Protein AF-A0A432FH82-F1 (afdb_monomer)

Sequence (484 aa):
MRPLKLVLKGFKPFKTRQEIDFSKLNFFVIRGPTGSGKSSILEAMVFALFGEPTEKLNHDELVNKNSGGFYIDFTFSVRGTIYRIERLRRLGKGGEARFYVNGVRRAIRSDAIKREIQNLLGVTATQFKKIFFLPQGRYAEFFNSEPRQRRELIVSLLELDIYKRLGERIKEEWEKVSKEIAKIEGELKALEEYTPDQRGKFEEEKQTLEVEKQNLEKLLEETRKKLNELRELEKLYRQKEELERQLQTLEGGEYSNLKEEVENLRPLRELLPLLERYLLRVNELKNLQREKQDLIETIDRLEKELKTAQGELEKLHRKREELKNRQGEVEELKKHLGVLNLLEPKFRELKKLKGELQTRKEKLKAKLEELKKVTSELKRVEENLLKTSRLEQLNYSPEREAQVRFLLQRAKEKGELLTKFQRLKDTLLRLERGITSLKGEVKKTEEKLKGVENLLKGKEREFSLYLLTKDLKEGDPCPICGKP

Foldseek 3Di:
DFWAKKWKDQFQPRPHIDIDGCNPPPDDDDDDDPPPCPVVSVQLQLCQQQVDGPDPDDPLNRGRPPDQWMWMWTWGDDPRKIKIKIWTDGHPDDIAMWIDINNHTDPDGPNCSNVVSCVRVVHHSQLCCLPVPDPPPVVCCCVVPDVVSVVVVVCVSVVVVVVVVVVVVLVVVLVVLVVVLVVLVVVLVVCVVVCPVVVVVLVVVLVVLVVVLVVLVVVLVVLVVVLVVLVVLVVLVVVLVVLVVVLVVDDDPVNVVSVVVNVVVVVSPVCPVVVVVSVVSVVVSVVSVVVSVVSVVVSVVSVVVVVVSVVVSVVSVVVSVVSVVVSVVSVVVVVLVVLVVVVVVLVVVLVVLVVVLVVLVVVLVVLVVVLVVLVVVLVVLVVVLVVLVVVVPDDDDDDPPVVVVVVVVSVVVNVVSVVVNVVSVVVNVVSVVVNVVSVVVSVVSVVVSVVSVVVVVVSVVVSVQCVQPVPDDPPQQRPVPRHD

Secondary structure (DSSP, 8-state):
-EEEEEEEESBTTB-S-EEEE-TT-SS------TTSSHHHHHHHHHHHHHS--SSS--GGGGB-TTSSEEEEEEEEEETTEEEEEEEEEETTS-EEEEEEETTEEE---TTTHHHHHHHHHTS-HHHHHHHH---TTHHHHHHHS-HHHHHHHHHHHTTTHHHHHHHHHHHHHHHHHHHHHHHHHHHHHHHHHHHHHHHHHHHHHHHHHHHHHHHHHHHHHHHHHHHHHHHHHHHHHHHHHHHHHHHTT--SHHHHHHHHHHHHTGGGGGGHHHHHHHHHHHHHHHHHHHHHHHHHHHHHHHHHHHHHHHHHHHHHHHHHHHHHHHHHHHHHHHHHHHHHHHHHHHHHHHHHHHHHHHHHHHHHHHHHHHHHHHHHHHHHHHHHHHHHHHTTSS---S-HHHHHHHHHHHHHHHHHHHHHHHHHHHHHHHHHHHHHHHHHHHHHHHHHHHHHHHHHHHHHHHHHHHHHHTTPPTTPPPTTT---

Structure (mmCIF, N/CA/C/O backbone):
data_AF-A0A432FH82-F1
#
_entry.id   AF-A0A432FH82-F1
#
loop_
_atom_site.group_PDB
_atom_site.id
_atom_site.type_symbol
_atom_site.label_atom_id
_atom_site.label_alt_id
_atom_site.label_comp_id
_atom_site.label_asym_id
_atom_site.label_entity_id
_atom_site.label_seq_id
_atom_site.pdbx_PDB_ins_code
_atom_site.Cartn_x
_atom_site.Cartn_y
_atom_site.Cartn_z
_atom_site.occupancy
_atom_site.B_iso_or_equiv
_atom_site.auth_seq_id
_atom_site.auth_comp_id
_atom_site.auth_asym_id
_atom_site.auth_atom_id
_atom_site.pdbx_PDB_model_num
ATOM 1 N N . MET A 1 1 ? 2.189 12.670 -32.385 1.00 87.06 1 MET A N 1
ATOM 2 C CA . MET A 1 1 ? 1.509 13.878 -32.898 1.00 87.06 1 MET A CA 1
ATOM 3 C C . MET A 1 1 ? 2.402 14.499 -33.961 1.00 87.06 1 MET A C 1
ATOM 5 O O . MET A 1 1 ? 3.610 14.498 -33.755 1.00 87.06 1 MET A O 1
ATOM 9 N N . ARG A 1 2 ? 1.847 14.958 -35.090 1.00 90.19 2 ARG A N 1
ATOM 10 C CA . ARG A 1 2 ? 2.591 15.633 -36.170 1.00 90.19 2 ARG A CA 1
ATOM 11 C C . ARG A 1 2 ? 2.001 17.032 -36.405 1.00 90.19 2 ARG A C 1
ATOM 13 O O . ARG A 1 2 ? 0.806 17.101 -36.702 1.00 90.19 2 ARG A O 1
ATOM 20 N N . PRO A 1 3 ? 2.783 18.124 -36.292 1.00 92.81 3 PRO A N 1
ATOM 21 C CA . PRO A 1 3 ? 2.307 19.459 -36.648 1.00 92.81 3 PRO A CA 1
ATOM 22 C C . PRO A 1 3 ? 2.029 19.527 -38.154 1.00 92.81 3 PRO A C 1
ATOM 24 O O . PRO A 1 3 ? 2.769 18.950 -38.948 1.00 92.81 3 PRO A O 1
ATOM 27 N N . LEU A 1 4 ? 0.956 20.213 -38.544 1.00 95.56 4 LEU A N 1
ATOM 28 C CA . LEU A 1 4 ? 0.574 20.398 -39.947 1.00 95.56 4 LEU A CA 1
ATOM 29 C C . LEU A 1 4 ? 0.636 21.869 -40.348 1.00 95.56 4 LEU A C 1
ATOM 31 O O . LEU A 1 4 ? 1.184 22.184 -41.395 1.00 95.56 4 LEU A O 1
ATOM 35 N N . LYS A 1 5 ? 0.122 22.776 -39.514 1.00 97.19 5 LYS A N 1
ATOM 36 C CA . LYS A 1 5 ? 0.096 24.211 -39.813 1.00 97.19 5 LYS A CA 1
ATOM 37 C C . LYS A 1 5 ? 0.065 25.038 -38.535 1.00 97.19 5 LYS A C 1
ATOM 39 O O . LYS A 1 5 ? -0.619 24.659 -37.588 1.00 97.19 5 LYS A O 1
ATOM 44 N N . LEU A 1 6 ? 0.767 26.166 -38.518 1.00 97.38 6 LEU A N 1
ATOM 45 C CA . LEU A 1 6 ? 0.730 27.142 -37.430 1.00 97.38 6 LEU A CA 1
ATOM 46 C C . LEU A 1 6 ? 0.564 28.552 -37.996 1.00 97.38 6 LEU A C 1
ATOM 48 O O . LEU A 1 6 ? 1.345 28.975 -38.844 1.00 97.38 6 LEU A O 1
ATOM 52 N N . VAL A 1 7 ? -0.422 29.290 -37.496 1.00 97.94 7 VAL A N 1
ATOM 53 C CA . VAL A 1 7 ? -0.633 30.707 -37.803 1.00 97.94 7 VAL A CA 1
ATOM 54 C C . VAL A 1 7 ? -0.533 31.508 -36.512 1.00 97.94 7 VAL A C 1
ATOM 56 O O . VAL A 1 7 ? -1.185 31.177 -35.524 1.00 97.94 7 VAL A O 1
ATOM 59 N N . LEU A 1 8 ? 0.283 32.559 -36.525 1.00 96.12 8 LEU A N 1
ATOM 60 C CA . LEU A 1 8 ? 0.602 33.399 -35.369 1.00 96.12 8 LEU A CA 1
ATOM 61 C C . LEU A 1 8 ? 0.349 34.863 -35.718 1.00 96.12 8 LEU A C 1
ATOM 63 O O . LEU A 1 8 ? 0.758 35.307 -36.786 1.00 96.12 8 LEU A O 1
ATOM 67 N N . LYS A 1 9 ? -0.256 35.645 -34.826 1.00 96.50 9 LYS A N 1
ATOM 68 C CA . LYS A 1 9 ? -0.307 37.113 -34.935 1.00 96.50 9 LYS A CA 1
ATOM 69 C C . LYS A 1 9 ? -0.356 37.726 -33.544 1.00 96.50 9 LYS A C 1
ATOM 71 O O . LYS A 1 9 ? -1.110 37.252 -32.705 1.00 96.50 9 LYS A O 1
ATOM 76 N N . GLY A 1 10 ? 0.416 38.779 -33.303 1.00 94.50 10 GLY A N 1
ATOM 77 C CA . GLY A 1 10 ? 0.474 39.483 -32.021 1.00 94.50 10 GLY A CA 1
ATOM 78 C C . GLY A 1 10 ? 1.066 38.675 -30.858 1.00 94.50 10 GLY A C 1
ATOM 79 O O . GLY A 1 10 ? 0.960 39.121 -29.722 1.00 94.50 10 GLY A O 1
ATOM 80 N N . PHE A 1 11 ? 1.677 37.509 -31.104 1.00 93.94 11 PHE A N 1
ATOM 81 C CA . PHE A 1 11 ? 2.230 36.629 -30.063 1.00 93.94 11 PHE A CA 1
ATOM 82 C C . PHE A 1 11 ? 3.748 36.808 -29.923 1.00 93.94 11 PHE A C 1
ATOM 84 O O . PHE A 1 11 ? 4.497 36.576 -30.877 1.00 93.94 11 PHE A O 1
ATOM 91 N N . LYS A 1 12 ? 4.219 37.196 -28.733 1.00 91.06 12 LYS A N 1
ATOM 92 C CA . LYS A 1 12 ? 5.632 37.490 -28.432 1.00 91.06 12 LYS A CA 1
ATOM 93 C C . LYS A 1 12 ? 6.290 38.355 -29.543 1.00 91.06 12 LYS A C 1
ATOM 95 O O . LYS A 1 12 ? 5.763 39.443 -29.766 1.00 91.06 12 LYS A O 1
ATOM 100 N N . PRO A 1 13 ? 7.383 38.001 -30.269 1.00 91.81 13 PRO A N 1
ATOM 101 C CA . PRO A 1 13 ? 7.945 38.913 -31.274 1.00 91.81 13 PRO A CA 1
ATOM 102 C C . PRO A 1 13 ? 7.131 38.975 -32.582 1.00 91.81 13 PRO A C 1
ATOM 104 O O . PRO A 1 13 ? 7.385 39.842 -33.415 1.00 91.81 13 PRO A O 1
ATOM 107 N N . PHE A 1 14 ? 6.140 38.100 -32.784 1.00 93.06 14 PHE A N 1
ATOM 108 C CA . PHE A 1 14 ? 5.370 38.013 -34.027 1.00 93.06 14 PHE A CA 1
ATOM 109 C C . PHE A 1 14 ? 4.236 39.043 -34.071 1.00 93.06 14 PHE A C 1
ATOM 111 O O . PHE A 1 14 ? 3.072 38.699 -33.892 1.00 93.06 14 PHE A O 1
ATOM 118 N N . LYS A 1 15 ? 4.565 40.321 -34.308 1.00 92.38 15 LYS A N 1
ATOM 119 C CA . LYS A 1 15 ? 3.577 41.416 -34.423 1.00 92.38 15 LYS A CA 1
ATOM 120 C C . LYS A 1 15 ? 2.583 41.187 -35.573 1.00 92.38 15 LYS A C 1
ATOM 122 O O . LYS A 1 15 ? 1.374 41.324 -35.397 1.00 92.38 15 LYS A O 1
ATOM 127 N N . THR A 1 16 ? 3.085 40.848 -36.758 1.00 93.25 16 THR A N 1
ATOM 128 C CA . THR A 1 16 ? 2.274 40.608 -37.962 1.00 93.25 16 THR A CA 1
ATOM 129 C C . THR A 1 16 ? 1.862 39.144 -38.083 1.00 93.25 16 THR A C 1
ATOM 131 O O . THR A 1 16 ? 2.399 38.280 -37.391 1.00 93.25 16 THR A O 1
ATOM 134 N N . ARG A 1 17 ? 0.878 38.863 -38.951 1.00 95.81 17 ARG A N 1
ATOM 135 C CA . ARG A 1 17 ? 0.448 37.488 -39.220 1.00 95.81 17 ARG A CA 1
ATOM 136 C C . ARG A 1 17 ? 1.586 36.722 -39.894 1.00 95.81 17 ARG A C 1
ATOM 138 O O . ARG A 1 17 ? 2.052 37.138 -40.946 1.00 95.81 17 ARG A O 1
ATOM 145 N N . GLN A 1 18 ? 1.973 35.604 -39.298 1.00 95.62 18 GLN A N 1
ATOM 146 C CA . GLN A 1 18 ? 2.931 34.644 -39.832 1.00 95.62 18 GLN A CA 1
ATOM 147 C C . GLN A 1 18 ? 2.247 33.293 -39.986 1.00 95.62 18 GLN A C 1
ATOM 149 O O . GLN A 1 18 ? 1.422 32.915 -39.153 1.00 95.62 18 GLN A O 1
ATOM 154 N N . GLU A 1 19 ? 2.582 32.575 -41.048 1.00 96.56 19 GLU A N 1
ATOM 155 C CA . GLU A 1 19 ? 2.004 31.276 -41.370 1.00 96.56 19 GLU A CA 1
ATOM 156 C C . GLU A 1 19 ? 3.125 30.298 -41.706 1.00 96.56 19 GLU A C 1
ATOM 158 O O . GLU A 1 19 ? 3.986 30.588 -42.533 1.00 96.56 19 GLU A O 1
ATOM 163 N N . ILE A 1 20 ? 3.124 29.153 -41.028 1.00 95.00 20 ILE A N 1
ATOM 164 C CA . ILE A 1 20 ? 4.122 28.102 -41.187 1.00 95.00 20 ILE A CA 1
ATOM 165 C C . ILE A 1 20 ? 3.388 26.812 -41.539 1.00 95.00 20 ILE A C 1
ATOM 167 O O . ILE A 1 20 ? 2.590 26.304 -40.745 1.00 95.00 20 ILE A O 1
ATOM 171 N N . ASP A 1 21 ? 3.657 26.292 -42.732 1.00 95.12 21 ASP A N 1
ATOM 172 C CA . ASP A 1 21 ? 3.143 25.010 -43.206 1.00 95.12 21 ASP A CA 1
ATOM 173 C C . ASP A 1 21 ? 4.176 23.903 -42.945 1.00 95.12 21 ASP A C 1
ATOM 175 O O . ASP A 1 21 ? 5.277 23.907 -43.497 1.00 95.12 21 ASP A O 1
ATOM 179 N N . PHE A 1 22 ? 3.818 22.955 -42.079 1.00 93.81 22 PHE A N 1
ATOM 180 C CA . PHE A 1 22 ? 4.636 21.793 -41.724 1.00 93.81 22 PHE A CA 1
ATOM 181 C C . PHE A 1 22 ? 4.231 20.535 -42.495 1.00 93.81 22 PHE A C 1
ATOM 183 O O . PHE A 1 22 ? 4.923 19.521 -42.403 1.00 93.81 22 PHE A O 1
ATOM 190 N N . SER A 1 23 ? 3.124 20.558 -43.244 1.00 90.00 23 SER A N 1
ATOM 191 C CA . SER A 1 23 ? 2.544 19.360 -43.864 1.00 90.00 23 SER A CA 1
ATOM 192 C C . SER A 1 23 ? 3.552 18.617 -44.748 1.00 90.00 23 SER A C 1
ATOM 194 O O . SER A 1 23 ? 3.664 17.391 -44.662 1.00 90.00 23 SER A O 1
ATOM 196 N N . LYS A 1 24 ? 4.361 19.369 -45.504 1.00 86.88 24 LYS A N 1
ATOM 197 C CA . LYS A 1 24 ? 5.380 18.862 -46.436 1.00 86.88 24 LYS A CA 1
ATOM 198 C C . LYS A 1 24 ? 6.757 18.626 -45.803 1.00 86.88 24 LYS A C 1
ATOM 200 O O . LYS A 1 24 ? 7.654 18.130 -46.477 1.00 86.88 24 LYS A O 1
ATOM 205 N N . LEU A 1 25 ? 6.948 18.971 -44.529 1.00 87.62 25 LEU A N 1
ATOM 206 C CA . LEU A 1 25 ? 8.248 18.910 -43.860 1.00 87.62 25 LEU A CA 1
ATOM 207 C C . LEU A 1 25 ? 8.340 17.663 -42.972 1.00 87.62 25 LEU A C 1
ATOM 209 O O . LEU A 1 25 ? 7.541 17.476 -42.058 1.00 87.62 25 LEU A O 1
ATOM 213 N N . ASN A 1 26 ? 9.338 16.813 -43.222 1.00 78.62 26 ASN A N 1
ATOM 214 C CA . ASN A 1 26 ? 9.657 15.669 -42.353 1.00 78.62 26 ASN A CA 1
ATOM 215 C C . ASN A 1 26 ? 10.822 15.979 -41.399 1.00 78.62 26 ASN A C 1
ATOM 217 O O . ASN A 1 26 ? 10.843 15.498 -40.270 1.00 78.62 26 ASN A O 1
ATOM 221 N N . PHE A 1 27 ? 11.765 16.813 -41.841 1.00 83.31 27 PHE A N 1
ATOM 222 C CA . PHE A 1 27 ? 12.872 17.342 -41.052 1.00 83.31 27 PHE A CA 1
ATOM 223 C C . PHE A 1 27 ? 13.124 18.784 -41.492 1.00 83.31 27 PHE A C 1
ATOM 225 O O . PHE A 1 27 ? 13.121 19.069 -42.689 1.00 83.31 27 PHE A O 1
ATOM 232 N N . PHE A 1 28 ? 13.296 19.703 -40.546 1.00 86.69 28 PHE A N 1
ATOM 233 C CA . PHE A 1 28 ? 13.490 21.120 -40.845 1.00 86.69 28 PHE A CA 1
ATOM 234 C C . PHE A 1 28 ? 14.344 21.796 -39.775 1.00 86.69 28 PHE A C 1
ATOM 236 O O . PHE A 1 28 ? 14.423 21.342 -38.634 1.00 86.69 28 PHE A O 1
ATOM 243 N N . VAL A 1 29 ? 14.965 22.911 -40.153 1.00 85.94 29 VAL A N 1
ATOM 244 C CA . VAL A 1 29 ? 15.786 23.736 -39.264 1.00 85.94 29 VAL A CA 1
ATOM 245 C C . VAL A 1 29 ? 15.209 25.144 -39.235 1.00 85.94 29 VAL A C 1
ATOM 247 O O . VAL A 1 29 ? 14.997 25.754 -40.279 1.00 85.94 29 VAL A O 1
ATOM 250 N N . ILE A 1 30 ? 14.985 25.680 -38.035 1.00 85.69 30 ILE A N 1
ATOM 251 C CA . ILE A 1 30 ? 14.613 27.085 -37.841 1.00 85.69 30 ILE A CA 1
ATOM 252 C C . ILE A 1 30 ? 15.892 27.866 -37.531 1.00 85.69 30 ILE A C 1
ATOM 254 O O . ILE A 1 30 ? 16.443 27.758 -36.434 1.00 85.69 30 ILE A O 1
ATOM 258 N N . ARG A 1 31 ? 16.379 28.655 -38.494 1.00 87.38 31 ARG A N 1
ATOM 259 C CA . ARG A 1 31 ? 17.589 29.481 -38.348 1.00 87.38 31 ARG A CA 1
ATOM 260 C C . ARG A 1 31 ? 17.229 30.960 -38.204 1.00 87.38 31 ARG A C 1
ATOM 262 O O . ARG A 1 31 ? 16.276 31.439 -38.799 1.00 87.38 31 ARG A O 1
ATOM 269 N N . GLY A 1 32 ? 18.015 31.681 -37.409 1.00 85.62 32 GLY A N 1
ATOM 270 C CA . GLY A 1 32 ? 17.897 33.127 -37.203 1.00 85.62 32 GLY A CA 1
ATOM 271 C C . GLY A 1 32 ? 18.857 33.603 -36.109 1.00 85.62 32 GLY A C 1
ATOM 272 O O . GLY A 1 32 ? 19.429 32.754 -35.418 1.00 85.62 32 GLY A O 1
ATOM 273 N N . PRO A 1 33 ? 19.031 34.914 -35.892 1.00 85.81 33 PRO A N 1
ATOM 274 C CA . PRO A 1 33 ? 19.830 35.441 -34.782 1.00 85.81 33 PRO A CA 1
ATOM 275 C C . PRO A 1 33 ? 19.187 35.131 -33.419 1.00 85.81 33 PRO A C 1
ATOM 277 O O . PRO A 1 33 ? 18.009 34.759 -33.338 1.00 85.81 33 PRO A O 1
ATOM 280 N N . THR A 1 34 ? 19.941 35.228 -32.325 1.00 81.88 34 THR A N 1
ATOM 281 C CA . THR A 1 34 ? 19.376 35.146 -30.964 1.00 81.88 34 THR A CA 1
ATOM 282 C C . THR A 1 34 ? 18.299 36.223 -30.789 1.00 81.88 34 THR A C 1
ATOM 284 O O . THR A 1 34 ? 18.430 37.318 -31.322 1.00 81.88 34 THR A O 1
ATOM 287 N N . GLY A 1 35 ? 17.182 35.893 -30.134 1.00 78.19 35 GLY A N 1
ATOM 288 C CA . GLY A 1 35 ? 16.059 36.829 -29.957 1.00 78.19 35 GLY A CA 1
ATOM 289 C C . GLY A 1 35 ? 15.084 36.951 -31.140 1.00 78.19 35 GLY A C 1
ATOM 290 O O . GLY A 1 35 ? 14.032 37.558 -30.986 1.00 78.19 35 GLY A O 1
ATOM 291 N N . SER A 1 36 ? 15.336 36.301 -32.283 1.00 82.31 36 SER A N 1
ATOM 292 C CA . SER A 1 36 ? 14.426 36.321 -33.456 1.00 82.31 36 SER A CA 1
ATOM 293 C C . SER A 1 36 ? 13.080 35.598 -33.271 1.00 82.31 36 SER A C 1
ATOM 295 O O . SER A 1 36 ? 12.280 35.547 -34.199 1.00 82.31 36 SER A O 1
ATOM 297 N N . GLY A 1 37 ? 12.809 35.017 -32.098 1.00 84.06 37 GLY A N 1
ATOM 298 C CA . GLY A 1 37 ? 11.537 34.338 -31.824 1.00 84.06 37 GLY A CA 1
ATOM 299 C C . GLY A 1 37 ? 11.479 32.857 -32.188 1.00 84.06 37 GLY A C 1
ATOM 300 O O . GLY A 1 37 ? 10.393 32.288 -32.202 1.00 84.06 37 GLY A O 1
ATOM 301 N N . LYS A 1 38 ? 12.622 32.203 -32.436 1.00 87.00 38 LYS A N 1
ATOM 302 C CA . LYS A 1 38 ? 12.681 30.754 -32.724 1.00 87.00 38 LYS A CA 1
ATOM 303 C C . LYS A 1 38 ? 12.010 29.915 -31.629 1.00 87.00 38 LYS A C 1
ATOM 305 O O . LYS A 1 38 ? 11.145 29.097 -31.925 1.00 87.00 38 LYS A O 1
ATOM 310 N N . SER A 1 39 ? 12.356 30.174 -30.367 1.00 84.94 39 SER A N 1
ATOM 311 C CA . SER A 1 39 ? 11.700 29.548 -29.213 1.00 84.94 39 SER A CA 1
ATOM 312 C C . SER A 1 39 ? 10.227 29.949 -29.118 1.00 84.94 39 SER A C 1
ATOM 314 O O . SER A 1 39 ? 9.391 29.118 -28.802 1.00 84.94 39 SER A O 1
ATOM 316 N N . SER A 1 40 ? 9.867 31.174 -29.505 1.00 89.69 40 SER A N 1
ATOM 317 C CA . SER A 1 40 ? 8.480 31.645 -29.473 1.00 89.69 40 SER A CA 1
ATOM 318 C C . SER A 1 40 ? 7.542 30.882 -30.423 1.00 89.69 40 SER A C 1
ATOM 320 O O . SER A 1 40 ? 6.366 30.746 -30.106 1.00 89.69 40 SER A O 1
ATOM 322 N N . ILE A 1 41 ? 8.029 30.349 -31.554 1.00 90.62 41 ILE A N 1
ATOM 323 C CA . ILE A 1 41 ? 7.240 29.467 -32.450 1.00 90.62 41 ILE A CA 1
ATOM 324 C C . ILE A 1 41 ? 6.847 28.187 -31.712 1.00 90.62 41 ILE A C 1
ATOM 326 O O . ILE A 1 41 ? 5.696 27.754 -31.728 1.00 90.62 41 ILE A O 1
ATOM 330 N N . LEU A 1 42 ? 7.838 27.604 -31.051 1.00 86.44 42 LEU A N 1
ATOM 331 C CA . LEU A 1 42 ? 7.726 26.395 -30.257 1.00 86.44 42 LEU A CA 1
ATOM 332 C C . LEU A 1 42 ? 6.768 26.602 -29.073 1.00 86.44 42 LEU A C 1
ATOM 334 O O . LEU A 1 42 ? 5.832 25.828 -28.878 1.00 86.44 42 LEU A O 1
ATOM 338 N N . GLU A 1 43 ? 6.927 27.705 -28.350 1.00 88.00 43 GLU A N 1
ATOM 339 C CA . GLU A 1 43 ? 6.035 28.094 -27.260 1.00 88.00 43 GLU A CA 1
ATOM 340 C C . GLU A 1 43 ? 4.594 28.345 -27.724 1.00 88.00 43 GLU A C 1
ATOM 342 O O . GLU A 1 43 ? 3.656 27.967 -27.023 1.00 88.00 43 GLU A O 1
ATOM 347 N N . ALA A 1 44 ? 4.394 28.914 -28.918 1.00 92.19 44 ALA A N 1
ATOM 348 C CA . ALA A 1 44 ? 3.060 29.120 -29.476 1.00 92.19 44 ALA A CA 1
ATOM 349 C C . ALA A 1 44 ? 2.320 27.796 -29.719 1.00 92.19 44 ALA A C 1
ATOM 351 O O . ALA A 1 44 ? 1.119 27.719 -29.467 1.00 92.19 44 ALA A O 1
ATOM 352 N N . MET A 1 45 ? 3.020 26.737 -30.145 1.00 91.88 45 MET A N 1
ATOM 353 C CA . MET A 1 45 ? 2.420 25.403 -30.285 1.00 91.88 45 MET A CA 1
ATOM 354 C C . MET A 1 45 ? 1.984 24.833 -28.928 1.00 91.88 45 MET A C 1
ATOM 356 O O . MET A 1 45 ? 0.880 24.302 -28.814 1.00 91.88 45 MET A O 1
ATOM 360 N N . VAL A 1 46 ? 2.811 24.975 -27.882 1.00 90.06 46 VAL A N 1
ATOM 361 C CA . VAL A 1 46 ? 2.447 24.544 -26.514 1.00 90.06 46 VAL A CA 1
ATOM 362 C C . VAL A 1 46 ? 1.235 25.309 -26.015 1.00 90.06 46 VAL A C 1
ATOM 364 O O . VAL A 1 46 ? 0.292 24.707 -25.503 1.00 90.06 46 VAL A O 1
ATOM 367 N N . PHE A 1 47 ? 1.251 26.629 -26.186 1.00 91.62 47 PHE A N 1
ATOM 368 C CA . PHE A 1 47 ? 0.156 27.482 -25.761 1.00 91.62 47 PHE A CA 1
ATOM 369 C C . PHE A 1 47 ? -1.130 27.147 -26.522 1.00 91.62 47 PHE A C 1
ATOM 371 O O . PHE A 1 47 ? -2.196 27.074 -25.916 1.00 91.62 47 PHE A O 1
ATOM 378 N N . ALA A 1 48 ? -1.053 26.868 -27.826 1.00 94.06 48 ALA A N 1
ATOM 379 C CA . ALA A 1 48 ? -2.203 26.419 -28.605 1.00 94.06 48 ALA A CA 1
ATOM 380 C C . ALA A 1 48 ? -2.817 25.141 -28.017 1.00 94.06 48 ALA A C 1
ATOM 382 O O . ALA A 1 48 ? -4.024 25.089 -27.793 1.00 94.06 48 ALA A O 1
ATOM 383 N N . LEU A 1 49 ? -1.991 24.145 -27.691 1.00 92.56 49 LEU A N 1
ATOM 384 C CA . LEU A 1 49 ? -2.441 22.868 -27.136 1.00 92.56 49 LEU A CA 1
ATOM 385 C C . LEU A 1 49 ? -3.033 23.018 -25.729 1.00 92.56 49 LEU A C 1
ATOM 387 O O . LEU A 1 49 ? -4.181 22.648 -25.493 1.00 92.56 49 LEU A O 1
ATOM 391 N N . PHE A 1 50 ? -2.281 23.603 -24.797 1.00 90.81 50 PHE A N 1
ATOM 392 C CA . PHE A 1 50 ? -2.611 23.538 -23.369 1.00 90.81 50 PHE A CA 1
ATOM 393 C C . PHE A 1 50 ? -3.201 24.827 -22.797 1.00 90.81 50 PHE A C 1
ATOM 395 O O . PHE A 1 50 ? -3.789 24.791 -21.721 1.00 90.81 50 PHE A O 1
ATOM 402 N N . GLY A 1 51 ? -3.086 25.951 -23.508 1.00 89.25 51 GLY A N 1
ATOM 403 C CA . GLY A 1 51 ? -3.567 27.257 -23.047 1.00 89.25 51 GLY A CA 1
ATOM 404 C C . GLY A 1 51 ? -2.745 27.861 -21.916 1.00 89.25 51 GLY A C 1
ATOM 405 O O . GLY A 1 51 ? -3.207 28.808 -21.289 1.00 89.25 51 GLY A O 1
ATOM 406 N N . GLU A 1 52 ? -1.561 27.309 -21.652 1.00 84.31 52 GLU A N 1
ATOM 407 C CA . GLU A 1 52 ? -0.691 27.710 -20.552 1.00 84.31 52 GLU A CA 1
ATOM 408 C C . GLU A 1 52 ? 0.651 28.206 -21.088 1.00 84.31 52 GLU A C 1
ATOM 410 O O . GLU A 1 52 ? 1.230 27.566 -21.978 1.00 84.31 52 GLU A O 1
ATOM 415 N N . PRO A 1 53 ? 1.179 29.313 -20.544 1.00 80.00 53 PRO A N 1
ATOM 416 C CA . PRO A 1 53 ? 2.509 29.777 -20.874 1.00 80.00 53 PRO A CA 1
ATOM 417 C C . PRO A 1 53 ? 3.572 28.751 -20.477 1.00 80.00 53 PRO A C 1
ATOM 419 O O . PRO A 1 53 ? 3.408 27.875 -19.620 1.00 80.00 53 PRO A O 1
ATOM 422 N N . THR A 1 54 ? 4.692 28.834 -21.174 1.00 68.12 54 THR A N 1
ATOM 423 C CA . THR A 1 54 ? 5.875 27.990 -20.987 1.00 68.12 54 THR A CA 1
ATOM 424 C C . THR A 1 54 ? 6.653 28.363 -19.730 1.00 68.12 54 THR A C 1
ATOM 426 O O . THR A 1 54 ? 7.178 27.469 -19.071 1.00 68.12 54 THR A O 1
ATOM 429 N N . GLU A 1 55 ? 6.613 29.640 -19.355 1.00 69.44 55 GLU A N 1
ATOM 430 C CA . GLU A 1 55 ? 7.209 30.240 -18.157 1.00 69.44 55 GLU A CA 1
ATOM 431 C C . GLU A 1 55 ? 6.114 30.711 -17.179 1.00 69.44 55 GLU A C 1
ATOM 433 O O . GLU A 1 55 ? 4.931 30.699 -17.523 1.00 69.44 55 GLU A O 1
ATOM 438 N N . LYS A 1 56 ? 6.491 31.146 -15.966 1.00 68.44 56 LYS A N 1
ATOM 439 C CA . LYS A 1 56 ? 5.573 31.776 -14.991 1.00 68.44 56 LYS A CA 1
ATOM 440 C C . LYS A 1 56 ? 5.209 33.210 -15.412 1.00 68.44 56 LYS A C 1
ATOM 442 O O . LYS A 1 56 ? 5.415 34.151 -14.657 1.00 68.44 56 LYS A O 1
ATOM 447 N N . LEU A 1 57 ? 4.728 33.361 -16.638 1.00 72.88 57 LEU A N 1
ATOM 448 C CA . LEU A 1 57 ? 4.260 34.624 -17.189 1.00 72.88 57 LEU A CA 1
ATOM 449 C C . LEU A 1 57 ? 2.741 34.687 -17.102 1.00 72.88 57 LEU A C 1
ATOM 451 O O . LEU A 1 57 ? 2.052 33.671 -17.226 1.00 72.88 57 LEU A O 1
ATOM 455 N N . ASN A 1 58 ? 2.211 35.891 -16.955 1.00 79.31 58 ASN A N 1
ATOM 456 C CA . ASN A 1 58 ? 0.793 36.132 -17.152 1.00 79.31 58 ASN A CA 1
ATOM 457 C C . ASN A 1 58 ? 0.451 36.038 -18.643 1.00 79.31 58 ASN A C 1
ATOM 459 O O . ASN A 1 58 ? 1.264 36.311 -19.525 1.00 79.31 58 ASN A O 1
ATOM 463 N N . HIS A 1 59 ? -0.791 35.676 -18.960 1.00 81.56 59 HIS A N 1
ATOM 464 C CA . HIS A 1 59 ? -1.205 35.494 -20.355 1.00 81.56 59 HIS A CA 1
ATOM 465 C C . HIS A 1 59 ? -1.127 36.790 -21.189 1.00 81.56 59 HIS A C 1
ATOM 467 O O . HIS A 1 59 ? -0.957 36.714 -22.405 1.00 81.56 59 HIS A O 1
ATOM 473 N N . ASP A 1 60 ? -1.238 37.963 -20.559 1.00 83.44 60 ASP A N 1
ATOM 474 C CA . ASP A 1 60 ? -1.117 39.264 -21.233 1.00 83.44 60 ASP A CA 1
ATOM 475 C C . ASP A 1 60 ? 0.339 39.602 -21.585 1.00 83.44 60 ASP A C 1
ATOM 477 O O . ASP A 1 60 ? 0.586 40.280 -22.576 1.00 83.44 60 ASP A O 1
ATOM 481 N N . GLU A 1 61 ? 1.316 39.037 -20.871 1.00 85.12 61 GLU A N 1
ATOM 482 C CA . GLU A 1 61 ? 2.748 39.201 -21.168 1.00 85.12 61 GLU A CA 1
ATOM 483 C C . GLU A 1 61 ? 3.175 38.430 -22.428 1.00 85.12 61 GLU A C 1
ATOM 485 O O . GLU A 1 61 ? 4.249 38.661 -22.986 1.00 85.12 61 GLU A O 1
ATOM 490 N N . LEU A 1 62 ? 2.319 37.527 -22.919 1.00 88.25 62 LEU A N 1
ATOM 491 C CA . LEU A 1 62 ? 2.497 36.856 -24.207 1.00 88.25 62 LEU A CA 1
ATOM 492 C C . LEU A 1 62 ? 2.075 37.739 -25.389 1.00 88.25 62 LEU A C 1
ATOM 494 O O . LEU A 1 62 ? 2.428 37.435 -26.534 1.00 88.25 62 LEU A O 1
ATOM 498 N N . VAL A 1 63 ? 1.309 38.807 -25.141 1.00 90.44 63 VAL A N 1
ATOM 499 C CA . VAL A 1 63 ? 0.880 39.755 -26.172 1.00 90.44 63 VAL A CA 1
ATOM 500 C C . VAL A 1 63 ? 2.072 40.627 -26.564 1.00 90.44 63 VAL A C 1
ATOM 502 O O . VAL A 1 63 ? 2.774 41.191 -25.727 1.00 90.44 63 VAL A O 1
ATOM 505 N N . ASN A 1 64 ? 2.319 40.756 -27.865 1.00 91.50 64 ASN A N 1
ATOM 506 C CA . ASN A 1 64 ? 3.308 41.692 -28.379 1.00 91.50 64 ASN A CA 1
ATOM 507 C C . ASN A 1 64 ? 2.951 43.124 -27.940 1.00 91.50 64 ASN A C 1
ATOM 509 O O . ASN A 1 64 ? 1.829 43.565 -28.171 1.00 91.50 64 ASN A O 1
ATOM 513 N N . LYS A 1 65 ? 3.920 43.876 -27.401 1.00 87.50 65 LYS A N 1
ATOM 514 C CA . LYS A 1 65 ? 3.711 45.239 -26.863 1.00 87.50 65 LYS A CA 1
ATOM 515 C C . LYS A 1 65 ? 3.030 46.215 -27.835 1.00 87.50 65 LYS A C 1
ATOM 517 O O . LYS A 1 65 ? 2.365 47.141 -27.399 1.00 87.50 65 LYS A O 1
ATOM 522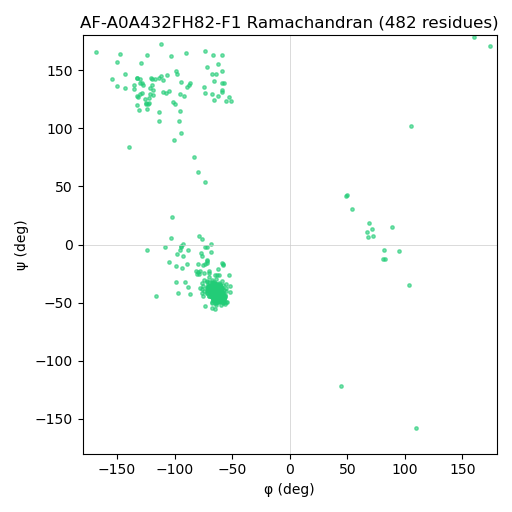 N N . ASN A 1 66 ? 3.173 45.993 -29.143 1.00 87.25 66 ASN A N 1
ATOM 523 C CA . ASN A 1 66 ? 2.600 46.832 -30.197 1.00 87.25 66 ASN A CA 1
ATOM 524 C C . ASN A 1 66 ? 1.342 46.211 -30.834 1.00 87.25 66 ASN A C 1
ATOM 526 O O . ASN A 1 66 ? 1.054 46.468 -32.005 1.00 87.25 66 ASN A O 1
ATOM 530 N N . SER A 1 67 ? 0.644 45.325 -30.118 1.00 89.38 67 SER A N 1
ATOM 531 C CA . SER A 1 67 ? -0.566 44.626 -30.568 1.00 89.38 67 SER A CA 1
ATOM 532 C C . SER A 1 67 ? -1.655 44.685 -29.493 1.00 89.38 67 SER A C 1
ATOM 534 O O . SER A 1 67 ? -1.372 44.560 -28.310 1.00 89.38 67 SER A O 1
ATOM 536 N N . GLY A 1 68 ? -2.925 44.808 -29.893 1.00 90.12 68 GLY A N 1
ATOM 537 C CA . GLY A 1 68 ? -4.071 44.795 -28.963 1.00 90.12 68 GLY A CA 1
ATOM 538 C C . GLY A 1 68 ? -4.490 43.398 -28.471 1.00 90.12 68 GLY A C 1
ATOM 539 O O . GLY A 1 68 ? -5.550 43.245 -27.866 1.00 90.12 68 GLY A O 1
ATOM 540 N N . GLY A 1 69 ? -3.714 42.359 -28.783 1.00 93.31 69 GLY A N 1
ATOM 541 C CA . GLY A 1 69 ? -4.038 40.957 -28.528 1.00 93.31 69 GLY A CA 1
ATOM 542 C C . GLY A 1 69 ? -3.219 40.005 -29.400 1.00 93.31 69 GLY A C 1
ATOM 543 O O . GLY A 1 69 ? -2.450 40.454 -30.252 1.00 93.31 69 GLY A O 1
ATOM 544 N N . PHE A 1 70 ? -3.416 38.697 -29.220 1.00 95.81 70 PHE A N 1
ATOM 545 C CA . PHE A 1 70 ? -2.808 37.670 -30.062 1.00 95.81 70 PHE A CA 1
ATOM 546 C C . PHE A 1 70 ? -3.823 36.662 -30.601 1.00 95.81 70 PHE A C 1
ATOM 548 O O . PHE A 1 70 ? -4.883 36.422 -30.020 1.00 95.81 70 PHE A O 1
ATOM 555 N N . TYR A 1 71 ? -3.449 36.044 -31.713 1.00 96.50 71 TYR A N 1
ATOM 556 C CA . TYR A 1 71 ? -4.146 34.945 -32.358 1.00 96.50 71 TYR A CA 1
ATOM 557 C C . TYR A 1 71 ? -3.152 33.822 -32.640 1.00 96.50 71 TYR A C 1
ATOM 559 O O . TYR A 1 71 ? -2.089 34.064 -33.221 1.00 96.50 71 TYR A O 1
ATOM 567 N N . ILE A 1 72 ? -3.510 32.608 -32.232 1.00 97.69 72 ILE A N 1
ATOM 568 C CA . ILE A 1 72 ? -2.784 31.386 -32.567 1.00 97.69 72 ILE A CA 1
ATOM 569 C C . ILE A 1 72 ? -3.775 30.383 -33.138 1.00 97.69 72 ILE A C 1
ATOM 571 O O . ILE A 1 72 ? -4.803 30.105 -32.526 1.00 97.69 72 ILE A O 1
ATOM 575 N N . ASP A 1 73 ? -3.440 29.808 -34.282 1.00 97.75 73 ASP A N 1
ATOM 576 C CA . ASP A 1 73 ? -4.201 28.736 -34.910 1.00 97.75 73 ASP A CA 1
ATOM 577 C C . ASP A 1 73 ? -3.254 27.613 -35.290 1.00 97.75 73 ASP A C 1
ATOM 579 O O . ASP A 1 73 ? -2.319 27.796 -36.072 1.00 97.75 73 ASP A O 1
ATOM 583 N N . PHE A 1 74 ? -3.460 26.466 -34.656 1.00 97.81 74 PHE A N 1
ATOM 584 C CA . PHE A 1 74 ? -2.568 25.332 -34.752 1.00 97.81 74 PHE A CA 1
ATOM 585 C C . PHE A 1 74 ? -3.327 24.094 -35.199 1.00 97.81 74 PHE A C 1
ATOM 587 O O . PHE A 1 74 ? -4.251 23.633 -34.530 1.00 97.81 74 PHE A O 1
ATOM 594 N N . THR A 1 75 ? -2.895 23.540 -36.328 1.00 97.88 75 THR A N 1
ATOM 595 C CA . THR A 1 75 ? -3.417 22.305 -36.907 1.00 97.88 75 THR A CA 1
ATOM 596 C C . THR A 1 75 ? -2.367 21.207 -36.794 1.00 97.88 75 THR A C 1
ATOM 598 O O . THR A 1 75 ? -1.207 21.403 -37.167 1.00 97.88 75 THR A O 1
ATOM 601 N N . PHE A 1 76 ? -2.762 20.037 -36.300 1.00 95.81 76 PHE A N 1
ATOM 602 C CA . PHE A 1 76 ? -1.888 18.884 -36.086 1.00 95.81 76 PHE A CA 1
ATOM 603 C C . PHE A 1 76 ? -2.649 17.570 -36.292 1.00 95.81 76 PHE A C 1
ATOM 605 O O . PHE A 1 76 ? -3.876 17.544 -36.290 1.00 95.81 76 PHE A O 1
ATOM 612 N N . SER A 1 77 ? -1.926 16.463 -36.462 1.00 94.62 77 SER A N 1
ATOM 613 C CA . SER A 1 77 ? -2.515 15.124 -36.560 1.00 94.62 77 SER A CA 1
ATOM 614 C C . SER A 1 77 ? -2.080 14.203 -35.424 1.00 94.62 77 SER A C 1
ATOM 616 O O . SER A 1 77 ? -0.927 14.212 -34.969 1.00 94.62 77 SER A O 1
ATOM 618 N N . VAL A 1 78 ? -3.017 13.373 -34.970 1.00 92.38 78 VAL A N 1
ATOM 619 C CA . VAL A 1 78 ? -2.791 12.305 -33.991 1.00 92.38 78 VAL A CA 1
ATOM 620 C C . VAL A 1 78 ? -3.461 11.048 -34.524 1.00 92.38 78 VAL A C 1
ATOM 622 O O . VAL A 1 78 ? -4.664 11.054 -34.765 1.00 92.38 78 VAL A O 1
ATOM 625 N N . ARG A 1 79 ? -2.676 9.982 -34.740 1.00 88.69 79 ARG A N 1
ATOM 626 C CA . ARG A 1 79 ? -3.165 8.680 -35.238 1.00 88.69 79 ARG A CA 1
ATOM 627 C C . ARG A 1 79 ? -4.058 8.812 -36.489 1.00 88.69 79 ARG A C 1
ATOM 629 O O . ARG A 1 79 ? -5.115 8.204 -36.571 1.00 88.69 79 ARG A O 1
ATOM 636 N N . GLY A 1 80 ? -3.657 9.666 -37.433 1.00 87.38 80 GLY A N 1
ATOM 637 C CA . GLY A 1 80 ? -4.387 9.904 -38.687 1.00 87.38 80 GLY A CA 1
ATOM 638 C C . GLY A 1 80 ? -5.573 10.875 -38.598 1.00 87.38 80 GLY A C 1
ATOM 639 O O . GLY A 1 80 ? -6.027 11.346 -39.631 1.00 87.38 80 GLY A O 1
ATOM 640 N N . THR A 1 81 ? -6.036 11.248 -37.401 1.00 93.94 81 THR A N 1
ATOM 641 C CA . THR A 1 81 ? -7.107 12.248 -37.229 1.00 93.94 81 THR A CA 1
ATOM 642 C C . THR A 1 81 ? -6.526 13.660 -37.181 1.00 93.94 81 THR A C 1
ATOM 644 O O . THR A 1 81 ? -5.499 13.877 -36.528 1.00 93.94 81 THR A O 1
ATOM 647 N N . ILE A 1 82 ? -7.170 14.619 -37.859 1.00 96.69 82 ILE A N 1
ATOM 648 C CA . ILE A 1 82 ? -6.733 16.020 -37.920 1.00 96.69 82 ILE A CA 1
ATOM 649 C C . ILE A 1 82 ? -7.463 16.838 -36.857 1.00 96.69 82 ILE A C 1
ATOM 651 O O . ILE A 1 82 ? -8.691 16.847 -36.784 1.00 96.69 82 ILE A O 1
ATOM 655 N N . TYR A 1 83 ? -6.692 17.581 -36.075 1.00 97.56 83 TYR A N 1
ATOM 656 C CA . TYR A 1 83 ? -7.168 18.462 -35.021 1.00 97.56 83 TYR A CA 1
ATOM 657 C C . TYR A 1 83 ? -6.721 19.887 -35.304 1.00 97.56 83 TYR A C 1
ATOM 659 O O . TYR A 1 83 ? -5.607 20.113 -35.782 1.00 97.56 83 TYR A O 1
ATOM 667 N N . ARG A 1 84 ? -7.575 20.855 -34.976 1.00 97.50 84 ARG A N 1
ATOM 668 C CA . ARG A 1 84 ? -7.249 22.279 -35.062 1.00 97.50 84 ARG A CA 1
ATOM 669 C C . ARG A 1 84 ? -7.714 22.997 -33.806 1.00 97.50 84 ARG A C 1
ATOM 671 O O . ARG A 1 84 ? -8.836 22.785 -33.348 1.00 97.50 84 ARG A O 1
ATOM 678 N N . ILE A 1 85 ? -6.842 23.831 -33.251 1.00 97.12 85 ILE A N 1
ATOM 679 C CA . ILE A 1 85 ? -7.140 24.680 -32.099 1.00 97.12 85 ILE A CA 1
ATOM 680 C C . ILE A 1 85 ? -6.894 26.127 -32.494 1.00 97.12 8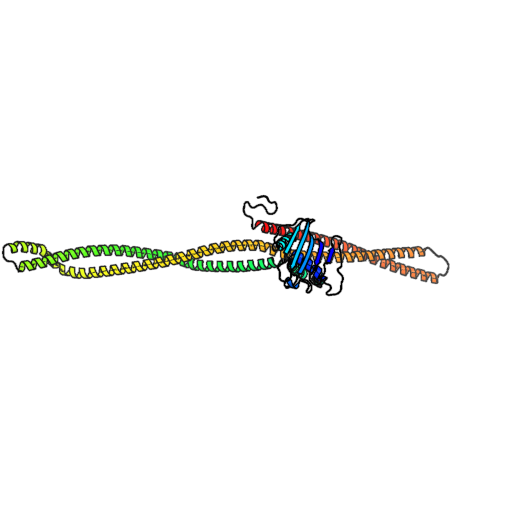5 ILE A C 1
ATOM 682 O O . ILE A 1 85 ? -5.791 26.479 -32.909 1.00 97.12 85 ILE A O 1
ATOM 686 N N . GLU A 1 86 ? -7.905 26.962 -32.300 1.00 96.44 86 GLU A N 1
ATOM 687 C CA . GLU A 1 86 ? -7.800 28.412 -32.428 1.00 96.44 86 GLU A CA 1
ATOM 688 C C . GLU A 1 86 ? -7.843 29.026 -31.031 1.00 96.44 86 GLU A C 1
ATOM 690 O O . GLU A 1 86 ? -8.734 28.705 -30.244 1.00 96.44 86 GLU A O 1
ATOM 695 N N . ARG A 1 87 ? -6.905 29.920 -30.717 1.00 95.19 87 ARG A N 1
ATOM 696 C CA . ARG A 1 87 ? -6.895 30.722 -29.490 1.00 95.19 87 ARG A CA 1
ATOM 697 C C . ARG A 1 87 ? -6.794 32.195 -29.840 1.00 95.19 87 ARG A C 1
ATOM 699 O O . ARG A 1 87 ? -5.861 32.615 -30.523 1.00 95.19 87 ARG A O 1
ATOM 706 N N . LEU A 1 88 ? -7.738 32.974 -29.329 1.00 94.25 88 LEU A N 1
ATOM 707 C CA . LEU A 1 88 ? -7.776 34.423 -29.459 1.00 94.25 88 LEU A CA 1
ATOM 708 C C . LEU A 1 88 ? -7.707 35.041 -28.068 1.00 94.25 88 LEU A C 1
ATOM 710 O O . LEU A 1 88 ? -8.450 34.650 -27.172 1.00 94.25 88 LEU A O 1
ATOM 714 N N . ARG A 1 89 ? -6.852 36.043 -27.894 1.00 92.56 89 ARG A N 1
ATOM 715 C CA . ARG A 1 89 ? -6.812 36.848 -26.674 1.00 92.56 89 ARG A CA 1
ATOM 716 C C . ARG A 1 89 ? -6.712 38.320 -27.033 1.00 92.56 89 ARG A C 1
ATOM 718 O O . ARG A 1 89 ? -5.954 38.679 -27.929 1.00 92.56 89 ARG A O 1
ATOM 725 N N . ARG A 1 90 ? -7.464 39.168 -26.335 1.00 91.12 90 ARG A N 1
ATOM 726 C CA . ARG A 1 90 ? -7.370 40.633 -26.422 1.00 91.12 90 ARG A CA 1
ATOM 727 C C . ARG A 1 90 ? -6.782 41.159 -25.113 1.00 91.12 90 ARG A C 1
ATOM 729 O O . ARG A 1 90 ? -7.098 40.615 -24.061 1.00 91.12 90 ARG A O 1
ATOM 736 N N . LEU A 1 91 ? -5.926 42.173 -25.183 1.00 87.88 91 LEU A N 1
ATOM 737 C CA . LEU A 1 91 ? -5.261 42.738 -24.005 1.00 87.88 91 LEU A CA 1
ATOM 738 C C . LEU A 1 91 ? -6.305 43.257 -23.000 1.00 87.88 91 LEU A C 1
ATOM 740 O O . LEU A 1 91 ? -7.270 43.906 -23.410 1.00 87.88 91 LEU A O 1
ATOM 744 N N . GLY A 1 92 ? -6.152 42.930 -21.711 1.00 81.31 92 GLY A N 1
ATOM 745 C CA . GLY A 1 92 ? -7.112 43.315 -20.668 1.00 81.31 92 GLY A CA 1
ATOM 746 C C . GLY A 1 92 ? -8.489 42.639 -20.765 1.00 81.31 92 GLY A C 1
ATOM 747 O O . GLY A 1 92 ? -9.396 42.989 -20.014 1.00 81.31 92 GLY A O 1
ATOM 748 N N . LYS A 1 93 ? -8.678 41.675 -21.679 1.00 81.31 93 LYS A N 1
ATOM 749 C CA . LYS A 1 93 ? -9.905 40.874 -21.817 1.00 81.31 93 LYS A CA 1
ATOM 750 C C . LYS A 1 93 ? -9.587 39.378 -21.727 1.00 81.31 93 LYS A C 1
ATOM 752 O O . LYS A 1 93 ? -8.445 38.942 -21.875 1.00 81.31 93 LYS A O 1
ATOM 757 N N . GLY A 1 94 ? -10.621 38.572 -21.486 1.00 80.88 94 GLY A N 1
ATOM 758 C CA . GLY A 1 94 ? -10.517 37.112 -21.480 1.00 80.88 94 GLY A CA 1
ATOM 759 C C . GLY A 1 94 ? -10.025 36.533 -22.815 1.00 80.88 94 GLY A C 1
ATOM 760 O O . GLY A 1 94 ? -10.034 37.193 -23.856 1.00 80.88 94 GLY A O 1
ATOM 761 N N . GLY A 1 95 ? -9.578 35.277 -22.775 1.00 85.81 95 GLY A N 1
ATOM 762 C CA . GLY A 1 95 ? -9.235 34.512 -23.973 1.00 85.81 95 GLY A CA 1
ATOM 763 C C . GLY A 1 95 ? -10.379 33.597 -24.404 1.00 85.81 95 GLY A C 1
ATOM 764 O O . GLY A 1 95 ? -11.079 33.038 -23.564 1.00 85.81 95 GLY A O 1
ATOM 765 N N . GLU A 1 96 ? -10.522 33.396 -25.707 1.00 91.19 96 GLU A N 1
ATOM 766 C CA . GLU A 1 96 ? -11.430 32.419 -26.306 1.00 91.19 96 GLU A CA 1
ATOM 767 C C . GLU A 1 96 ? -10.628 31.301 -26.972 1.00 91.19 96 GLU A C 1
ATOM 769 O O . GLU A 1 96 ? -9.565 31.546 -27.552 1.00 91.19 96 GLU A O 1
ATOM 774 N N . ALA A 1 97 ? -11.148 30.073 -26.921 1.00 94.25 97 ALA A N 1
ATOM 775 C CA . ALA A 1 97 ? -10.574 28.940 -27.628 1.00 94.25 97 ALA A CA 1
ATOM 776 C C . ALA A 1 97 ? -11.651 28.158 -28.389 1.00 94.25 97 ALA A C 1
ATOM 778 O O . ALA A 1 97 ? -12.780 28.005 -27.923 1.00 94.25 97 ALA A O 1
ATOM 779 N N . ARG A 1 98 ? -11.303 27.660 -29.577 1.00 95.31 98 ARG A N 1
ATOM 780 C CA . ARG A 1 98 ? -12.173 26.822 -30.412 1.00 95.31 98 ARG A CA 1
ATOM 781 C C . ARG A 1 98 ? -11.422 25.566 -30.815 1.00 95.31 98 ARG A C 1
ATOM 783 O O . ARG A 1 98 ? -10.240 25.632 -31.143 1.00 95.31 98 ARG A O 1
ATOM 790 N N . PHE A 1 99 ? -12.121 24.437 -30.795 1.00 96.12 99 PHE A N 1
ATOM 791 C CA . PHE A 1 99 ? -11.562 23.128 -31.105 1.00 96.12 99 PHE A CA 1
ATOM 792 C C . PHE A 1 99 ? -12.311 22.485 -32.266 1.00 96.12 99 PHE A C 1
ATOM 794 O O . PHE A 1 99 ? -13.545 22.490 -32.296 1.00 96.12 99 PHE A O 1
ATOM 801 N N . TYR A 1 100 ? -11.564 21.923 -33.210 1.00 96.50 100 TYR A N 1
ATOM 802 C CA . TYR A 1 100 ? -12.099 21.277 -34.401 1.00 96.50 100 TYR A CA 1
ATOM 803 C C . TYR A 1 100 ? -11.476 19.894 -34.575 1.00 96.50 100 TYR A C 1
ATOM 805 O O . TYR A 1 100 ? -10.276 19.713 -34.354 1.00 96.50 100 TYR A O 1
ATOM 813 N N . VAL A 1 101 ? -12.289 18.941 -35.028 1.00 95.88 101 VAL A N 1
ATOM 814 C CA . VAL A 1 101 ? -11.879 17.571 -35.362 1.00 95.88 101 VAL A CA 1
ATOM 815 C C . VAL A 1 101 ? -12.315 17.294 -36.793 1.00 95.88 101 VAL A C 1
ATOM 817 O O . VAL A 1 101 ? -13.498 17.417 -37.103 1.00 95.88 101 VAL A O 1
ATOM 820 N N . ASN A 1 102 ? -11.367 16.961 -37.670 1.00 94.12 102 ASN A N 1
ATOM 821 C CA . ASN A 1 102 ? -11.589 16.755 -39.106 1.00 94.12 102 ASN A CA 1
ATOM 822 C C . ASN A 1 102 ? -12.395 17.898 -39.760 1.00 94.12 102 ASN A C 1
ATOM 824 O O . ASN A 1 102 ? -13.308 17.669 -40.544 1.00 94.12 102 ASN A O 1
ATOM 828 N N . GLY A 1 103 ? -12.080 19.143 -39.387 1.00 90.94 103 GLY A N 1
ATOM 829 C CA . GLY A 1 103 ? -12.741 20.348 -39.903 1.00 90.94 103 GLY A CA 1
ATOM 830 C C . GLY A 1 103 ? -14.063 20.716 -39.218 1.00 90.94 103 GLY A C 1
ATOM 831 O O . GLY A 1 103 ? -14.515 21.847 -39.364 1.00 90.94 103 GLY A O 1
ATOM 832 N N . VAL A 1 104 ? -14.648 19.829 -38.408 1.00 93.44 104 VAL A N 1
ATOM 833 C CA . VAL A 1 104 ? -15.914 20.085 -37.705 1.00 93.44 104 VAL A CA 1
ATOM 834 C C . VAL A 1 104 ? -15.649 20.681 -36.325 1.00 93.44 104 VAL A C 1
ATOM 836 O O . VAL A 1 104 ? -14.896 20.116 -35.528 1.00 93.44 104 VAL A O 1
ATOM 839 N N . ARG A 1 105 ? -16.286 21.819 -36.018 1.00 93.44 105 ARG A N 1
ATOM 840 C CA . ARG A 1 105 ? -16.185 22.467 -34.702 1.00 93.44 105 ARG A CA 1
ATOM 841 C C . ARG A 1 105 ? -16.864 21.609 -33.636 1.00 93.44 105 ARG A C 1
ATOM 843 O O . ARG A 1 105 ? -18.025 21.237 -33.780 1.00 93.44 105 ARG A O 1
ATOM 850 N N . ARG A 1 106 ? -16.161 21.342 -32.537 1.00 93.12 106 ARG A N 1
ATOM 851 C CA . ARG A 1 106 ? -16.724 20.673 -31.359 1.00 93.12 106 ARG A CA 1
ATOM 852 C C . ARG A 1 106 ? -17.197 21.707 -30.341 1.00 93.12 106 ARG A C 1
ATOM 854 O O . ARG A 1 106 ? -16.527 22.714 -30.107 1.00 93.12 106 ARG A O 1
ATOM 861 N N . ALA A 1 107 ? -18.342 21.442 -29.717 1.00 88.06 107 ALA A N 1
ATOM 862 C CA . ALA A 1 107 ? -18.908 22.264 -28.650 1.00 88.06 107 ALA A CA 1
ATOM 863 C C . ALA A 1 107 ? -18.219 21.970 -27.303 1.00 88.06 107 ALA A C 1
ATOM 865 O O . ALA A 1 107 ? -18.835 21.471 -26.368 1.00 88.06 107 ALA A O 1
ATOM 866 N N . ILE A 1 108 ? -16.915 22.241 -27.218 1.00 87.75 108 ILE A N 1
ATOM 867 C CA . ILE A 1 108 ? -16.121 22.086 -25.990 1.00 87.75 108 ILE A CA 1
ATOM 868 C C . ILE A 1 108 ? -15.859 23.474 -25.411 1.00 87.75 108 ILE A C 1
ATOM 870 O O . ILE A 1 108 ? -15.446 24.382 -26.136 1.00 87.75 108 ILE A O 1
ATOM 874 N N . ARG A 1 109 ? -16.085 23.649 -24.103 1.00 86.25 109 ARG A N 1
ATOM 875 C CA . ARG A 1 109 ? -15.753 24.905 -23.417 1.00 86.25 109 ARG A CA 1
ATOM 876 C C . ARG A 1 109 ? -14.245 25.154 -23.434 1.00 86.25 109 ARG A C 1
ATOM 878 O O . ARG A 1 109 ? -13.461 24.215 -23.308 1.00 86.25 109 ARG A O 1
ATOM 885 N N . SER A 1 110 ? -13.836 26.420 -23.507 1.00 82.06 110 SER A N 1
ATOM 886 C CA . SER A 1 110 ? -12.422 26.824 -23.583 1.00 82.06 110 SER A CA 1
ATOM 887 C C . SER A 1 110 ? -11.528 26.216 -22.490 1.00 82.06 110 SER A C 1
ATOM 889 O O . SER A 1 110 ? -10.368 25.900 -22.751 1.00 82.06 110 SER A O 1
ATOM 891 N N . ASP A 1 111 ? -12.058 26.040 -21.279 1.00 80.88 111 ASP A N 1
ATOM 892 C CA . ASP A 1 111 ? -11.361 25.484 -20.115 1.00 80.88 111 ASP A CA 1
ATOM 893 C C . ASP A 1 111 ? -11.281 23.945 -20.127 1.00 80.88 111 ASP A C 1
ATOM 895 O O . ASP A 1 111 ? -10.338 23.364 -19.589 1.00 80.88 111 ASP A O 1
ATOM 899 N N . ALA A 1 112 ? -12.215 23.278 -20.811 1.00 87.19 112 ALA A N 1
ATOM 900 C CA . ALA A 1 112 ? -12.227 21.827 -20.981 1.00 87.19 112 ALA A CA 1
ATOM 901 C C . ALA A 1 112 ? -11.288 21.342 -22.103 1.00 87.19 112 ALA A C 1
ATOM 903 O O . ALA A 1 112 ? -10.809 20.209 -22.047 1.00 87.19 112 ALA A O 1
ATOM 904 N N . ILE A 1 113 ? -10.948 22.202 -23.077 1.00 90.94 113 ILE A N 1
ATOM 905 C CA . ILE A 1 113 ? -10.051 21.856 -24.201 1.00 90.94 113 ILE A CA 1
ATOM 906 C C . ILE A 1 113 ? -8.699 21.328 -23.702 1.00 90.94 113 ILE A C 1
ATOM 908 O O . ILE A 1 113 ? -8.160 20.389 -24.278 1.00 90.94 113 ILE A O 1
ATOM 912 N N . LYS A 1 114 ? -8.152 21.875 -22.608 1.00 89.25 114 LYS A N 1
ATOM 913 C CA . LYS A 1 114 ? -6.879 21.393 -22.045 1.00 89.25 114 LYS A CA 1
ATOM 914 C C . LYS A 1 114 ? -6.954 19.910 -21.662 1.00 89.25 114 LYS A C 1
ATOM 916 O O . LYS A 1 114 ? -6.041 19.162 -22.000 1.00 89.25 114 LYS A O 1
ATOM 921 N N . ARG A 1 115 ? -8.024 19.493 -20.974 1.00 86.50 115 ARG A N 1
ATOM 922 C CA . ARG A 1 115 ? -8.216 18.093 -20.556 1.00 86.50 115 ARG A CA 1
ATOM 923 C C . ARG A 1 115 ? -8.394 17.180 -21.763 1.00 86.50 115 ARG A C 1
ATOM 925 O O . ARG A 1 115 ? -7.772 16.128 -21.815 1.00 86.50 115 ARG A O 1
ATOM 932 N N . GLU A 1 116 ? -9.158 17.625 -22.757 1.00 88.94 116 GLU A N 1
ATOM 933 C CA . GLU A 1 116 ? -9.339 16.885 -24.010 1.00 88.94 116 GLU A CA 1
ATOM 934 C C . GLU A 1 116 ? -7.996 16.624 -24.708 1.00 88.94 116 GLU A C 1
ATOM 936 O O . GLU A 1 116 ? -7.692 15.504 -25.109 1.00 88.94 116 GLU A O 1
ATOM 941 N N . ILE A 1 117 ? -7.136 17.644 -24.777 1.00 89.56 117 ILE A N 1
ATOM 942 C CA . ILE A 1 117 ? -5.795 17.518 -25.354 1.00 89.56 117 ILE A CA 1
ATOM 943 C C . ILE A 1 117 ? -4.887 16.609 -24.519 1.00 89.56 117 ILE A C 1
ATOM 945 O O . ILE A 1 117 ? -4.118 15.836 -25.092 1.00 89.56 117 ILE A O 1
ATOM 949 N N . GLN A 1 118 ? -4.975 16.663 -23.189 1.00 85.69 118 GLN A N 1
ATOM 950 C CA . GLN A 1 118 ? -4.227 15.757 -22.312 1.00 85.69 118 GLN A CA 1
ATOM 951 C C . GLN A 1 118 ? -4.637 14.298 -22.527 1.00 85.69 118 GLN A C 1
ATOM 953 O O . GLN A 1 118 ? -3.763 13.446 -22.671 1.00 85.69 118 GLN A O 1
ATOM 958 N N . ASN A 1 119 ? -5.937 14.024 -22.633 1.00 82.56 119 ASN A N 1
ATOM 959 C CA . ASN A 1 119 ? -6.459 12.688 -22.918 1.00 82.56 119 ASN A CA 1
ATOM 960 C C . ASN A 1 119 ? -6.035 12.207 -24.313 1.00 82.56 119 ASN A C 1
ATOM 962 O O . ASN A 1 119 ? -5.593 11.072 -24.476 1.00 82.56 119 ASN A O 1
ATOM 966 N N . LEU A 1 120 ? -6.103 13.091 -25.312 1.00 87.19 120 LEU A N 1
ATOM 967 C CA . LEU A 1 120 ? -5.723 12.787 -26.691 1.00 87.19 120 LEU A CA 1
ATOM 968 C C . LEU A 1 120 ? -4.230 12.455 -26.833 1.00 87.19 120 LEU A C 1
ATOM 970 O O . LEU A 1 120 ? -3.859 11.536 -27.567 1.00 87.19 120 LEU A O 1
ATOM 974 N N . LEU A 1 121 ? -3.363 13.242 -26.194 1.00 83.94 121 LEU A N 1
ATOM 975 C CA . LEU A 1 121 ? -1.910 13.098 -26.312 1.00 83.94 121 LEU A CA 1
ATOM 976 C C . LEU A 1 121 ? -1.320 12.129 -25.280 1.00 83.94 121 LEU A C 1
ATOM 978 O O . LEU A 1 121 ? -0.189 11.683 -25.467 1.00 83.94 121 LEU A O 1
ATOM 982 N N . GLY A 1 122 ? -2.066 11.804 -24.221 1.00 75.69 122 GLY A N 1
ATOM 983 C CA . GLY A 1 122 ? -1.622 10.955 -23.116 1.00 75.69 122 GLY A CA 1
ATOM 984 C C . GLY A 1 122 ? -0.540 11.594 -22.242 1.00 75.69 122 GLY A C 1
ATOM 985 O O . GLY A 1 122 ? 0.183 10.878 -21.558 1.00 75.69 122 GLY A O 1
ATOM 986 N N . VAL A 1 123 ? -0.380 12.920 -22.303 1.00 77.44 123 VAL A N 1
ATOM 987 C CA . VAL A 1 123 ? 0.668 13.655 -21.579 1.00 77.44 123 VAL A CA 1
ATOM 988 C C . VAL A 1 123 ? 0.164 15.003 -21.068 1.00 77.44 123 VAL A C 1
ATOM 990 O O . VAL A 1 123 ? -0.651 15.673 -21.708 1.00 77.44 123 VAL A O 1
ATOM 993 N N . THR A 1 124 ? 0.681 15.436 -19.918 1.00 77.44 124 THR A N 1
ATOM 994 C CA . THR A 1 124 ? 0.409 16.771 -19.365 1.00 77.44 124 THR A CA 1
ATOM 995 C C . THR A 1 124 ? 1.150 17.868 -20.137 1.00 77.44 124 THR A C 1
ATOM 997 O O . THR A 1 124 ? 2.080 17.589 -20.890 1.00 77.44 124 THR A O 1
ATOM 1000 N N . ALA A 1 125 ? 0.794 19.142 -19.928 1.00 76.06 125 ALA A N 1
ATOM 1001 C CA . ALA A 1 125 ? 1.517 20.268 -20.530 1.00 76.06 125 ALA A CA 1
ATOM 1002 C C . ALA A 1 125 ? 3.008 20.258 -20.149 1.00 76.06 125 ALA A C 1
ATOM 1004 O O . ALA A 1 125 ? 3.874 20.517 -20.982 1.00 76.06 125 ALA A O 1
ATOM 1005 N N . THR A 1 126 ? 3.314 19.917 -18.896 1.00 72.75 126 THR A N 1
ATOM 1006 C CA . THR A 1 126 ? 4.681 19.811 -18.373 1.00 72.75 126 THR A CA 1
ATOM 1007 C C . THR A 1 126 ? 5.442 18.652 -19.013 1.00 72.75 126 THR A C 1
ATOM 1009 O O . THR A 1 126 ? 6.577 18.832 -19.452 1.00 72.75 126 THR A O 1
ATOM 1012 N N . GLN A 1 127 ? 4.813 17.481 -19.124 1.00 70.44 127 GLN A N 1
ATOM 1013 C CA . GLN A 1 127 ? 5.397 16.309 -19.783 1.00 70.44 127 GLN A CA 1
ATOM 1014 C C . GLN A 1 127 ? 5.595 16.555 -21.282 1.00 70.44 127 GLN A C 1
ATOM 1016 O O . GLN A 1 127 ? 6.671 16.298 -21.812 1.00 70.44 127 GLN A O 1
ATOM 1021 N N . PHE A 1 128 ? 4.605 17.140 -21.962 1.00 77.56 128 PHE A N 1
ATOM 1022 C CA . PHE A 1 128 ? 4.706 17.514 -23.370 1.00 77.56 128 PHE A CA 1
ATOM 1023 C C . PHE A 1 128 ? 5.857 18.497 -23.593 1.00 77.56 128 PHE A C 1
ATOM 1025 O O . PHE A 1 128 ? 6.651 18.293 -24.505 1.00 77.56 128 PHE A O 1
ATOM 1032 N N . LYS A 1 129 ? 6.016 19.506 -22.720 1.00 73.31 129 LYS A N 1
ATOM 1033 C CA . LYS A 1 129 ? 7.172 20.415 -22.741 1.00 73.31 129 LYS A CA 1
ATOM 1034 C C . LYS A 1 129 ? 8.489 19.636 -22.658 1.00 73.31 129 LYS A C 1
ATOM 1036 O O . LYS A 1 129 ? 9.363 19.830 -23.485 1.00 73.31 129 LYS A O 1
ATOM 1041 N N . LYS A 1 130 ? 8.618 18.716 -21.705 1.00 67.31 130 LYS A N 1
ATOM 1042 C CA . LYS A 1 130 ? 9.841 17.924 -21.500 1.00 67.31 130 LYS A CA 1
ATOM 1043 C C . LYS A 1 130 ? 10.151 16.935 -22.638 1.00 67.31 130 LYS A C 1
ATOM 1045 O O . LYS A 1 130 ? 11.320 16.688 -22.914 1.00 67.31 130 LYS A O 1
ATOM 1050 N N . ILE A 1 131 ? 9.123 16.348 -23.257 1.00 67.25 131 ILE A N 1
ATOM 1051 C CA . ILE A 1 131 ? 9.254 15.299 -24.283 1.00 67.25 131 ILE A CA 1
ATOM 1052 C C . ILE A 1 131 ? 9.425 15.904 -25.682 1.00 67.25 131 ILE A C 1
ATOM 1054 O O . ILE A 1 131 ? 10.244 15.425 -26.462 1.00 67.25 131 ILE A O 1
ATOM 1058 N N . PHE A 1 132 ? 8.656 16.946 -26.009 1.00 66.50 132 PHE A N 1
ATOM 1059 C CA . PHE A 1 132 ? 8.661 17.575 -27.334 1.00 66.50 132 PHE A CA 1
ATOM 1060 C C . PHE A 1 132 ? 9.613 18.772 -27.435 1.00 66.50 132 PHE A C 1
ATOM 1062 O O . PHE A 1 132 ? 10.012 19.123 -28.545 1.00 66.50 132 PHE A O 1
ATOM 1069 N N . PHE A 1 133 ? 10.007 19.385 -26.313 1.00 68.38 133 PHE A N 1
ATOM 1070 C CA . PHE A 1 133 ? 10.983 20.473 -26.285 1.00 68.38 133 PHE A CA 1
ATOM 1071 C C . PHE A 1 133 ? 12.224 19.975 -25.574 1.00 68.38 133 PHE A C 1
ATOM 1073 O O . PHE A 1 133 ? 12.226 19.687 -24.381 1.00 68.38 133 PHE A O 1
ATOM 1080 N N . LEU A 1 134 ? 13.299 19.879 -26.341 1.00 62.12 134 LEU A N 1
ATOM 1081 C CA . LEU A 1 134 ? 14.608 19.524 -25.832 1.00 62.12 134 LEU A CA 1
ATOM 1082 C C . LEU A 1 134 ? 15.348 20.836 -25.549 1.00 62.12 134 LEU A C 1
ATOM 1084 O O . LEU A 1 134 ? 15.875 21.435 -26.489 1.00 62.12 134 LEU A O 1
ATOM 1088 N N . PRO A 1 135 ? 15.351 21.349 -24.301 1.00 56.06 135 PRO A N 1
ATOM 1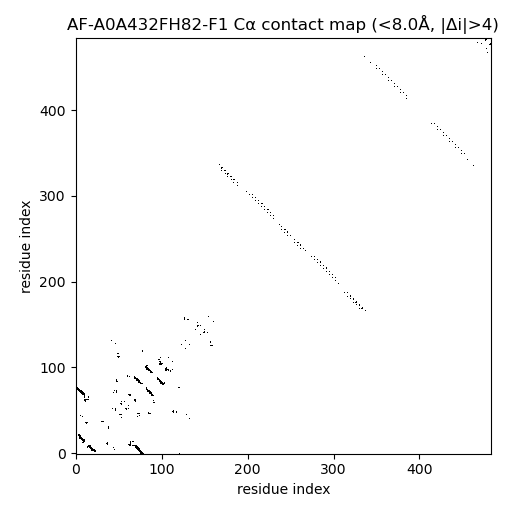089 C CA . PRO A 1 135 ? 16.128 22.536 -23.978 1.00 56.06 135 PRO A CA 1
ATOM 1090 C C . PRO A 1 135 ? 17.609 22.282 -24.278 1.00 56.06 135 PRO A C 1
ATOM 1092 O O . PRO A 1 135 ? 18.145 21.198 -24.022 1.00 56.06 135 PRO A O 1
ATOM 1095 N N . GLN A 1 136 ? 18.260 23.299 -24.842 1.00 51.66 136 GLN A N 1
ATOM 1096 C CA . GLN A 1 136 ? 19.677 23.275 -25.194 1.00 51.66 136 GLN A CA 1
ATOM 1097 C C . GLN A 1 136 ? 20.511 22.847 -23.966 1.00 51.66 136 GLN A C 1
ATOM 1099 O O . GLN A 1 136 ? 20.343 23.406 -22.887 1.00 51.66 136 GLN A O 1
ATOM 1104 N N . GLY A 1 137 ? 21.362 21.823 -24.113 1.00 55.25 137 GLY A N 1
ATOM 1105 C CA . GLY A 1 137 ? 22.246 21.311 -23.049 1.00 55.25 137 GLY A CA 1
ATOM 1106 C C . GLY A 1 137 ? 21.803 20.004 -22.370 1.00 55.25 137 GLY A C 1
ATOM 1107 O O . GLY A 1 137 ? 22.649 19.151 -22.112 1.00 55.25 137 GLY A O 1
ATOM 1108 N N . ARG A 1 138 ? 20.497 19.750 -22.184 1.00 55.75 138 ARG A N 1
ATOM 1109 C CA . ARG A 1 138 ? 20.021 18.529 -21.481 1.00 55.75 138 ARG A CA 1
ATOM 1110 C C . ARG A 1 138 ? 20.178 17.224 -22.275 1.00 55.75 138 ARG A C 1
ATOM 1112 O O . ARG A 1 138 ? 20.118 16.138 -21.705 1.00 55.75 138 ARG A O 1
ATOM 1119 N N . TYR A 1 139 ? 20.394 17.311 -23.590 1.00 56.06 139 TYR A N 1
ATOM 1120 C CA . TYR A 1 139 ? 20.641 16.142 -24.445 1.00 56.06 139 TYR A CA 1
ATOM 1121 C C . TYR A 1 139 ? 22.026 15.535 -24.200 1.00 56.06 139 TYR A C 1
ATOM 1123 O O . TYR A 1 139 ? 22.166 14.316 -24.149 1.00 56.06 139 TYR A O 1
ATOM 1131 N N . ALA A 1 140 ? 23.041 16.382 -23.999 1.00 56.47 140 ALA A N 1
ATOM 1132 C CA . ALA A 1 140 ? 24.386 15.921 -23.682 1.00 56.47 140 ALA A CA 1
ATOM 1133 C C . ALA A 1 140 ? 24.388 15.182 -22.340 1.00 56.47 140 ALA A C 1
ATOM 1135 O O . ALA A 1 140 ? 24.939 14.092 -22.257 1.00 56.47 140 ALA A O 1
ATOM 1136 N N . GLU A 1 141 ? 23.679 15.697 -21.331 1.00 54.34 141 GLU A N 1
ATOM 1137 C CA . GLU A 1 141 ? 23.480 14.980 -20.070 1.00 54.34 141 GLU A CA 1
ATOM 1138 C C . GLU A 1 141 ? 22.728 13.663 -20.270 1.00 54.34 141 GLU A C 1
ATOM 1140 O O . GLU A 1 141 ? 23.186 12.644 -19.784 1.00 54.34 141 GLU A O 1
ATOM 1145 N N . PHE A 1 142 ? 21.627 13.599 -21.023 1.00 56.22 142 PHE A N 1
ATOM 1146 C CA . PHE A 1 142 ? 20.906 12.331 -21.217 1.00 56.22 142 PHE A CA 1
ATOM 1147 C C . PHE A 1 142 ? 21.737 11.246 -21.935 1.00 56.22 142 PHE A C 1
ATOM 1149 O O . PHE A 1 142 ? 21.731 10.082 -21.522 1.00 56.22 142 PHE A O 1
ATOM 1156 N N . PHE A 1 143 ? 22.466 11.598 -23.000 1.00 59.97 143 PHE A N 1
ATOM 1157 C CA . PHE A 1 143 ? 23.277 10.634 -23.756 1.00 59.97 143 PHE A CA 1
ATOM 1158 C C . PHE A 1 143 ? 24.589 10.286 -23.047 1.00 59.97 143 PHE A C 1
ATOM 1160 O O . PHE A 1 143 ? 24.962 9.113 -23.037 1.00 59.97 143 PHE A O 1
ATOM 1167 N N . ASN A 1 144 ? 25.232 11.252 -22.387 1.00 58.06 144 ASN A N 1
ATOM 1168 C CA . ASN A 1 144 ? 26.520 11.052 -21.716 1.00 58.06 144 ASN A CA 1
ATOM 1169 C C . ASN A 1 144 ? 26.389 10.662 -20.236 1.00 58.06 144 ASN A C 1
ATOM 1171 O O . ASN A 1 144 ? 27.382 10.279 -19.626 1.00 58.06 144 ASN A O 1
ATOM 1175 N N . SER A 1 145 ? 25.189 10.731 -19.650 1.00 56.97 145 SER A N 1
ATOM 1176 C CA . SER A 1 145 ? 24.959 10.311 -18.265 1.00 56.97 145 SER A CA 1
ATOM 1177 C C . SER A 1 145 ? 25.129 8.813 -18.095 1.00 56.97 145 SER A C 1
ATOM 1179 O O . SER A 1 145 ? 24.772 7.997 -18.957 1.00 56.97 145 SER A O 1
ATOM 1181 N N . GLU A 1 146 ? 25.618 8.435 -16.918 1.00 56.31 146 GLU A N 1
ATOM 1182 C CA . GLU A 1 146 ? 25.628 7.041 -16.530 1.00 56.31 146 GLU A CA 1
ATOM 1183 C C . GLU A 1 146 ? 24.198 6.479 -16.522 1.00 56.31 146 GLU A C 1
ATOM 1185 O O . GLU A 1 146 ? 23.240 7.182 -16.185 1.00 56.31 146 GLU A O 1
ATOM 1190 N N . PRO A 1 147 ? 23.998 5.182 -16.807 1.00 52.78 147 PRO A N 1
ATOM 1191 C CA . PRO A 1 147 ? 22.654 4.621 -16.933 1.00 52.78 147 PRO A CA 1
ATOM 1192 C C . PRO A 1 147 ? 21.761 4.760 -15.683 1.00 52.78 147 PRO A C 1
ATOM 1194 O O . PRO A 1 147 ? 20.556 4.543 -15.780 1.00 52.78 147 PRO A O 1
ATOM 1197 N N . ARG A 1 148 ? 22.330 5.056 -14.502 1.00 51.06 148 ARG A N 1
ATOM 1198 C CA . ARG A 1 148 ? 21.575 5.376 -13.276 1.00 51.06 148 ARG A CA 1
ATOM 1199 C C . ARG A 1 148 ? 20.963 6.778 -13.354 1.00 51.06 148 ARG A C 1
ATOM 1201 O O . ARG A 1 148 ? 19.751 6.901 -13.240 1.00 51.06 148 ARG A O 1
ATOM 1208 N N . GLN A 1 149 ? 21.778 7.784 -13.655 1.00 50.59 149 GLN A N 1
ATOM 1209 C CA . GLN A 1 149 ? 21.336 9.161 -13.888 1.00 50.59 149 GLN A CA 1
ATOM 1210 C C . GLN A 1 149 ? 20.368 9.241 -15.075 1.00 50.59 149 GLN A C 1
ATOM 1212 O O . GLN A 1 149 ? 19.327 9.880 -14.986 1.00 50.59 149 GLN A O 1
ATOM 1217 N N . ARG A 1 150 ? 20.627 8.491 -16.156 1.00 58.00 150 ARG A N 1
ATOM 1218 C CA . ARG A 1 150 ? 19.696 8.390 -17.291 1.00 58.00 150 ARG A CA 1
ATOM 1219 C C . ARG A 1 150 ? 18.334 7.830 -16.879 1.00 58.00 150 ARG A C 1
ATOM 1221 O O . ARG A 1 150 ? 17.307 8.277 -17.378 1.00 58.00 150 ARG A O 1
ATOM 1228 N N . ARG A 1 151 ? 18.306 6.853 -15.967 1.00 53.06 151 ARG A N 1
ATOM 1229 C CA . ARG A 1 151 ? 17.058 6.298 -15.428 1.00 53.06 151 ARG A CA 1
ATOM 1230 C C . ARG A 1 151 ? 16.331 7.316 -14.556 1.00 53.06 151 ARG A C 1
ATOM 1232 O O . ARG A 1 151 ? 15.129 7.455 -14.717 1.00 53.06 151 ARG A O 1
ATOM 1239 N N . GLU A 1 152 ? 17.037 8.031 -13.687 1.00 55.56 152 GLU A N 1
ATOM 1240 C CA . GLU A 1 152 ? 16.459 9.111 -12.872 1.00 55.56 152 GLU A CA 1
ATOM 1241 C C . GLU A 1 152 ? 15.874 10.224 -13.757 1.00 55.56 152 GLU A C 1
ATOM 1243 O O . GLU A 1 152 ? 14.758 10.680 -13.518 1.00 55.56 152 GLU A O 1
ATOM 1248 N N . LEU A 1 153 ? 16.548 10.563 -14.862 1.00 57.38 153 LEU A N 1
ATOM 1249 C CA . LEU A 1 153 ? 16.015 11.463 -15.884 1.00 57.38 153 LEU A CA 1
ATOM 1250 C C . LEU A 1 153 ? 14.745 10.898 -16.539 1.00 57.38 153 LEU A C 1
ATOM 1252 O O . LEU A 1 153 ? 13.770 11.626 -16.651 1.00 57.38 153 LEU A O 1
ATOM 1256 N N . ILE A 1 154 ? 14.699 9.617 -16.930 1.00 60.69 154 ILE A N 1
ATOM 1257 C CA . ILE A 1 154 ? 13.491 8.987 -17.512 1.00 60.69 154 ILE A CA 1
ATOM 1258 C C . ILE A 1 154 ? 12.333 8.954 -16.508 1.00 60.69 154 ILE A C 1
ATOM 1260 O O . ILE A 1 154 ? 11.208 9.289 -16.865 1.00 60.69 154 ILE A O 1
ATOM 1264 N N . VAL A 1 155 ? 12.603 8.584 -15.257 1.00 56.12 155 VAL A N 1
ATOM 1265 C CA . VAL A 1 155 ? 11.620 8.567 -14.164 1.00 56.12 155 VAL A CA 1
ATOM 1266 C C . VAL A 1 155 ? 11.054 9.972 -13.934 1.00 56.12 155 VAL A C 1
ATOM 1268 O O . VAL A 1 155 ? 9.839 10.117 -13.849 1.00 56.12 155 VAL A O 1
ATOM 1271 N N . SER A 1 156 ? 11.902 11.007 -13.964 1.00 55.28 156 SER A N 1
ATOM 1272 C CA . SER A 1 156 ? 11.508 12.422 -13.850 1.00 55.28 156 SER A CA 1
ATOM 1273 C C . SER A 1 156 ? 10.793 12.979 -15.096 1.00 55.28 156 SER A C 1
ATOM 1275 O O . SER A 1 156 ? 9.939 13.872 -15.006 1.00 55.28 156 SER A O 1
ATOM 1277 N N . LEU A 1 157 ? 11.139 12.475 -16.284 1.00 57.34 157 LEU A N 1
ATOM 1278 C CA . LEU A 1 157 ? 10.492 12.817 -17.555 1.00 57.34 157 LEU A CA 1
ATOM 1279 C C . LEU A 1 157 ? 9.085 12.211 -17.647 1.00 57.34 157 LEU A C 1
ATOM 1281 O O . LEU A 1 157 ? 8.182 12.869 -18.158 1.00 57.34 157 LEU A O 1
ATOM 1285 N N . LEU A 1 158 ? 8.909 10.991 -17.132 1.00 54.31 158 LEU A N 1
ATOM 1286 C CA . LEU A 1 158 ? 7.644 10.251 -17.094 1.00 54.31 158 LEU A CA 1
ATOM 1287 C C . LEU A 1 158 ? 6.850 10.465 -15.791 1.00 54.31 158 LEU A C 1
ATOM 1289 O O . LEU A 1 158 ? 5.783 9.882 -15.633 1.00 54.31 158 LEU A O 1
ATOM 1293 N N . GLU A 1 159 ? 7.366 11.279 -14.863 1.00 52.62 159 GLU A N 1
ATOM 1294 C CA . GLU A 1 159 ? 6.756 11.596 -13.559 1.00 52.62 159 GLU A CA 1
ATOM 1295 C C . GLU A 1 159 ? 6.409 10.353 -12.709 1.00 52.62 159 GLU A C 1
ATOM 1297 O O . GLU A 1 159 ? 5.494 10.364 -11.883 1.00 52.62 159 GLU A O 1
ATOM 1302 N N . LEU A 1 160 ? 7.189 9.276 -12.856 1.00 53.16 160 LEU A N 1
ATOM 1303 C CA . LEU A 1 160 ? 7.007 8.015 -12.124 1.00 53.16 160 LEU A CA 1
ATOM 1304 C C . LEU A 1 160 ? 7.397 8.120 -10.634 1.00 53.16 160 LEU A C 1
ATOM 1306 O O . LEU A 1 160 ? 7.191 7.179 -9.868 1.00 53.16 160 LEU A O 1
ATOM 1310 N N . ASP A 1 161 ? 7.882 9.283 -10.189 1.00 53.88 161 ASP A N 1
ATOM 1311 C CA . ASP A 1 161 ? 8.128 9.625 -8.780 1.00 53.88 161 ASP A CA 1
ATOM 1312 C C . ASP A 1 161 ? 6.866 9.518 -7.903 1.00 53.88 161 ASP A C 1
ATOM 1314 O O . ASP A 1 161 ? 6.946 9.475 -6.673 1.00 53.88 161 ASP A O 1
ATOM 1318 N N . ILE A 1 162 ? 5.675 9.491 -8.513 1.00 48.44 162 ILE A N 1
ATOM 1319 C CA . ILE A 1 162 ? 4.413 9.241 -7.808 1.00 48.44 162 ILE A CA 1
ATOM 1320 C C . ILE A 1 162 ? 4.375 7.850 -7.157 1.00 48.44 162 ILE A C 1
ATOM 1322 O O . ILE A 1 162 ? 3.887 7.723 -6.038 1.00 48.44 162 ILE A O 1
ATOM 1326 N N . TYR A 1 163 ? 4.963 6.831 -7.791 1.00 50.97 163 TYR A N 1
ATOM 1327 C CA . TYR A 1 163 ? 4.957 5.457 -7.280 1.00 50.97 163 TYR A CA 1
ATOM 1328 C C . TYR A 1 163 ? 5.923 5.268 -6.113 1.00 50.97 163 TYR A C 1
ATOM 1330 O O . TYR A 1 163 ? 5.613 4.555 -5.161 1.00 50.97 163 TYR A O 1
ATOM 1338 N N . LYS A 1 164 ? 7.068 5.959 -6.148 1.00 52.50 164 LYS A N 1
ATOM 1339 C CA . LYS A 1 164 ? 8.014 5.973 -5.029 1.00 52.50 164 LYS A CA 1
ATOM 1340 C C . LYS A 1 164 ? 7.383 6.606 -3.784 1.00 52.50 164 LYS A C 1
ATOM 1342 O O . LYS A 1 164 ? 7.392 5.997 -2.720 1.00 52.50 164 LYS A O 1
ATOM 1347 N N . ARG A 1 165 ? 6.745 7.771 -3.950 1.00 54.38 165 ARG A N 1
ATOM 1348 C CA . ARG A 1 165 ? 6.017 8.465 -2.873 1.00 54.38 165 ARG A CA 1
ATOM 1349 C C . ARG A 1 165 ? 4.836 7.653 -2.343 1.00 54.38 165 ARG A C 1
ATOM 1351 O O . ARG A 1 165 ? 4.576 7.661 -1.146 1.00 54.38 165 ARG A O 1
ATOM 1358 N N . LEU A 1 166 ? 4.132 6.935 -3.219 1.00 50.41 166 LEU A N 1
ATOM 1359 C CA . LEU A 1 166 ? 3.060 6.024 -2.818 1.00 50.41 166 LEU A CA 1
ATOM 1360 C C . LEU A 1 166 ? 3.594 4.878 -1.943 1.00 50.41 166 LEU A C 1
ATOM 1362 O O . LEU A 1 166 ? 2.996 4.571 -0.916 1.00 50.41 166 LEU A O 1
ATOM 1366 N N . GLY A 1 167 ? 4.733 4.286 -2.318 1.00 50.19 167 GLY A N 1
ATOM 1367 C CA . GLY A 1 167 ? 5.396 3.238 -1.537 1.00 50.19 167 GLY A CA 1
ATOM 1368 C C . GLY A 1 167 ? 5.851 3.707 -0.155 1.00 50.19 167 GLY A C 1
ATOM 1369 O O . GLY A 1 167 ? 5.618 3.012 0.833 1.00 50.19 167 GLY A O 1
ATOM 1370 N N . GLU A 1 168 ? 6.442 4.900 -0.075 1.00 66.19 168 GLU A N 1
ATOM 1371 C CA . GLU A 1 168 ? 6.831 5.534 1.193 1.00 66.19 168 GLU A CA 1
ATOM 1372 C C . GLU A 1 168 ? 5.604 5.773 2.088 1.00 66.19 168 GLU A C 1
ATOM 1374 O O . GLU A 1 168 ? 5.591 5.347 3.242 1.00 66.19 168 GLU A O 1
ATOM 1379 N N . ARG A 1 169 ? 4.520 6.323 1.530 1.00 56.25 169 ARG A N 1
ATOM 1380 C CA . ARG A 1 169 ? 3.285 6.607 2.275 1.00 56.25 169 ARG A CA 1
ATOM 1381 C C . ARG A 1 169 ? 2.577 5.348 2.784 1.00 56.25 169 ARG A C 1
ATOM 1383 O O . ARG A 1 169 ? 2.075 5.341 3.901 1.00 56.25 169 ARG A O 1
ATOM 1390 N N . ILE A 1 170 ? 2.552 4.272 1.993 1.00 54.12 170 ILE A N 1
ATOM 1391 C CA . ILE A 1 170 ? 1.982 2.981 2.421 1.00 54.12 170 ILE A CA 1
ATOM 1392 C C . ILE A 1 170 ? 2.821 2.361 3.544 1.00 54.12 170 ILE A C 1
ATOM 1394 O O . ILE A 1 170 ? 2.267 1.786 4.480 1.00 54.12 170 ILE A O 1
ATOM 1398 N N . LYS A 1 171 ? 4.152 2.495 3.485 1.00 63.41 171 LYS A N 1
ATOM 1399 C CA . LYS A 1 171 ? 5.035 2.031 4.559 1.00 63.41 171 LYS A CA 1
ATOM 1400 C C . LYS A 1 171 ? 4.785 2.801 5.859 1.00 63.41 171 LYS A C 1
ATOM 1402 O O . LYS A 1 171 ? 4.633 2.167 6.899 1.00 63.41 171 LYS A O 1
ATOM 1407 N N . GLU A 1 172 ? 4.703 4.127 5.789 1.00 70.44 172 GLU A N 1
ATOM 1408 C CA . GLU A 1 172 ? 4.405 4.983 6.945 1.00 70.44 172 GLU A CA 1
ATOM 1409 C C . GLU A 1 172 ? 3.048 4.652 7.577 1.00 70.44 172 GLU A C 1
ATOM 1411 O O . GLU A 1 172 ? 2.956 4.495 8.793 1.00 70.44 172 GLU A O 1
ATOM 1416 N N . GLU A 1 173 ? 1.993 4.506 6.770 1.00 60.94 173 GLU A N 1
ATOM 1417 C CA . GLU A 1 173 ? 0.663 4.153 7.281 1.00 60.94 173 GLU A CA 1
ATOM 1418 C C . GLU A 1 173 ? 0.638 2.751 7.905 1.00 60.94 173 GLU A C 1
ATOM 1420 O O . GLU A 1 173 ? 0.024 2.567 8.954 1.00 60.94 173 GLU A O 1
ATOM 1425 N N . TRP A 1 174 ? 1.366 1.779 7.344 1.00 63.00 174 TRP A N 1
ATOM 1426 C CA . TRP A 1 174 ? 1.498 0.458 7.966 1.00 63.00 174 TRP A CA 1
ATOM 1427 C C . TRP A 1 174 ? 2.175 0.523 9.335 1.00 63.00 174 TRP A C 1
ATOM 1429 O O . TRP A 1 174 ? 1.711 -0.115 10.279 1.00 63.00 174 TRP A O 1
ATOM 1439 N N . GLU A 1 175 ? 3.270 1.279 9.458 1.00 71.25 175 GLU A N 1
ATOM 1440 C CA . GLU A 1 175 ? 3.984 1.426 10.731 1.00 71.25 175 GLU A CA 1
ATOM 1441 C C . GLU A 1 175 ? 3.105 2.092 11.797 1.00 71.25 175 GLU A C 1
ATOM 1443 O O . GLU A 1 175 ? 3.151 1.688 12.959 1.00 71.25 175 GLU A O 1
ATOM 1448 N N . LYS A 1 176 ? 2.274 3.070 11.413 1.00 70.75 176 LYS A N 1
ATOM 1449 C CA . LYS A 1 176 ? 1.299 3.695 12.320 1.00 70.75 176 LYS A CA 1
ATOM 1450 C C . LYS A 1 176 ? 0.225 2.710 12.774 1.00 70.75 176 LYS A C 1
ATOM 1452 O O . LYS A 1 176 ? 0.078 2.510 13.975 1.00 70.75 176 LYS A O 1
ATOM 1457 N N . VAL A 1 177 ? -0.477 2.069 11.836 1.00 62.91 177 VAL A N 1
ATOM 1458 C CA . VAL A 1 177 ? -1.571 1.130 12.149 1.00 62.91 177 VAL A CA 1
ATOM 1459 C C . VAL A 1 177 ? -1.058 -0.036 12.997 1.00 62.91 177 VAL A C 1
ATOM 1461 O O . VAL A 1 177 ? -1.678 -0.387 13.996 1.00 62.91 177 VAL A O 1
ATOM 1464 N N . SER A 1 178 ? 0.120 -0.579 12.676 1.00 65.44 178 SER A N 1
ATOM 1465 C CA . SER A 1 178 ? 0.718 -1.677 13.449 1.00 65.44 178 SER A CA 1
ATOM 1466 C C . SER A 1 178 ? 1.049 -1.263 14.888 1.00 65.44 178 SER A C 1
ATOM 1468 O O . SER A 1 178 ? 0.835 -2.039 15.817 1.00 65.44 178 SER A O 1
ATOM 1470 N N . LYS A 1 179 ? 1.545 -0.034 15.096 1.00 73.75 179 LYS A N 1
ATOM 1471 C CA . LYS A 1 179 ? 1.799 0.507 16.443 1.00 73.75 179 LYS A CA 1
ATOM 1472 C C . LYS A 1 179 ? 0.509 0.733 17.228 1.00 73.75 179 LYS A C 1
ATOM 1474 O O . LYS A 1 179 ? 0.477 0.439 18.419 1.00 73.75 179 LYS A O 1
ATOM 1479 N N . GLU A 1 180 ? -0.536 1.250 16.586 1.00 66.88 180 GLU A N 1
ATOM 1480 C CA . GLU A 1 180 ? -1.838 1.466 17.230 1.00 66.88 180 GLU A CA 1
ATOM 1481 C C . GLU A 1 180 ? -2.491 0.147 17.654 1.00 66.88 180 GLU A C 1
ATOM 1483 O O . GLU A 1 180 ? -2.988 0.052 18.775 1.00 66.88 180 GLU A O 1
ATOM 1488 N N . ILE A 1 181 ? -2.416 -0.889 16.812 1.00 67.44 181 ILE A N 1
ATOM 1489 C CA . ILE A 1 181 ? -2.894 -2.235 17.154 1.00 67.44 181 ILE A CA 1
ATOM 1490 C C . ILE A 1 181 ? -2.112 -2.798 18.334 1.00 67.44 181 ILE A C 1
ATOM 1492 O O . ILE A 1 181 ? -2.727 -3.221 19.305 1.00 67.44 181 ILE A O 1
ATOM 1496 N N . ALA A 1 182 ? -0.777 -2.736 18.306 1.00 69.31 182 ALA A N 1
ATOM 1497 C CA . ALA A 1 182 ? 0.044 -3.223 19.414 1.00 69.31 182 ALA A CA 1
ATOM 1498 C C . ALA A 1 182 ? -0.275 -2.507 20.738 1.00 69.31 182 ALA A C 1
ATOM 1500 O O . ALA A 1 182 ? -0.292 -3.136 21.794 1.00 69.31 182 ALA A O 1
ATOM 1501 N N . LYS A 1 183 ? -0.565 -1.199 20.686 1.00 74.38 183 LYS A N 1
ATOM 1502 C CA . LYS A 1 183 ? -0.981 -0.427 21.861 1.00 74.38 183 LYS A CA 1
ATOM 1503 C C . LYS A 1 183 ? -2.329 -0.909 22.402 1.00 74.38 183 LYS A C 1
ATOM 1505 O O . LYS A 1 183 ? -2.426 -1.182 23.592 1.00 74.38 183 LYS A O 1
ATOM 1510 N N . ILE A 1 184 ? -3.338 -1.043 21.541 1.00 64.88 184 ILE A N 1
ATOM 1511 C CA . ILE A 1 184 ? -4.684 -1.480 21.944 1.00 64.88 184 ILE A CA 1
ATOM 1512 C C . ILE A 1 184 ? -4.678 -2.936 22.407 1.00 64.88 184 ILE A C 1
ATOM 1514 O O . ILE A 1 184 ? -5.377 -3.266 23.351 1.00 64.88 184 ILE A O 1
ATOM 1518 N N . GLU A 1 185 ? -3.881 -3.812 21.797 1.00 68.50 185 GLU A N 1
ATOM 1519 C CA . GLU A 1 185 ? -3.711 -5.187 22.276 1.00 68.50 185 GLU A CA 1
ATOM 1520 C C . GLU A 1 185 ? -3.002 -5.238 23.633 1.00 68.50 185 GLU A C 1
ATOM 1522 O O . GLU A 1 185 ? -3.325 -6.096 24.448 1.00 68.50 185 GLU A O 1
ATOM 1527 N N . GLY A 1 186 ? -2.083 -4.306 23.904 1.00 68.50 186 GLY A N 1
ATOM 1528 C CA . GLY A 1 186 ? -1.498 -4.119 25.231 1.00 68.50 186 GLY A CA 1
ATOM 1529 C C . GLY A 1 186 ? -2.514 -3.626 26.265 1.00 68.50 186 GLY A C 1
ATOM 1530 O O . GLY A 1 186 ? -2.593 -4.193 27.349 1.00 68.50 186 GLY A O 1
ATOM 1531 N N . GLU A 1 187 ? -3.319 -2.616 25.921 1.00 67.81 187 GLU A N 1
ATOM 1532 C CA . GLU A 1 187 ? -4.405 -2.099 26.770 1.00 67.81 187 GLU A CA 1
ATOM 1533 C C . GLU A 1 187 ? -5.463 -3.183 27.035 1.0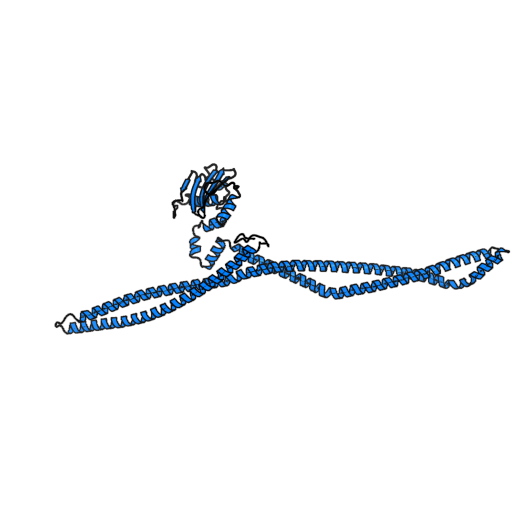0 67.81 187 GLU A C 1
ATOM 1535 O O . GLU A 1 187 ? -5.864 -3.383 28.179 1.00 67.81 187 GLU A O 1
ATOM 1540 N N . LEU A 1 188 ? -5.856 -3.943 26.006 1.00 63.69 188 LEU A N 1
ATOM 1541 C CA . LEU A 1 188 ? -6.786 -5.064 26.126 1.00 63.69 188 LEU A CA 1
ATOM 1542 C C . LEU A 1 188 ? -6.213 -6.197 26.961 1.00 63.69 188 LEU A C 1
ATOM 1544 O O . LEU A 1 188 ? -6.940 -6.706 27.791 1.00 63.69 188 LEU A O 1
ATOM 1548 N N . LYS A 1 189 ? -4.938 -6.573 26.809 1.00 64.25 189 LYS A N 1
ATOM 1549 C CA . LYS A 1 189 ? -4.320 -7.585 27.681 1.00 64.25 189 LYS A CA 1
ATOM 1550 C C . LYS A 1 189 ? -4.257 -7.132 29.131 1.00 64.25 189 LYS A C 1
ATOM 1552 O O . LYS A 1 189 ? -4.602 -7.905 30.013 1.00 64.25 189 LYS A O 1
ATOM 1557 N N . ALA A 1 190 ? -3.854 -5.885 29.374 1.00 62.91 190 ALA A N 1
ATOM 1558 C CA . ALA A 1 190 ? -3.824 -5.328 30.721 1.00 62.91 190 ALA A CA 1
ATOM 1559 C C . ALA A 1 190 ? -5.221 -5.328 31.357 1.00 62.91 190 ALA A C 1
ATOM 1561 O O . ALA A 1 190 ? -5.342 -5.605 32.543 1.00 62.91 190 ALA A O 1
ATOM 1562 N N . LEU A 1 191 ? -6.269 -5.071 30.567 1.00 58.59 191 LEU A N 1
ATOM 1563 C CA . LEU A 1 191 ? -7.660 -5.143 31.008 1.00 58.59 191 LEU A CA 1
ATOM 1564 C C . LEU A 1 191 ? -8.167 -6.588 31.125 1.00 58.59 191 LEU A C 1
ATOM 1566 O O . LEU A 1 191 ? -8.831 -6.889 32.103 1.00 58.59 191 LEU A O 1
ATOM 1570 N N . GLU A 1 192 ? -7.862 -7.495 30.198 1.00 52.59 192 GLU A N 1
ATOM 1571 C CA . GLU A 1 192 ? -8.282 -8.910 30.186 1.00 52.59 192 GLU A CA 1
ATOM 1572 C C . GLU A 1 192 ? -7.587 -9.740 31.275 1.00 52.59 192 GLU A C 1
ATOM 1574 O O . GLU A 1 192 ? -8.166 -10.704 31.756 1.00 52.59 192 GLU A O 1
ATOM 1579 N N . GLU A 1 193 ? -6.380 -9.375 31.712 1.00 52.75 193 GLU A N 1
ATOM 1580 C CA . GLU A 1 193 ? -5.743 -9.981 32.891 1.00 52.75 193 GLU A CA 1
ATOM 1581 C C . GLU A 1 193 ? -6.323 -9.430 34.207 1.00 52.75 193 GLU A C 1
ATOM 1583 O O . GLU A 1 193 ? -6.280 -10.109 35.229 1.00 52.75 193 GLU A O 1
ATOM 1588 N N . TYR A 1 194 ? -6.917 -8.230 34.186 1.00 49.19 194 TYR A N 1
ATOM 1589 C CA . TYR A 1 194 ? -7.563 -7.604 35.349 1.00 49.19 194 TYR A CA 1
ATOM 1590 C C . TYR A 1 194 ? -9.061 -7.942 35.475 1.00 49.19 194 TYR A C 1
ATOM 1592 O O . TYR A 1 194 ? -9.585 -8.012 36.582 1.00 49.19 194 TYR A O 1
ATOM 1600 N N . THR A 1 195 ? -9.780 -8.138 34.365 1.00 49.53 195 THR A N 1
ATOM 1601 C CA . THR A 1 195 ? -11.256 -8.093 34.336 1.00 49.53 195 THR A CA 1
ATOM 1602 C C . THR A 1 195 ? -11.991 -9.399 34.634 1.00 49.53 195 THR A C 1
ATOM 1604 O O . THR A 1 195 ? -13.017 -9.286 35.284 1.00 49.53 195 THR A O 1
ATOM 1607 N N . PRO A 1 196 ? -11.574 -10.622 34.256 1.00 49.19 196 PRO A N 1
ATOM 1608 C CA . PRO A 1 196 ? -12.342 -11.829 34.579 1.00 49.19 196 PRO A CA 1
ATOM 1609 C C . PRO A 1 196 ? -12.371 -12.096 36.086 1.00 49.19 196 PRO A C 1
ATOM 1611 O O . PRO A 1 196 ? -13.426 -12.384 36.642 1.00 49.19 196 PRO A O 1
ATOM 1614 N N . ASP A 1 197 ? -11.223 -11.931 36.748 1.00 52.56 197 ASP A N 1
ATOM 1615 C CA . ASP A 1 197 ? -11.059 -12.183 38.181 1.00 52.56 197 ASP A CA 1
ATOM 1616 C C . ASP A 1 197 ? -11.700 -11.069 39.025 1.00 52.56 197 ASP A C 1
ATOM 1618 O O . ASP A 1 197 ? -12.379 -11.351 40.007 1.00 52.56 197 ASP A O 1
ATOM 1622 N N . GLN A 1 198 ? -11.580 -9.797 38.620 1.00 50.84 198 GLN A N 1
ATOM 1623 C CA . GLN A 1 198 ? -12.253 -8.698 39.323 1.00 50.84 198 GLN A CA 1
ATOM 1624 C C . GLN A 1 198 ? -13.746 -8.623 39.028 1.00 50.84 198 GLN A C 1
ATOM 1626 O O . GLN A 1 198 ? -14.512 -8.346 39.937 1.00 50.84 198 GLN A O 1
ATOM 1631 N N . ARG A 1 199 ? -14.189 -8.876 37.794 1.00 53.75 199 ARG A N 1
ATOM 1632 C CA . ARG A 1 199 ? -15.619 -8.885 37.458 1.00 53.75 199 ARG A CA 1
ATOM 1633 C C . ARG A 1 199 ? -16.331 -10.040 38.145 1.00 53.75 199 ARG A C 1
ATOM 1635 O O . ARG A 1 199 ? -17.396 -9.805 38.695 1.00 53.75 199 ARG A O 1
ATOM 1642 N N . GLY A 1 200 ? -15.707 -11.222 38.191 1.00 57.72 200 GLY A N 1
ATOM 1643 C CA . GLY A 1 200 ? -16.178 -12.339 39.008 1.00 57.72 200 GLY A CA 1
ATOM 1644 C C . GLY A 1 200 ? -16.277 -11.954 40.483 1.00 57.72 200 GLY A C 1
ATOM 1645 O O . GLY A 1 200 ? -17.340 -12.102 41.067 1.00 57.72 200 GLY A O 1
ATOM 1646 N N . LYS A 1 201 ? -15.229 -11.345 41.053 1.00 61.78 201 LYS A N 1
ATOM 1647 C CA . LYS A 1 201 ? -15.238 -10.866 42.447 1.00 61.78 201 LYS A CA 1
ATOM 1648 C C . LYS A 1 201 ? -16.287 -9.788 42.719 1.00 61.78 201 LYS A C 1
ATOM 1650 O O . LYS A 1 201 ? -16.957 -9.870 43.733 1.00 61.78 201 LYS A O 1
ATOM 1655 N N . PHE A 1 202 ? -16.470 -8.813 41.829 1.00 53.97 202 PHE A N 1
ATOM 1656 C CA . PHE A 1 202 ? -17.479 -7.758 41.979 1.00 53.97 202 PHE A CA 1
ATOM 1657 C C . PHE A 1 202 ? -18.907 -8.285 41.790 1.00 53.97 202 PHE A C 1
ATOM 1659 O O . PHE A 1 202 ? -19.819 -7.824 42.471 1.00 53.97 202 PHE A O 1
ATOM 1666 N N . GLU A 1 203 ? -19.127 -9.241 40.881 1.00 59.94 203 GLU A N 1
ATOM 1667 C CA . GLU A 1 203 ? -20.427 -9.903 40.704 1.00 59.94 203 GLU A CA 1
ATOM 1668 C C . GLU A 1 203 ? -20.742 -10.832 41.889 1.00 59.94 203 GLU A C 1
ATOM 1670 O O . GLU A 1 203 ? -21.878 -10.828 42.362 1.00 59.94 203 GLU A O 1
ATOM 1675 N N . GLU A 1 204 ? -19.752 -11.550 42.428 1.00 70.19 204 GLU A N 1
ATOM 1676 C CA . GLU A 1 204 ? -19.873 -12.327 43.670 1.00 70.19 204 GLU A CA 1
ATOM 1677 C C . GLU A 1 204 ? -20.137 -11.423 44.880 1.00 70.19 204 GLU A C 1
ATOM 1679 O O . GLU A 1 204 ? -21.084 -11.665 45.623 1.00 70.19 204 GLU A O 1
ATOM 1684 N N . GLU A 1 205 ? -19.364 -10.347 45.049 1.00 69.31 205 GLU A N 1
ATOM 1685 C CA . GLU A 1 205 ? -19.507 -9.386 46.148 1.00 69.31 205 GLU A CA 1
ATOM 1686 C C . GLU A 1 205 ? -20.876 -8.691 46.093 1.00 69.31 205 GLU A C 1
ATOM 1688 O O . GLU A 1 205 ? -21.580 -8.594 47.102 1.00 69.31 205 GLU A O 1
ATOM 1693 N N . LYS A 1 206 ? -21.339 -8.310 44.897 1.00 67.06 206 LYS A N 1
ATOM 1694 C CA . LYS A 1 206 ? -22.700 -7.800 44.696 1.00 67.06 206 LYS A CA 1
ATOM 1695 C C . LYS A 1 206 ? -23.756 -8.832 45.095 1.00 67.06 206 LYS A C 1
ATOM 1697 O O . LYS A 1 206 ? -24.682 -8.483 45.824 1.00 67.06 206 LYS A O 1
ATOM 1702 N N . GLN A 1 207 ? -23.625 -10.084 44.649 1.00 70.50 207 GLN A N 1
ATOM 1703 C CA . GLN A 1 207 ? -24.568 -11.146 45.011 1.00 70.50 207 GLN A CA 1
ATOM 1704 C C . GLN A 1 207 ? -24.594 -11.382 46.522 1.00 70.50 207 GLN A C 1
ATOM 1706 O O . GLN A 1 207 ? -25.674 -11.532 47.095 1.00 70.50 207 GLN A O 1
ATOM 1711 N N . THR A 1 208 ? -23.437 -11.364 47.190 1.00 74.81 208 THR A N 1
ATOM 1712 C CA . THR A 1 208 ? -23.377 -11.483 48.651 1.00 74.81 208 THR A CA 1
ATOM 1713 C C . THR A 1 208 ? -24.084 -10.320 49.343 1.00 74.81 208 THR A C 1
ATOM 1715 O O . THR A 1 208 ? -24.910 -10.561 50.222 1.00 74.81 208 THR A O 1
ATOM 1718 N N . LEU A 1 209 ? -23.866 -9.081 48.889 1.00 69.88 209 LEU A N 1
ATOM 1719 C CA . LEU A 1 209 ? -24.516 -7.891 49.449 1.00 69.88 209 LEU A CA 1
ATOM 1720 C C . LEU A 1 209 ? -26.030 -7.871 49.166 1.00 69.88 209 LEU A C 1
ATOM 1722 O O . LEU A 1 209 ? -26.816 -7.413 49.994 1.00 69.88 209 LEU A O 1
ATOM 1726 N N . GLU A 1 210 ? -26.481 -8.405 48.027 1.00 70.88 210 GLU A N 1
ATOM 1727 C CA . GLU A 1 210 ? -27.907 -8.564 47.713 1.00 70.88 210 GLU A CA 1
ATOM 1728 C C . GLU A 1 210 ? -28.584 -9.608 48.605 1.00 70.88 210 GLU A C 1
ATOM 1730 O O . GLU A 1 210 ? -29.707 -9.384 49.069 1.00 70.88 210 GLU A O 1
ATOM 1735 N N . VAL A 1 211 ? -27.901 -10.716 48.901 1.00 78.12 211 VAL A N 1
ATOM 1736 C CA . VAL A 1 211 ? -28.374 -11.714 49.869 1.00 78.12 211 VAL A CA 1
ATOM 1737 C C . VAL A 1 211 ? -28.425 -11.118 51.280 1.00 78.12 211 VAL A C 1
ATOM 1739 O O . VAL A 1 211 ? -29.425 -11.292 51.980 1.00 78.12 211 VAL A O 1
ATOM 1742 N N . GLU A 1 212 ? -27.405 -10.362 51.695 1.00 71.75 212 GLU A N 1
ATOM 1743 C CA . GLU A 1 212 ? -27.400 -9.650 52.980 1.00 71.75 212 GLU A CA 1
ATOM 1744 C C . GLU A 1 212 ? -28.539 -8.635 53.079 1.00 71.75 212 GLU A C 1
ATOM 1746 O O . GLU A 1 212 ? -29.275 -8.633 54.069 1.00 71.75 212 GLU A O 1
ATOM 1751 N N . LYS A 1 213 ? -28.770 -7.840 52.028 1.00 74.56 213 LYS A N 1
ATOM 1752 C CA . LYS A 1 213 ? -29.908 -6.918 51.936 1.00 74.56 213 LYS A CA 1
ATOM 1753 C C . LYS A 1 213 ? -31.242 -7.650 52.097 1.00 74.56 213 LYS A C 1
ATOM 1755 O O . LYS A 1 213 ? -32.097 -7.180 52.846 1.00 74.56 213 LYS A O 1
ATOM 1760 N N . GLN A 1 214 ? -31.438 -8.790 51.430 1.00 74.38 214 GLN A N 1
ATOM 1761 C CA . GLN A 1 214 ? -32.668 -9.584 51.560 1.00 74.38 214 GLN A CA 1
ATOM 1762 C C . GLN A 1 214 ? -32.859 -10.130 52.982 1.00 74.38 214 GLN A C 1
ATOM 1764 O O . GLN A 1 214 ? -33.976 -10.138 53.506 1.00 74.38 214 GLN A O 1
ATOM 1769 N N . ASN A 1 215 ? -31.780 -10.569 53.630 1.00 77.00 215 ASN A N 1
ATOM 1770 C CA . ASN A 1 215 ? -31.822 -11.037 55.015 1.00 77.00 215 ASN A CA 1
ATOM 1771 C C . ASN A 1 215 ? -32.151 -9.891 55.987 1.00 77.00 215 ASN A C 1
ATOM 1773 O O . ASN A 1 215 ? -33.007 -10.051 56.860 1.00 77.00 215 ASN A O 1
ATOM 1777 N N . LEU A 1 216 ? -31.549 -8.716 55.786 1.00 69.88 216 LEU A N 1
ATOM 1778 C CA . LEU A 1 216 ? -31.855 -7.484 56.520 1.00 69.88 216 LEU A CA 1
ATOM 1779 C C . LEU A 1 216 ? -33.312 -7.045 56.339 1.00 69.88 216 LEU A C 1
ATOM 1781 O O . LEU A 1 216 ? -33.952 -6.623 57.300 1.00 69.88 216 LEU A O 1
ATOM 1785 N N . GLU A 1 217 ? -33.867 -7.169 55.132 1.00 72.69 217 GLU A N 1
ATOM 1786 C CA . GLU A 1 217 ? -35.276 -6.869 54.853 1.00 72.69 217 GLU A CA 1
ATOM 1787 C C . GLU A 1 217 ? -36.229 -7.780 55.628 1.00 72.69 217 GLU A C 1
ATOM 1789 O O . GLU A 1 217 ? -37.168 -7.280 56.255 1.00 72.69 217 GLU A O 1
ATOM 1794 N N . LYS A 1 218 ? -35.953 -9.090 55.658 1.00 78.69 218 LYS A N 1
ATOM 1795 C CA . LYS A 1 218 ? -36.722 -10.046 56.469 1.00 78.69 218 LYS A CA 1
ATOM 1796 C C . LYS A 1 218 ? -36.644 -9.702 57.955 1.00 78.69 218 LYS A C 1
ATOM 1798 O O . LYS A 1 218 ? -37.675 -9.617 58.622 1.00 78.69 218 LYS A O 1
ATOM 1803 N N . LEU A 1 219 ? -35.441 -9.425 58.461 1.00 74.50 219 LEU A N 1
ATOM 1804 C CA . LEU A 1 219 ? -35.228 -9.068 59.864 1.00 74.50 219 LEU A CA 1
ATOM 1805 C C . LEU A 1 219 ? -35.932 -7.754 60.239 1.00 74.50 219 LEU A C 1
ATOM 1807 O O . LEU A 1 219 ? -36.522 -7.648 61.318 1.00 74.50 219 LEU A O 1
ATOM 1811 N N . LEU A 1 220 ? -35.917 -6.757 59.351 1.00 72.00 220 LEU A N 1
ATOM 1812 C CA . LEU A 1 220 ? -36.664 -5.509 59.511 1.00 72.00 220 LEU A CA 1
ATOM 1813 C C . LEU A 1 220 ? -38.169 -5.764 59.589 1.00 72.00 220 LEU A C 1
ATOM 1815 O O . LEU A 1 220 ? -38.844 -5.169 60.430 1.00 72.00 220 LEU A O 1
ATOM 1819 N N . GLU A 1 221 ? -38.703 -6.640 58.740 1.00 77.44 221 GLU A N 1
ATOM 1820 C CA . GLU A 1 221 ? -40.127 -6.963 58.734 1.00 77.44 221 GLU A CA 1
ATOM 1821 C C . GLU A 1 221 ? -40.558 -7.685 60.018 1.00 77.44 221 GLU A C 1
ATOM 1823 O O . GLU A 1 221 ? -41.537 -7.288 60.652 1.00 77.44 221 GLU A O 1
ATOM 1828 N N . GLU A 1 222 ? -39.792 -8.680 60.467 1.00 78.50 222 GLU A N 1
ATOM 1829 C CA . GLU A 1 222 ? -40.021 -9.362 61.746 1.00 78.50 222 GLU A CA 1
ATOM 1830 C C . GLU A 1 222 ? -39.939 -8.399 62.934 1.00 78.50 222 GLU A C 1
ATOM 1832 O O . GLU A 1 222 ? -40.757 -8.440 63.855 1.00 78.50 222 GLU A O 1
ATOM 1837 N N . THR A 1 223 ? -38.964 -7.491 62.906 1.00 70.56 223 THR A N 1
ATOM 1838 C CA . THR A 1 223 ? -38.773 -6.482 63.950 1.00 70.56 223 THR A CA 1
ATOM 1839 C C . THR A 1 223 ? -39.930 -5.488 63.985 1.00 70.56 223 THR A C 1
ATOM 1841 O O . THR A 1 223 ? -40.394 -5.149 65.071 1.00 70.56 223 THR A O 1
ATOM 1844 N N . ARG A 1 224 ? -40.455 -5.079 62.822 1.00 74.56 224 ARG A N 1
ATOM 1845 C CA . ARG A 1 224 ? -41.665 -4.248 62.717 1.00 74.56 224 ARG A CA 1
ATOM 1846 C C . ARG A 1 224 ? -42.903 -4.959 63.260 1.00 74.56 224 ARG A C 1
ATOM 1848 O O . ARG A 1 224 ? -43.677 -4.321 63.967 1.00 74.56 224 ARG A O 1
ATOM 1855 N N . LYS A 1 225 ? -43.080 -6.254 62.967 1.00 79.56 225 LYS A N 1
ATOM 1856 C CA . LYS A 1 225 ? -44.199 -7.060 63.496 1.00 79.56 225 LYS A CA 1
ATOM 1857 C C . LYS A 1 225 ? -44.175 -7.089 65.026 1.00 79.56 225 LYS A C 1
ATOM 1859 O O . LYS A 1 225 ? -45.138 -6.654 65.649 1.00 79.56 225 LYS A O 1
ATOM 1864 N N . LYS A 1 226 ? -43.027 -7.439 65.616 1.00 73.25 226 LYS A N 1
ATOM 1865 C CA . LYS A 1 226 ? -42.818 -7.421 67.077 1.00 73.25 226 LYS A CA 1
ATOM 1866 C C . LYS A 1 226 ? -43.033 -6.031 67.686 1.00 73.25 226 LYS A C 1
ATOM 1868 O O . LYS A 1 226 ? -43.590 -5.903 68.770 1.00 73.25 226 LYS A O 1
ATOM 1873 N N . LEU A 1 227 ? -42.612 -4.970 66.991 1.00 74.25 227 LEU A N 1
ATOM 1874 C CA . LEU A 1 227 ? -42.828 -3.594 67.443 1.00 74.25 227 LEU A CA 1
ATOM 1875 C C . LEU A 1 227 ? -44.320 -3.226 67.483 1.00 74.25 227 LEU A C 1
ATOM 1877 O O . LEU A 1 227 ? -44.757 -2.535 68.399 1.00 74.25 227 LEU A O 1
ATOM 1881 N N . ASN A 1 228 ? -45.097 -3.676 66.496 1.00 75.38 228 ASN A N 1
ATOM 1882 C CA . ASN A 1 228 ? -46.540 -3.446 66.455 1.00 75.38 228 ASN A CA 1
ATOM 1883 C C . ASN A 1 228 ? -47.266 -4.212 67.567 1.00 75.38 228 ASN A C 1
ATOM 1885 O O . ASN A 1 228 ? -48.124 -3.629 68.221 1.00 75.38 228 ASN A O 1
ATOM 1889 N N . GLU A 1 229 ? -46.882 -5.462 67.834 1.00 75.81 229 GLU A N 1
ATOM 1890 C CA . GLU A 1 229 ? -47.403 -6.236 68.972 1.00 75.81 229 GLU A CA 1
ATOM 1891 C C . GLU A 1 229 ? -47.155 -5.504 70.300 1.00 75.81 229 GLU A C 1
ATOM 1893 O O . GLU A 1 229 ? -48.077 -5.318 71.093 1.00 75.81 229 GLU A O 1
ATOM 1898 N N . LEU A 1 230 ? -45.933 -4.997 70.506 1.00 71.00 230 LEU A N 1
ATOM 1899 C CA . LEU A 1 230 ? -45.582 -4.210 71.692 1.00 71.00 230 LEU A CA 1
ATOM 1900 C C . LEU A 1 230 ? -46.364 -2.890 71.789 1.00 71.00 230 LEU A C 1
ATOM 1902 O O . LEU A 1 230 ? -46.716 -2.479 72.892 1.00 71.00 230 LEU A O 1
ATOM 1906 N N . ARG A 1 231 ? -46.671 -2.232 70.663 1.00 71.19 231 ARG A N 1
ATOM 1907 C CA . ARG A 1 231 ? -47.507 -1.015 70.640 1.00 71.19 231 ARG A CA 1
ATOM 1908 C C . ARG A 1 231 ? -48.955 -1.286 71.023 1.00 71.19 231 ARG A C 1
ATOM 1910 O O . ARG A 1 231 ? -49.549 -0.474 71.726 1.00 71.19 231 ARG A O 1
ATOM 1917 N N . GLU A 1 232 ? -49.538 -2.382 70.545 1.00 75.31 232 GLU A N 1
ATOM 1918 C CA . GLU A 1 232 ? -50.898 -2.769 70.937 1.00 75.31 232 GLU A CA 1
ATOM 1919 C C . GLU A 1 232 ? -50.957 -3.104 72.435 1.00 75.31 232 GLU A C 1
ATOM 1921 O O . GLU A 1 232 ? -51.861 -2.653 73.137 1.00 75.31 232 GLU A O 1
ATOM 1926 N N . LEU A 1 233 ? -49.927 -3.777 72.959 1.00 70.88 233 LEU A N 1
ATOM 1927 C CA . LEU A 1 233 ? -49.747 -3.988 74.399 1.00 70.88 233 LEU A CA 1
ATOM 1928 C C . LEU A 1 233 ? -49.619 -2.669 75.184 1.00 70.88 233 LEU A C 1
ATOM 1930 O O . LEU A 1 233 ? -50.255 -2.520 76.226 1.00 70.88 233 LEU A O 1
ATOM 1934 N N . GLU A 1 234 ? -48.856 -1.690 74.683 1.00 70.38 234 GLU A N 1
ATOM 1935 C CA . GLU A 1 234 ? -48.739 -0.361 75.306 1.00 70.38 234 GLU A CA 1
ATOM 1936 C C . GLU A 1 234 ? -50.098 0.359 75.377 1.00 70.38 234 GLU A C 1
ATOM 1938 O O . GLU A 1 234 ? -50.429 0.962 76.400 1.00 70.38 234 GLU A O 1
ATOM 1943 N N . LYS A 1 235 ? -50.918 0.279 74.319 1.00 74.81 235 LYS A N 1
ATOM 1944 C CA . LYS A 1 235 ? -52.269 0.869 74.309 1.00 74.81 235 LYS A CA 1
ATOM 1945 C C . LYS A 1 235 ? -53.171 0.250 75.373 1.00 74.81 235 LYS A C 1
ATOM 1947 O O . LYS A 1 235 ? -53.815 0.992 76.111 1.00 74.81 235 LYS A O 1
ATOM 1952 N N . LEU A 1 236 ? -53.194 -1.082 75.461 1.00 72.94 236 LEU A N 1
ATOM 1953 C CA . LEU A 1 236 ? -53.969 -1.812 76.470 1.00 72.94 236 LEU A CA 1
ATOM 1954 C C . LEU A 1 236 ? -53.532 -1.430 77.891 1.00 72.94 236 LEU A C 1
ATOM 1956 O O . LEU A 1 236 ? -54.366 -1.265 78.778 1.00 72.94 236 LEU A O 1
ATOM 1960 N N . TYR A 1 237 ? -52.230 -1.220 78.101 1.00 68.19 237 TYR A N 1
ATOM 1961 C CA . TYR A 1 237 ? -51.707 -0.770 79.388 1.00 68.19 237 TYR A CA 1
ATOM 1962 C C . TYR A 1 237 ? -52.165 0.651 79.746 1.00 68.19 237 TYR A C 1
ATOM 1964 O O . TYR A 1 237 ? -52.620 0.884 80.862 1.00 68.19 237 TYR A O 1
ATOM 1972 N N . ARG A 1 238 ? -52.119 1.599 78.801 1.00 71.00 238 ARG A N 1
ATOM 1973 C CA . ARG A 1 238 ? -52.640 2.959 79.037 1.00 71.00 238 ARG A CA 1
ATOM 1974 C C . ARG A 1 238 ? -54.140 2.963 79.329 1.00 71.00 238 ARG A C 1
ATOM 1976 O O . ARG A 1 238 ? -54.587 3.722 80.180 1.00 71.00 238 ARG A O 1
ATOM 1983 N N . GLN A 1 239 ? -54.909 2.113 78.645 1.00 74.25 239 GLN A N 1
ATOM 1984 C CA . GLN A 1 239 ? -56.336 1.933 78.930 1.00 74.25 239 GLN A CA 1
ATOM 1985 C C . GLN A 1 239 ? -56.558 1.414 80.353 1.00 74.25 239 GLN A C 1
ATOM 1987 O O . GLN A 1 239 ? -57.420 1.926 81.060 1.00 74.25 239 GLN A O 1
ATOM 1992 N N . LYS A 1 240 ? -55.744 0.452 80.797 1.00 71.69 240 LYS A N 1
ATOM 1993 C CA . LYS A 1 240 ? -55.773 -0.042 82.174 1.00 71.69 240 LYS A CA 1
ATOM 1994 C C . LYS A 1 240 ? -55.459 1.058 83.194 1.00 71.69 240 LYS A C 1
ATOM 1996 O O . LYS A 1 240 ? -56.202 1.186 84.159 1.00 71.69 240 LYS A O 1
ATOM 2001 N N . GLU A 1 241 ? -54.398 1.846 82.998 1.00 69.50 241 GLU A N 1
ATOM 2002 C CA . GLU A 1 241 ? -54.054 2.950 83.915 1.00 69.50 241 GLU A CA 1
ATOM 2003 C C . GLU A 1 241 ? -55.182 3.986 84.023 1.00 69.50 241 GLU A C 1
ATOM 2005 O O . GLU A 1 241 ? -55.452 4.503 85.107 1.00 69.50 241 GLU A O 1
ATOM 2010 N N . GLU A 1 242 ? -55.858 4.277 82.912 1.00 75.75 242 GLU A N 1
ATOM 2011 C CA . GLU A 1 242 ? -57.004 5.186 82.887 1.00 75.75 242 GLU A CA 1
ATOM 2012 C C . GLU A 1 242 ? -58.206 4.608 83.654 1.00 75.75 242 GLU A C 1
ATOM 2014 O O . GLU A 1 242 ? -58.790 5.299 84.489 1.00 75.75 242 GLU A O 1
ATOM 2019 N N . LEU A 1 243 ? -58.529 3.324 83.456 1.00 73.88 243 LEU A N 1
ATOM 2020 C CA . LEU A 1 243 ? -59.587 2.627 84.202 1.00 73.88 243 LEU A CA 1
ATOM 2021 C C . LEU A 1 243 ? -59.276 2.536 85.707 1.00 73.88 243 LEU A C 1
ATOM 2023 O O . LEU A 1 243 ? -60.159 2.753 86.536 1.00 73.88 243 LEU A O 1
ATOM 2027 N N . GLU A 1 244 ? -58.019 2.272 86.080 1.00 68.75 244 GLU A N 1
ATOM 2028 C CA . GLU A 1 244 ? -57.563 2.269 87.477 1.00 68.75 244 GLU A CA 1
ATOM 2029 C C . GLU A 1 244 ? -57.721 3.649 88.136 1.00 68.75 244 GLU A C 1
ATOM 2031 O O . GLU A 1 244 ? -58.119 3.730 89.301 1.00 68.75 244 GLU A O 1
ATOM 2036 N N . ARG A 1 245 ? -57.459 4.740 87.402 1.00 74.25 245 ARG A N 1
ATOM 2037 C CA . ARG A 1 245 ? -57.714 6.110 87.879 1.00 74.25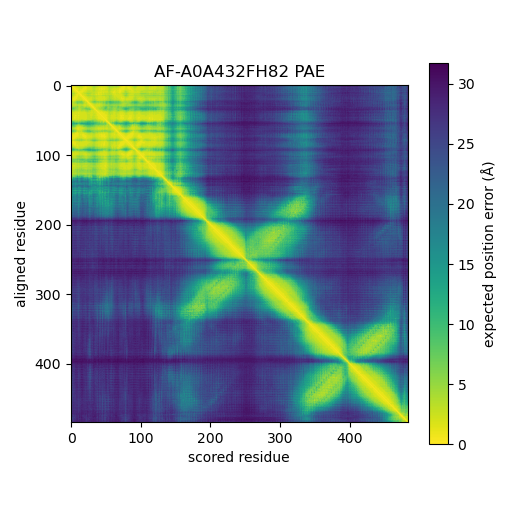 245 ARG A CA 1
ATOM 2038 C C . ARG A 1 245 ? -59.203 6.388 88.059 1.00 74.25 245 ARG A C 1
ATOM 2040 O O . ARG A 1 245 ? -59.584 6.954 89.079 1.00 74.25 245 ARG A O 1
ATOM 2047 N N . GLN A 1 246 ? -60.041 5.971 87.111 1.00 73.44 246 GLN A N 1
ATOM 2048 C CA . GLN A 1 246 ? -61.497 6.146 87.189 1.00 73.44 246 GLN A CA 1
ATOM 2049 C C . GLN A 1 246 ? -62.095 5.401 88.396 1.00 73.44 246 GLN A C 1
ATOM 2051 O O . GLN A 1 246 ? -62.924 5.953 89.122 1.00 73.44 246 GLN A O 1
ATOM 2056 N N . LEU A 1 247 ? -61.593 4.198 88.693 1.00 71.38 247 LEU A N 1
ATOM 2057 C CA . LEU A 1 247 ? -61.948 3.410 89.881 1.00 71.38 247 LEU A CA 1
ATOM 2058 C C . LEU A 1 247 ? -61.662 4.112 91.213 1.00 71.38 247 LEU A C 1
ATOM 2060 O O . LEU A 1 247 ? -62.385 3.883 92.179 1.00 71.38 247 LEU A O 1
ATOM 2064 N N . GLN A 1 248 ? -60.628 4.955 91.291 1.00 69.44 248 GLN A N 1
ATOM 2065 C CA . GLN A 1 248 ? -60.313 5.707 92.514 1.00 69.44 248 GLN A CA 1
ATOM 2066 C C . GLN A 1 248 ? -61.320 6.829 92.806 1.00 69.44 248 GLN A C 1
ATOM 2068 O O . GLN A 1 248 ? -61.328 7.358 93.915 1.00 69.44 248 GLN A O 1
ATOM 2073 N N . THR A 1 249 ? -62.160 7.194 91.833 1.00 71.56 249 THR A N 1
ATOM 2074 C CA . THR A 1 249 ? -63.094 8.329 91.924 1.00 71.56 249 THR A CA 1
ATOM 2075 C C . THR A 1 249 ? -64.572 7.938 92.054 1.00 71.56 249 THR A C 1
ATOM 2077 O O . THR A 1 249 ? -65.411 8.825 92.187 1.00 71.56 249 THR A O 1
ATOM 2080 N N . LEU A 1 250 ? -64.907 6.642 92.032 1.00 67.19 250 LEU A N 1
ATOM 2081 C CA . LEU A 1 250 ? -66.288 6.130 91.992 1.00 67.19 250 LEU A CA 1
ATOM 2082 C C . LEU A 1 250 ? -66.679 5.379 93.282 1.00 67.19 250 LEU A C 1
ATOM 2084 O O . LEU A 1 250 ? -65.881 4.615 93.821 1.00 67.19 250 LEU A O 1
ATOM 2088 N N . GLU A 1 251 ? -67.937 5.517 93.726 1.00 56.25 251 GLU A N 1
ATOM 2089 C CA . GLU A 1 251 ? -68.553 4.737 94.819 1.00 56.25 251 GLU A CA 1
ATOM 2090 C C . GLU A 1 251 ? -69.920 4.156 94.381 1.00 56.25 251 GLU A C 1
ATOM 2092 O O . GLU A 1 251 ? -70.711 4.844 93.740 1.00 56.25 251 GLU A O 1
ATOM 2097 N N . GLY A 1 252 ? -70.228 2.897 94.738 1.00 59.41 252 GLY A N 1
ATOM 2098 C CA . GLY A 1 252 ? -71.530 2.247 94.474 1.00 59.41 252 GLY A CA 1
ATOM 2099 C C . GLY A 1 252 ? -71.512 1.129 93.413 1.00 59.41 252 GLY A C 1
ATOM 2100 O O . GLY A 1 252 ? -70.480 0.521 93.164 1.00 59.41 252 GLY A O 1
ATOM 2101 N N . GLY A 1 253 ? -72.660 0.804 92.799 1.00 56.41 253 GLY A N 1
ATOM 2102 C CA . GLY A 1 253 ? -72.820 -0.354 91.891 1.00 56.41 253 GLY A CA 1
ATOM 2103 C C . GLY A 1 253 ? -71.943 -0.340 90.625 1.00 56.41 253 GLY A C 1
ATOM 2104 O O . GLY A 1 253 ? -71.573 -1.401 90.128 1.00 56.41 253 GLY A O 1
ATOM 2105 N N . GLU A 1 254 ? -71.535 0.841 90.154 1.00 58.53 254 GLU A N 1
ATOM 2106 C CA . GLU A 1 254 ? -70.588 1.009 89.037 1.00 58.53 254 GLU A CA 1
ATOM 2107 C C . GLU A 1 254 ? -69.151 0.596 89.413 1.00 58.53 254 GLU A C 1
ATOM 2109 O O . GLU A 1 254 ? -68.386 0.152 88.558 1.00 58.53 254 GLU A O 1
ATOM 2114 N N . TYR A 1 255 ? -68.807 0.639 90.706 1.00 63.03 255 TYR A N 1
ATOM 2115 C CA . TYR A 1 255 ? -67.506 0.212 91.229 1.00 63.03 255 TYR A CA 1
ATOM 2116 C C . TYR A 1 255 ? -67.276 -1.295 91.045 1.00 63.03 255 TYR A C 1
ATOM 2118 O O . TYR A 1 255 ? -66.156 -1.721 90.784 1.00 63.03 255 TYR A O 1
ATOM 2126 N N . SER A 1 256 ? -68.330 -2.115 91.160 1.00 61.53 256 SER A N 1
ATOM 2127 C CA . SER A 1 256 ? -68.231 -3.578 91.042 1.00 61.53 256 SER A CA 1
ATOM 2128 C C . SER A 1 256 ? -67.813 -4.017 89.638 1.00 61.53 256 SER A C 1
ATOM 2130 O O . SER A 1 256 ? -66.904 -4.832 89.503 1.00 61.53 256 SER A O 1
ATOM 2132 N N . ASN A 1 257 ? -68.439 -3.448 88.604 1.00 66.56 257 ASN A N 1
ATOM 2133 C CA . ASN A 1 257 ? -68.182 -3.820 87.211 1.00 66.56 257 ASN A CA 1
ATOM 2134 C C . ASN A 1 257 ? -66.791 -3.353 86.753 1.00 66.56 257 ASN A C 1
ATOM 2136 O O . ASN A 1 257 ? -66.038 -4.126 86.167 1.00 66.56 257 ASN A O 1
ATOM 2140 N N . LEU A 1 258 ? -66.408 -2.115 87.091 1.00 65.81 258 LEU A N 1
ATOM 2141 C CA . LEU A 1 258 ? -65.098 -1.570 86.716 1.00 65.81 258 LEU A CA 1
ATOM 2142 C C . LEU A 1 258 ? -63.951 -2.288 87.451 1.00 65.81 258 LEU A C 1
ATOM 2144 O O . LEU A 1 258 ? -62.879 -2.510 86.888 1.00 65.81 258 LEU A O 1
ATOM 2148 N N . LYS A 1 259 ? -64.178 -2.706 88.706 1.00 67.00 259 LYS A N 1
ATOM 2149 C CA . LYS A 1 259 ? -63.211 -3.486 89.494 1.00 67.00 259 LYS A CA 1
ATOM 2150 C C . LYS A 1 259 ? -62.941 -4.861 88.886 1.00 67.00 259 LYS A C 1
ATOM 2152 O O . LYS A 1 259 ? -61.798 -5.312 88.917 1.00 67.00 259 LYS A O 1
ATOM 2157 N N . GLU A 1 260 ? -63.961 -5.509 88.331 1.00 69.25 260 GLU A N 1
ATOM 2158 C CA . GLU A 1 260 ? -63.829 -6.799 87.650 1.00 69.25 260 GLU A CA 1
ATOM 2159 C C . GLU A 1 260 ? -63.043 -6.660 86.332 1.00 69.25 260 GLU A C 1
ATOM 2161 O O . GLU A 1 260 ? -62.137 -7.450 86.061 1.00 69.25 260 GLU A O 1
ATOM 2166 N N . GLU A 1 261 ? -63.286 -5.594 85.561 1.00 67.56 261 GLU A N 1
ATOM 2167 C CA . GLU A 1 261 ? -62.495 -5.267 84.363 1.00 67.56 261 GLU A CA 1
ATOM 2168 C C . GLU A 1 261 ? -61.016 -4.985 84.683 1.00 67.56 261 GLU A C 1
ATOM 2170 O O . GLU A 1 261 ? -60.124 -5.468 83.981 1.00 67.56 261 GLU A O 1
ATOM 2175 N N . VAL A 1 262 ? -60.723 -4.273 85.775 1.00 66.56 262 VAL A N 1
ATOM 2176 C CA . VAL A 1 262 ? -59.338 -4.007 86.205 1.00 66.56 262 VAL A CA 1
ATOM 2177 C C . VAL A 1 262 ? -58.640 -5.250 86.772 1.00 66.56 262 VAL A C 1
ATOM 2179 O O . VAL A 1 262 ? -57.450 -5.448 86.507 1.00 66.56 262 VAL A O 1
ATOM 2182 N N . GLU A 1 263 ? -59.346 -6.121 87.500 1.00 67.50 263 GLU A N 1
ATOM 2183 C CA . GLU A 1 263 ? -58.824 -7.427 87.949 1.00 67.50 263 GLU A CA 1
ATOM 2184 C C . GLU A 1 263 ? -58.462 -8.330 86.755 1.00 67.50 263 GLU A C 1
ATOM 2186 O O . GLU A 1 263 ? -57.393 -8.943 86.748 1.00 67.50 263 GLU A O 1
ATOM 2191 N N . ASN A 1 264 ? -59.270 -8.332 85.691 1.00 67.75 264 ASN A N 1
ATOM 2192 C CA . ASN A 1 264 ? -58.968 -9.076 84.463 1.00 67.75 264 ASN A CA 1
ATOM 2193 C C . ASN A 1 264 ? -57.715 -8.553 83.731 1.00 67.75 264 ASN A C 1
ATOM 2195 O O . ASN A 1 264 ? -57.019 -9.311 83.055 1.00 67.75 264 ASN A O 1
ATOM 2199 N N . LEU A 1 265 ? -57.371 -7.273 83.909 1.00 64.12 265 LEU A N 1
ATOM 2200 C CA . LEU A 1 265 ? -56.172 -6.638 83.345 1.00 64.12 265 LEU A CA 1
ATOM 2201 C C . LEU A 1 265 ? -54.970 -6.643 84.312 1.00 64.12 265 LEU A C 1
ATOM 2203 O O . LEU A 1 265 ? -53.868 -6.194 83.972 1.00 64.12 265 LEU A O 1
ATOM 2207 N N . ARG A 1 266 ? -55.125 -7.163 85.533 1.00 57.66 266 ARG A N 1
ATOM 2208 C CA . ARG A 1 266 ? -54.084 -7.205 86.576 1.00 57.66 266 ARG A CA 1
ATOM 2209 C C . ARG A 1 266 ? -52.785 -7.935 86.181 1.00 57.66 266 ARG A C 1
ATOM 2211 O O . ARG A 1 266 ? -51.731 -7.407 86.552 1.00 57.66 266 ARG A O 1
ATOM 2218 N N . PRO A 1 267 ? -52.796 -9.016 85.366 1.00 61.03 267 PRO A N 1
ATOM 2219 C CA . PRO A 1 267 ? -51.579 -9.684 84.882 1.00 61.03 267 PRO A CA 1
ATOM 2220 C C . PRO A 1 267 ? -50.619 -8.778 84.091 1.00 61.03 267 PRO A C 1
ATOM 2222 O O . PRO A 1 267 ? -49.443 -9.096 83.957 1.00 61.03 267 PRO A O 1
ATOM 2225 N N . LEU A 1 268 ? -51.072 -7.612 83.606 1.00 58.34 268 LEU A N 1
ATOM 2226 C CA . LEU A 1 268 ? -50.242 -6.696 82.815 1.00 58.34 268 LEU A CA 1
ATOM 2227 C C . LEU A 1 268 ? -49.175 -5.904 83.608 1.00 58.34 268 LEU A C 1
ATOM 2229 O O . LEU A 1 268 ? -48.427 -5.128 83.019 1.00 58.34 268 LEU A O 1
ATO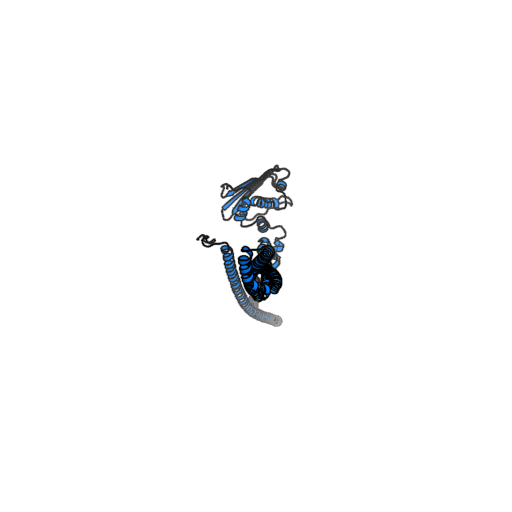M 2233 N N . ARG A 1 269 ? -49.077 -6.043 84.939 1.00 54.25 269 ARG A N 1
ATOM 2234 C CA . ARG A 1 269 ? -48.131 -5.247 85.756 1.00 54.25 269 ARG A CA 1
ATOM 2235 C C . ARG A 1 269 ? -46.666 -5.698 85.628 1.00 54.25 269 ARG A C 1
ATOM 2237 O O . ARG A 1 269 ? -45.764 -4.920 85.918 1.00 54.25 269 ARG A O 1
ATOM 2244 N N . GLU A 1 270 ? -46.420 -6.910 85.134 1.00 57.41 270 GLU A N 1
ATOM 2245 C CA . GLU A 1 270 ? -45.071 -7.454 84.896 1.00 57.41 270 GLU A CA 1
ATOM 2246 C C . GLU A 1 270 ? -44.382 -6.886 83.631 1.00 57.41 270 GLU A C 1
ATOM 2248 O O . GLU A 1 270 ? -43.284 -7.308 83.276 1.00 57.41 270 GLU A O 1
ATOM 2253 N N . LEU A 1 271 ? -44.993 -5.909 82.943 1.00 58.19 271 LEU A N 1
ATOM 2254 C CA . LEU A 1 271 ? -44.562 -5.418 81.626 1.00 58.19 271 LEU A CA 1
ATOM 2255 C C . LEU A 1 271 ? -43.631 -4.187 81.615 1.00 58.19 271 LEU A C 1
ATOM 2257 O O . LEU A 1 271 ? -43.180 -3.792 80.543 1.00 58.19 271 LEU A O 1
ATOM 2261 N N . LEU A 1 272 ? -43.264 -3.598 82.757 1.00 58.84 272 LEU A N 1
ATOM 2262 C CA . LEU A 1 272 ? -42.265 -2.507 82.815 1.00 58.84 272 LEU A CA 1
ATOM 2263 C C . LEU A 1 272 ? -40.926 -2.839 82.101 1.00 58.84 272 LEU A C 1
ATOM 2265 O O . LEU A 1 272 ? -40.440 -2.005 81.334 1.00 58.84 272 LEU A O 1
ATOM 2269 N N . PRO A 1 273 ? -40.371 -4.065 82.218 1.00 64.69 273 PRO A N 1
ATOM 2270 C CA . PRO A 1 273 ? -39.199 -4.497 81.447 1.00 64.69 273 PRO A CA 1
ATOM 2271 C C . PRO A 1 273 ? -39.418 -4.536 79.921 1.00 64.69 273 PRO A C 1
ATOM 2273 O O . PRO A 1 273 ? -38.459 -4.509 79.147 1.00 64.69 273 PRO A O 1
ATOM 2276 N N . LEU A 1 274 ? -40.669 -4.615 79.452 1.00 63.44 274 LEU A N 1
ATOM 2277 C CA . LEU A 1 274 ? -41.000 -4.640 78.023 1.00 63.44 274 LEU A CA 1
ATOM 2278 C C . LEU A 1 274 ? -40.965 -3.240 77.386 1.00 63.44 274 LEU A C 1
ATOM 2280 O O . LEU A 1 274 ? -40.689 -3.141 76.192 1.00 63.44 274 LEU A O 1
ATOM 2284 N N . LEU A 1 275 ? -41.132 -2.166 78.169 1.00 60.75 275 LEU A N 1
ATOM 2285 C CA . LEU A 1 275 ? -40.960 -0.774 77.719 1.00 60.75 275 LEU A CA 1
ATOM 2286 C C . LEU A 1 275 ? -39.484 -0.418 77.463 1.00 60.75 275 LEU A C 1
ATOM 2288 O O . LEU A 1 275 ? -39.166 0.223 76.460 1.00 60.75 275 LEU A O 1
ATOM 2292 N N . GLU A 1 276 ? -38.561 -0.897 78.301 1.00 66.00 276 GLU A N 1
ATOM 2293 C CA . GLU A 1 276 ? -37.117 -0.773 78.037 1.00 66.00 276 GLU A CA 1
ATOM 2294 C C . GLU A 1 276 ? -36.707 -1.571 76.790 1.00 66.00 276 GLU A C 1
ATOM 2296 O O . GLU A 1 276 ? -35.983 -1.064 75.927 1.00 66.00 276 GLU A O 1
ATOM 2301 N N . ARG A 1 277 ? -37.248 -2.790 76.626 1.00 67.38 277 ARG A N 1
ATOM 2302 C CA . ARG A 1 277 ? -37.071 -3.586 75.398 1.00 67.38 277 ARG A CA 1
ATOM 2303 C C . ARG A 1 277 ? -37.652 -2.898 74.163 1.00 67.38 277 ARG A C 1
ATOM 2305 O O . ARG A 1 277 ? -37.081 -3.029 73.083 1.00 67.38 277 ARG A O 1
ATOM 2312 N N . TYR A 1 278 ? -38.746 -2.152 74.302 1.00 67.50 278 TYR A N 1
ATOM 2313 C CA . TYR A 1 278 ? -39.348 -1.394 73.207 1.00 67.50 278 TYR A CA 1
ATOM 2314 C C . TYR A 1 278 ? -38.418 -0.283 72.701 1.00 67.50 278 TYR A C 1
ATOM 2316 O O . TYR A 1 278 ? -38.171 -0.201 71.498 1.00 67.50 278 TYR A O 1
ATOM 2324 N N . LEU A 1 279 ? -37.836 0.525 73.597 1.00 67.88 279 LEU A N 1
ATOM 2325 C CA . LEU A 1 279 ? -36.861 1.561 73.222 1.00 67.88 279 LEU A CA 1
ATOM 2326 C C . LEU A 1 279 ? -35.615 0.969 72.543 1.00 67.88 279 LEU A C 1
ATOM 2328 O O . LEU A 1 279 ? -35.162 1.498 71.524 1.00 67.88 279 LEU A O 1
ATOM 2332 N N . LEU A 1 280 ? -35.108 -0.157 73.054 1.00 73.69 280 LEU A N 1
ATOM 2333 C CA . LEU A 1 280 ? -34.028 -0.924 72.422 1.00 73.69 280 LEU A CA 1
ATOM 2334 C C . LEU A 1 280 ? -34.410 -1.376 71.005 1.00 73.69 280 LEU A C 1
ATOM 2336 O O . LEU A 1 280 ? -33.661 -1.128 70.062 1.00 73.69 280 LEU A O 1
ATOM 2340 N N . ARG A 1 281 ? -35.611 -1.939 70.824 1.00 73.81 281 ARG A N 1
ATOM 2341 C CA . ARG A 1 281 ? -36.091 -2.421 69.520 1.00 73.81 281 ARG A CA 1
ATOM 2342 C C . ARG A 1 281 ? -36.314 -1.289 68.513 1.00 73.81 281 ARG A C 1
ATOM 2344 O O . ARG A 1 281 ? -36.050 -1.473 67.329 1.00 73.81 281 ARG A O 1
ATOM 2351 N N . VAL A 1 282 ? -36.762 -0.111 68.957 1.00 71.25 282 VAL A N 1
ATOM 2352 C CA . VAL A 1 282 ? -36.873 1.087 68.101 1.00 71.25 282 VAL A CA 1
ATOM 2353 C C . VAL A 1 282 ? -35.496 1.529 67.598 1.00 71.25 282 VAL A C 1
ATOM 2355 O O . VAL A 1 282 ? -35.358 1.876 66.423 1.00 71.25 282 VAL A O 1
ATOM 2358 N N . ASN A 1 283 ? -34.478 1.512 68.463 1.00 74.06 283 ASN A N 1
ATOM 2359 C CA . ASN A 1 283 ? -33.110 1.86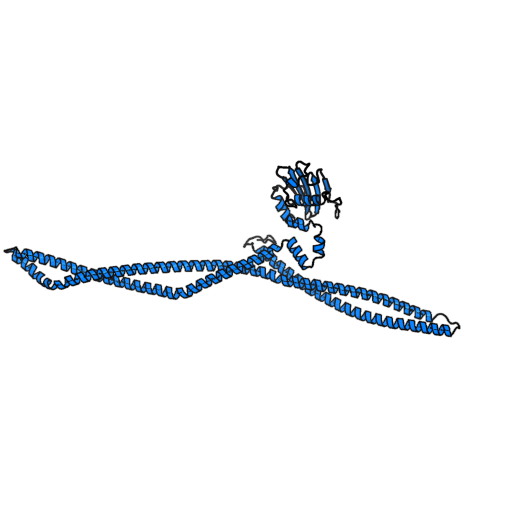0 68.079 1.00 74.06 283 ASN A CA 1
ATOM 2360 C C . ASN A 1 283 ? -32.493 0.814 67.140 1.00 74.06 283 ASN A C 1
ATOM 2362 O O . ASN A 1 283 ? -31.899 1.194 66.133 1.00 74.06 283 ASN A O 1
ATOM 2366 N N . GLU A 1 284 ? -32.708 -0.480 67.393 1.00 75.69 284 GLU A N 1
ATOM 2367 C CA . GLU A 1 284 ? -32.320 -1.555 66.468 1.00 75.69 284 GLU A CA 1
ATOM 2368 C C . GLU A 1 284 ? -32.959 -1.372 65.088 1.00 75.69 284 GLU A C 1
ATOM 2370 O O . GLU A 1 284 ? -32.276 -1.464 64.074 1.00 75.69 284 GLU A O 1
ATOM 2375 N N . LEU A 1 285 ? -34.251 -1.033 65.026 1.00 75.12 285 LEU A N 1
ATOM 2376 C CA . LEU A 1 285 ? -34.958 -0.817 63.761 1.00 75.12 285 LEU A CA 1
ATOM 2377 C C . LEU A 1 285 ? -34.371 0.367 62.978 1.00 75.12 285 LEU A C 1
ATOM 2379 O O . LEU A 1 285 ? -34.196 0.273 61.764 1.00 75.12 285 LEU A O 1
ATOM 2383 N N . LYS A 1 286 ? -34.012 1.459 63.666 1.00 74.44 286 LYS A N 1
ATOM 2384 C CA . LYS A 1 286 ? -33.322 2.604 63.050 1.00 74.44 286 LYS A CA 1
ATOM 2385 C C . LYS A 1 286 ? -31.929 2.238 62.536 1.00 74.44 286 LYS A C 1
ATOM 2387 O O . LYS A 1 286 ? -31.565 2.694 61.455 1.00 74.44 286 LYS A O 1
ATOM 2392 N N . ASN A 1 287 ? -31.168 1.436 63.279 1.00 78.31 287 ASN A N 1
ATOM 2393 C CA . ASN A 1 287 ? -29.832 1.000 62.864 1.00 78.31 287 ASN A CA 1
ATOM 2394 C C . ASN A 1 287 ? -29.906 0.080 61.639 1.00 78.31 287 ASN A C 1
ATOM 2396 O O . ASN A 1 287 ? -29.261 0.367 60.638 1.00 78.31 287 ASN A O 1
ATOM 2400 N N . LEU A 1 288 ? -30.791 -0.920 61.658 1.00 73.56 288 LEU A N 1
ATOM 2401 C CA . LEU A 1 288 ? -31.025 -1.819 60.520 1.00 73.56 288 LEU A CA 1
ATOM 2402 C C . LEU A 1 288 ? -31.504 -1.061 59.269 1.00 73.56 288 LEU A C 1
ATOM 2404 O O . LEU A 1 288 ? -31.165 -1.422 58.145 1.00 73.56 288 LEU A O 1
ATOM 2408 N N . GLN A 1 289 ? -32.295 0.008 59.438 1.00 73.38 289 GLN A N 1
ATOM 2409 C CA . GLN A 1 289 ? -32.686 0.874 58.320 1.00 73.38 289 GLN A CA 1
ATOM 2410 C C . GLN A 1 289 ? -31.508 1.656 57.731 1.00 73.38 289 GLN A C 1
ATOM 2412 O O . GLN A 1 289 ? -31.470 1.824 56.515 1.00 73.38 289 GLN A O 1
ATOM 2417 N N . ARG A 1 290 ? -30.571 2.123 58.565 1.00 79.62 290 ARG A N 1
ATOM 2418 C CA . ARG A 1 290 ? -29.348 2.797 58.102 1.00 79.62 290 ARG A CA 1
ATOM 2419 C C . ARG A 1 290 ? -28.430 1.827 57.368 1.00 79.62 290 ARG A C 1
ATOM 2421 O O . ARG A 1 290 ? -28.089 2.102 56.229 1.00 79.62 290 ARG A O 1
ATOM 2428 N N . GLU A 1 291 ? -28.158 0.661 57.954 1.00 76.06 291 GLU A N 1
ATOM 2429 C CA . GLU A 1 291 ? -27.343 -0.390 57.324 1.00 76.06 291 GLU A CA 1
ATOM 2430 C C . GLU A 1 291 ? -27.905 -0.801 55.958 1.00 76.06 291 GLU A C 1
ATOM 2432 O O . GLU A 1 291 ? -27.170 -0.890 54.977 1.00 76.06 291 GLU A O 1
ATOM 2437 N N . LYS A 1 292 ? -29.231 -0.968 55.851 1.00 75.81 292 LYS A N 1
ATOM 2438 C CA . LYS A 1 292 ? -29.891 -1.228 54.565 1.00 75.81 292 LYS A CA 1
ATOM 2439 C C . LYS A 1 292 ? -29.631 -0.115 53.544 1.00 75.81 292 LYS A C 1
ATOM 2441 O O . LYS A 1 292 ? -29.491 -0.403 52.356 1.00 75.81 292 LYS A O 1
ATOM 2446 N N . GLN A 1 293 ? -29.653 1.141 53.974 1.00 75.50 293 GLN A N 1
ATOM 2447 C CA . GLN A 1 293 ? -29.484 2.281 53.081 1.00 75.50 293 GLN A CA 1
ATOM 2448 C C . GLN A 1 293 ? -28.036 2.395 52.590 1.00 75.50 293 GLN A C 1
ATOM 2450 O O . GLN A 1 293 ? -27.830 2.552 51.389 1.00 75.50 293 GLN A O 1
ATOM 2455 N N . ASP A 1 294 ? -27.062 2.175 53.474 1.00 79.62 294 ASP A N 1
ATOM 2456 C CA . ASP A 1 294 ? -25.636 2.129 53.130 1.00 79.62 294 ASP A CA 1
ATOM 2457 C C . ASP A 1 294 ? -25.332 0.991 52.131 1.00 79.62 294 ASP A C 1
ATOM 2459 O O . ASP A 1 294 ? -24.601 1.175 51.152 1.00 79.62 294 ASP A O 1
ATOM 2463 N N . LEU A 1 295 ? -25.958 -0.178 52.317 1.00 73.19 295 LEU A N 1
ATOM 2464 C CA . LEU A 1 295 ? -25.884 -1.309 51.383 1.00 73.19 295 LEU A CA 1
ATOM 2465 C C . LEU A 1 295 ? -26.432 -0.960 49.993 1.00 73.19 295 LEU A C 1
ATOM 2467 O O . LEU A 1 295 ? -25.815 -1.302 48.986 1.00 73.19 295 LEU A O 1
ATOM 2471 N N . ILE A 1 296 ? -27.571 -0.262 49.919 1.00 72.44 296 ILE A N 1
ATOM 2472 C CA . ILE A 1 296 ? -28.158 0.175 48.641 1.00 72.44 296 ILE A CA 1
ATOM 2473 C C . ILE A 1 296 ? -27.216 1.142 47.918 1.00 72.44 296 ILE A C 1
ATOM 2475 O O . ILE A 1 296 ? -26.958 0.959 46.731 1.00 72.44 296 ILE A O 1
ATOM 2479 N N . GLU A 1 297 ? -26.665 2.130 48.625 1.00 79.06 297 GLU A N 1
ATOM 2480 C CA . GLU A 1 297 ? -25.725 3.090 48.034 1.00 79.06 297 GLU A CA 1
ATOM 2481 C C . GLU A 1 297 ? -24.446 2.409 47.525 1.00 79.06 297 GLU A C 1
ATOM 2483 O O . GLU A 1 297 ? -23.921 2.769 46.467 1.00 79.06 297 GLU A O 1
ATOM 2488 N N . THR A 1 298 ? -23.968 1.390 48.243 1.00 72.81 298 THR A N 1
ATOM 2489 C CA . THR A 1 298 ? -22.790 0.606 47.852 1.00 72.81 298 THR A CA 1
ATOM 2490 C C . THR A 1 298 ? -23.061 -0.223 46.594 1.00 72.81 298 THR A C 1
ATOM 2492 O O . THR A 1 298 ? -22.261 -0.188 45.657 1.00 72.81 298 THR A O 1
ATOM 2495 N N . ILE A 1 299 ? -24.211 -0.903 46.522 1.00 71.56 299 ILE A N 1
ATOM 2496 C CA . ILE A 1 299 ? -24.626 -1.670 45.336 1.00 71.56 299 ILE A CA 1
ATOM 2497 C C . ILE A 1 299 ? -24.765 -0.745 44.116 1.00 71.56 299 ILE A C 1
ATOM 2499 O O . ILE A 1 299 ? -24.206 -1.041 43.060 1.00 71.56 299 ILE A O 1
ATOM 2503 N N . ASP A 1 300 ? -25.425 0.407 44.265 1.00 74.25 300 ASP A N 1
ATOM 2504 C CA . ASP A 1 300 ? -25.598 1.385 43.181 1.00 74.25 300 ASP A CA 1
ATOM 2505 C C . ASP A 1 300 ? -24.254 1.925 42.662 1.00 74.25 300 ASP A C 1
ATOM 2507 O O . ASP A 1 300 ? -24.097 2.218 41.468 1.00 74.25 300 ASP A O 1
ATOM 2511 N N . ARG A 1 301 ? -23.266 2.088 43.552 1.00 77.62 301 ARG A N 1
ATOM 2512 C CA . ARG A 1 301 ? -21.912 2.514 43.181 1.00 77.62 301 ARG A CA 1
ATOM 2513 C C . ARG A 1 301 ? -21.206 1.446 42.351 1.00 77.62 301 ARG A C 1
ATOM 2515 O O . ARG A 1 301 ? -20.712 1.764 41.268 1.00 77.62 301 ARG A O 1
ATOM 2522 N N . LEU A 1 302 ? -21.218 0.202 42.825 1.00 69.25 302 LEU A N 1
ATOM 2523 C CA . LEU A 1 302 ? -20.620 -0.936 42.128 1.00 69.25 302 LEU A CA 1
ATOM 2524 C C . LEU A 1 302 ? -21.265 -1.149 40.751 1.00 69.25 302 LEU A C 1
ATOM 2526 O O . LEU A 1 302 ? -20.558 -1.346 39.765 1.00 69.25 302 LEU A O 1
ATOM 2530 N N . GLU A 1 303 ? -22.590 -1.016 40.634 1.00 71.94 303 GLU A N 1
ATOM 2531 C CA . GLU A 1 303 ? -23.285 -1.111 39.343 1.00 71.94 303 GLU A CA 1
ATOM 2532 C C . GLU A 1 303 ? -22.829 -0.047 38.337 1.00 71.94 303 GLU A C 1
ATOM 2534 O O . GLU A 1 303 ? -22.651 -0.344 37.149 1.00 71.94 303 GLU A O 1
ATOM 2539 N N . LYS A 1 304 ? -22.625 1.197 38.788 1.00 76.31 304 LYS A N 1
ATOM 2540 C CA . LYS A 1 304 ? -22.128 2.277 37.924 1.00 76.31 304 LYS A CA 1
ATOM 2541 C C . LYS A 1 304 ? -20.712 1.994 37.439 1.00 76.31 304 LYS A C 1
ATOM 2543 O O . LYS A 1 304 ? -20.462 2.137 36.242 1.00 76.31 304 LYS A O 1
ATOM 2548 N N . GLU A 1 305 ? -19.820 1.576 38.333 1.00 72.94 305 GLU A N 1
ATOM 2549 C CA . GLU A 1 305 ? -18.424 1.260 38.009 1.00 72.94 305 GLU A CA 1
ATOM 2550 C C . GLU A 1 305 ? -18.337 0.100 37.002 1.00 72.94 305 GLU A C 1
ATOM 2552 O O . GLU A 1 305 ? -17.669 0.209 35.966 1.00 72.94 305 GLU A O 1
ATOM 2557 N N . LEU A 1 306 ? -19.123 -0.957 37.221 1.00 72.75 306 LEU A N 1
ATOM 2558 C CA . LEU A 1 306 ? -19.183 -2.126 36.343 1.00 72.75 306 LEU A CA 1
ATOM 2559 C C . LEU A 1 306 ? -19.719 -1.757 34.949 1.00 72.75 306 LEU A C 1
ATOM 2561 O O . LEU A 1 306 ? -19.158 -2.165 33.929 1.00 72.75 306 LEU A O 1
ATOM 2565 N N . LYS A 1 307 ? -20.744 -0.898 34.881 1.00 73.44 307 LYS A N 1
ATOM 2566 C CA . LYS A 1 307 ? -21.295 -0.393 33.614 1.00 73.44 307 LYS A CA 1
ATOM 2567 C C . LYS A 1 307 ? -20.309 0.501 32.855 1.00 73.44 307 LYS A C 1
ATOM 2569 O O . LYS A 1 307 ? -20.238 0.423 31.627 1.00 73.44 307 LYS A O 1
ATOM 2574 N N . THR A 1 308 ? -19.542 1.344 33.551 1.00 73.00 308 THR A N 1
ATOM 2575 C CA . THR A 1 308 ? -18.506 2.171 32.909 1.00 73.00 308 THR A CA 1
ATOM 2576 C C . THR A 1 308 ? -17.385 1.322 32.321 1.00 73.00 308 THR A C 1
ATOM 2578 O O . THR A 1 308 ? -17.045 1.510 31.153 1.00 73.00 308 THR A O 1
ATOM 2581 N N . ALA A 1 309 ? -16.896 0.330 33.070 1.00 66.94 309 ALA A N 1
ATOM 2582 C CA . ALA A 1 309 ? -15.856 -0.581 32.605 1.00 66.94 309 ALA A CA 1
ATOM 2583 C C . ALA A 1 309 ? -16.315 -1.405 31.387 1.00 66.94 309 ALA A C 1
ATOM 2585 O O . ALA A 1 309 ? -15.582 -1.523 30.406 1.00 66.94 309 ALA A O 1
ATOM 2586 N N . GLN A 1 310 ? -17.560 -1.905 31.393 1.00 69.50 310 GLN A N 1
ATOM 2587 C CA . GLN A 1 310 ? -18.153 -2.591 30.234 1.00 69.50 310 GLN A CA 1
ATOM 2588 C C . GLN A 1 310 ? -18.197 -1.692 28.990 1.00 69.50 310 GLN A C 1
ATOM 2590 O O . GLN A 1 310 ? -17.804 -2.115 27.902 1.00 69.50 310 GLN A O 1
ATOM 2595 N N . GLY A 1 311 ? -18.627 -0.436 29.146 1.00 71.00 311 GLY A N 1
ATOM 2596 C CA . GLY A 1 311 ? -18.698 0.516 28.037 1.00 71.00 311 GLY A CA 1
ATOM 2597 C C . GLY A 1 311 ? -17.329 0.889 27.457 1.00 71.00 311 GLY A C 1
ATOM 2598 O O . GLY A 1 311 ? -17.216 1.145 26.256 1.00 71.00 311 GLY A O 1
ATOM 2599 N N . GLU A 1 312 ? -16.278 0.926 28.275 1.00 70.44 312 GLU A N 1
ATOM 2600 C CA . GLU A 1 312 ? -14.903 1.135 27.807 1.00 70.44 312 GLU A CA 1
ATOM 2601 C C . GLU A 1 312 ? -14.360 -0.085 27.057 1.00 70.44 312 GLU A C 1
ATOM 2603 O O . GLU A 1 312 ? -13.766 0.068 25.985 1.00 70.44 312 GLU A O 1
ATOM 2608 N N . LEU A 1 313 ? -14.647 -1.290 27.554 1.00 68.75 313 LEU A N 1
ATOM 2609 C CA . LEU A 1 313 ? -14.245 -2.546 26.925 1.00 68.75 313 LEU A CA 1
ATOM 2610 C C . LEU A 1 313 ? -14.869 -2.703 25.528 1.00 68.75 313 LEU A C 1
ATOM 2612 O O . LEU A 1 313 ? -14.168 -2.977 24.553 1.00 68.75 313 LEU A O 1
ATOM 2616 N N . GLU A 1 314 ? -16.172 -2.437 25.391 1.00 73.06 314 GLU A N 1
ATOM 2617 C CA . GLU A 1 314 ? -16.862 -2.467 24.095 1.00 73.06 314 GLU A CA 1
ATOM 2618 C C . GLU A 1 314 ? -16.268 -1.470 23.088 1.00 73.06 314 GLU A C 1
ATOM 2620 O O . GLU A 1 314 ? -16.104 -1.792 21.907 1.00 73.06 314 GLU A O 1
ATOM 2625 N N . LYS A 1 315 ? -15.907 -0.260 23.537 1.00 73.56 315 LYS A N 1
ATOM 2626 C CA . LYS A 1 315 ? -15.262 0.749 22.679 1.00 73.56 315 LYS A CA 1
ATOM 2627 C C . LYS A 1 315 ? -13.897 0.278 22.185 1.00 73.56 315 LYS A C 1
ATOM 2629 O O . LYS A 1 315 ? -13.589 0.458 21.005 1.00 73.56 315 LYS A O 1
ATOM 2634 N N . LEU A 1 316 ? -13.092 -0.323 23.060 1.00 66.88 316 LEU A N 1
ATOM 2635 C CA . LEU A 1 316 ? -11.780 -0.860 22.696 1.00 66.88 316 LEU A CA 1
ATOM 2636 C C . LEU A 1 316 ? -11.901 -2.038 21.721 1.00 66.88 316 LEU A C 1
ATOM 2638 O O . LEU A 1 316 ? -11.165 -2.076 20.732 1.00 66.88 316 LEU A O 1
ATOM 2642 N N . HIS A 1 317 ? -12.873 -2.936 21.915 1.00 71.19 317 HIS A N 1
ATOM 2643 C CA . HIS A 1 317 ? -13.149 -4.023 20.969 1.00 71.19 317 HIS A CA 1
ATOM 2644 C C . HIS A 1 317 ? -13.555 -3.508 19.583 1.00 71.19 317 HIS A C 1
ATOM 2646 O O . HIS A 1 317 ? -12.979 -3.947 18.587 1.00 71.19 317 HIS A O 1
ATOM 2652 N N . ARG A 1 318 ? -14.471 -2.533 19.500 1.00 74.12 318 ARG A N 1
ATOM 2653 C CA . ARG A 1 318 ? -14.857 -1.925 18.210 1.00 74.12 318 ARG A CA 1
ATOM 2654 C C . ARG A 1 318 ? -13.666 -1.287 17.500 1.00 74.12 318 ARG A C 1
ATOM 2656 O O . ARG A 1 318 ? -13.455 -1.509 16.311 1.00 74.12 318 ARG A O 1
ATOM 2663 N N . LYS A 1 319 ? -12.847 -0.539 18.241 1.00 66.94 319 LYS A N 1
ATOM 2664 C CA . LYS A 1 319 ? -11.655 0.115 17.691 1.00 66.94 319 LYS A CA 1
ATOM 2665 C C . LYS A 1 319 ? -10.606 -0.895 17.213 1.00 66.94 319 LYS A C 1
ATOM 2667 O O . LYS A 1 319 ? -9.944 -0.658 16.204 1.00 66.94 319 LYS A O 1
ATOM 2672 N N . ARG A 1 320 ? -10.479 -2.042 17.893 1.00 73.00 320 ARG A N 1
ATOM 2673 C CA . ARG A 1 320 ? -9.628 -3.161 17.458 1.00 73.00 320 ARG A CA 1
ATOM 2674 C C . ARG A 1 320 ? -10.099 -3.751 16.128 1.00 73.00 320 ARG A C 1
ATOM 2676 O O . ARG A 1 320 ? -9.259 -4.007 15.268 1.00 73.00 320 ARG A O 1
ATOM 2683 N N . GLU A 1 321 ? -11.400 -3.976 15.950 1.00 73.38 321 GLU A N 1
ATOM 2684 C CA . GLU A 1 321 ? -11.937 -4.499 14.685 1.00 73.38 321 GLU A CA 1
ATOM 2685 C C . GLU A 1 321 ? -11.715 -3.533 13.517 1.00 73.38 321 GLU A C 1
ATOM 2687 O O . GLU A 1 321 ? -11.217 -3.950 12.471 1.00 73.38 321 GLU A O 1
ATOM 2692 N N . GLU A 1 322 ? -11.986 -2.237 13.706 1.00 72.94 322 GLU A N 1
ATOM 2693 C CA . GLU A 1 322 ? -11.715 -1.216 12.682 1.00 72.94 322 GLU A CA 1
ATOM 2694 C C . GLU A 1 322 ? -10.241 -1.203 12.259 1.00 72.94 322 GLU A C 1
ATOM 2696 O O . GLU A 1 322 ? -9.923 -1.178 11.066 1.00 72.94 322 GLU A O 1
ATOM 2701 N N . LEU A 1 323 ? -9.322 -1.254 13.227 1.00 68.75 323 LEU A N 1
ATOM 2702 C CA . LEU A 1 323 ? -7.891 -1.252 12.939 1.00 68.75 323 LEU A CA 1
ATOM 2703 C C . LEU A 1 323 ? -7.419 -2.552 12.285 1.00 68.75 323 LEU A C 1
ATOM 2705 O O . LEU A 1 323 ? -6.577 -2.485 11.391 1.00 68.75 323 LEU A O 1
ATOM 2709 N N . LYS A 1 324 ? -7.979 -3.714 12.650 1.00 71.38 324 LYS A N 1
ATOM 2710 C CA . LYS A 1 324 ? -7.703 -4.988 11.964 1.00 71.38 324 LYS A CA 1
ATOM 2711 C C . LYS A 1 324 ? -8.134 -4.956 10.500 1.00 71.38 324 LYS A C 1
ATOM 2713 O O . LYS A 1 324 ? -7.365 -5.380 9.639 1.00 71.38 324 LYS A O 1
ATOM 2718 N N . ASN A 1 325 ? -9.316 -4.417 10.205 1.00 71.56 325 ASN A N 1
ATOM 2719 C CA . ASN A 1 325 ? -9.785 -4.261 8.825 1.00 71.56 325 ASN A CA 1
ATOM 2720 C C . ASN A 1 325 ? -8.832 -3.360 8.030 1.00 71.56 325 ASN A C 1
ATOM 2722 O O . ASN A 1 325 ? -8.361 -3.729 6.954 1.00 71.56 325 ASN A O 1
ATOM 2726 N N . ARG A 1 326 ? -8.447 -2.223 8.619 1.00 65.44 326 ARG A N 1
ATOM 2727 C CA . ARG A 1 326 ? -7.489 -1.289 8.019 1.00 65.44 326 ARG A CA 1
ATOM 2728 C C . ARG A 1 326 ? -6.090 -1.902 7.855 1.00 65.44 326 ARG A C 1
ATOM 2730 O O . ARG A 1 326 ? -5.412 -1.611 6.874 1.00 65.44 326 ARG A O 1
ATOM 2737 N N . GLN A 1 327 ? -5.652 -2.777 8.763 1.00 67.69 327 GLN A N 1
ATOM 2738 C CA . GLN A 1 327 ? -4.411 -3.544 8.610 1.00 67.69 327 GLN A CA 1
ATOM 2739 C C . GLN A 1 327 ? -4.489 -4.502 7.414 1.00 67.69 327 GLN A C 1
ATOM 2741 O O . GLN A 1 327 ? -3.528 -4.566 6.646 1.00 67.69 327 GLN A O 1
ATOM 2746 N N . GLY A 1 328 ? -5.620 -5.190 7.224 1.00 66.00 328 GLY A N 1
ATOM 2747 C CA . GLY A 1 328 ? -5.853 -6.075 6.079 1.00 66.00 328 GLY A CA 1
ATOM 2748 C C . GLY A 1 328 ? -5.718 -5.349 4.737 1.00 66.00 328 GLY A C 1
ATOM 2749 O O . GLY A 1 328 ? -4.963 -5.791 3.869 1.00 66.00 328 GLY A O 1
ATOM 2750 N N . GLU A 1 329 ? -6.348 -4.179 4.604 1.00 63.59 329 GLU A N 1
ATOM 2751 C CA . GLU A 1 329 ? -6.233 -3.328 3.408 1.00 63.59 329 GLU A CA 1
ATOM 2752 C C . GLU A 1 329 ? -4.778 -2.909 3.133 1.00 63.59 329 GLU A C 1
ATOM 2754 O O . GLU A 1 329 ? -4.292 -2.939 1.997 1.00 63.59 329 GLU A O 1
ATOM 2759 N N . VAL A 1 330 ? -4.039 -2.535 4.182 1.00 58.97 330 VAL A N 1
ATOM 2760 C CA . VAL A 1 330 ? -2.639 -2.111 4.056 1.00 58.97 330 VAL A CA 1
ATOM 2761 C C . VAL A 1 330 ? -1.713 -3.292 3.731 1.00 58.97 330 VAL A C 1
ATOM 2763 O O . VAL A 1 330 ? -0.755 -3.129 2.970 1.00 58.97 330 VAL A O 1
ATOM 2766 N N . GLU A 1 331 ? -1.978 -4.488 4.255 1.00 63.41 331 GLU A N 1
ATOM 2767 C CA . GLU A 1 331 ? -1.241 -5.712 3.918 1.00 63.41 331 GLU A CA 1
ATOM 2768 C C . GLU A 1 331 ? -1.449 -6.137 2.466 1.00 63.41 331 GLU A C 1
ATOM 2770 O O . GLU A 1 331 ? -0.490 -6.521 1.787 1.00 63.41 331 GLU A O 1
ATOM 2775 N N . GLU A 1 332 ? -2.667 -6.009 1.953 1.00 62.09 332 GLU A N 1
ATOM 2776 C CA . GLU A 1 332 ? -2.972 -6.258 0.548 1.00 62.09 332 GLU A CA 1
ATOM 2777 C C . GLU A 1 332 ? -2.242 -5.262 -0.367 1.00 62.09 332 GLU A C 1
ATOM 2779 O O . GLU A 1 332 ? -1.576 -5.652 -1.332 1.00 62.09 332 GLU A O 1
ATOM 2784 N N . LEU A 1 333 ? -2.236 -3.976 -0.007 1.00 55.00 333 LEU A N 1
ATOM 2785 C CA . LEU A 1 333 ? -1.442 -2.959 -0.702 1.00 55.00 333 LEU A CA 1
ATOM 2786 C C . LEU A 1 333 ? 0.069 -3.242 -0.630 1.00 55.00 333 LEU A C 1
ATOM 2788 O O . LEU A 1 333 ? 0.780 -3.052 -1.623 1.00 55.00 333 LEU A O 1
ATOM 2792 N N . LYS A 1 334 ? 0.573 -3.750 0.503 1.00 56.94 334 LYS A N 1
ATOM 2793 C CA . LYS A 1 334 ? 1.971 -4.182 0.659 1.00 56.94 334 LYS A CA 1
ATOM 2794 C C . LYS A 1 334 ? 2.326 -5.377 -0.218 1.00 56.94 334 LYS A C 1
ATOM 2796 O O . LYS A 1 334 ? 3.428 -5.383 -0.760 1.00 56.94 334 LYS A O 1
ATOM 2801 N N . LYS A 1 335 ? 1.442 -6.367 -0.392 1.00 60.50 335 LYS A N 1
ATOM 2802 C CA . LYS A 1 335 ? 1.676 -7.500 -1.311 1.00 60.50 335 LYS A CA 1
ATOM 2803 C C . LYS A 1 335 ? 1.884 -6.998 -2.740 1.00 60.50 335 LYS A C 1
ATOM 2805 O O . LYS A 1 335 ? 2.860 -7.376 -3.389 1.00 60.50 335 LYS A O 1
ATOM 2810 N N . HIS A 1 336 ? 1.045 -6.066 -3.186 1.00 55.72 336 HIS A N 1
ATOM 2811 C CA . HIS A 1 336 ? 1.164 -5.454 -4.510 1.00 55.72 336 HIS A CA 1
ATOM 2812 C C . HIS A 1 336 ? 2.418 -4.570 -4.656 1.00 55.72 336 HIS A C 1
ATOM 2814 O O . HIS A 1 336 ? 3.066 -4.584 -5.702 1.00 55.72 336 HIS A O 1
ATOM 2820 N N . LEU A 1 337 ? 2.844 -3.874 -3.597 1.00 53.06 337 LEU A N 1
ATOM 2821 C CA . LEU A 1 337 ? 4.139 -3.174 -3.549 1.00 53.06 337 LEU A CA 1
ATOM 2822 C C . LEU A 1 337 ? 5.345 -4.122 -3.487 1.00 53.06 337 LEU A C 1
ATOM 2824 O O . LEU A 1 337 ? 6.400 -3.820 -4.042 1.00 53.06 337 LEU A O 1
ATOM 2828 N N . GLY A 1 338 ? 5.205 -5.284 -2.853 1.00 51.66 338 GLY A N 1
ATOM 2829 C CA . GLY A 1 338 ? 6.214 -6.340 -2.832 1.00 51.66 338 GLY A CA 1
ATOM 2830 C C . GLY A 1 338 ? 6.553 -6.825 -4.239 1.00 51.66 338 GLY A C 1
ATOM 2831 O O . GLY A 1 338 ? 7.726 -7.031 -4.549 1.00 51.66 338 GLY A O 1
ATOM 2832 N N . VAL A 1 339 ? 5.556 -6.897 -5.129 1.00 50.31 339 VAL A N 1
ATOM 2833 C CA . VAL A 1 339 ? 5.769 -7.162 -6.560 1.00 50.31 339 VAL A CA 1
ATOM 2834 C C . VAL A 1 339 ? 6.670 -6.094 -7.188 1.00 50.31 339 VAL A C 1
ATOM 2836 O O . VAL A 1 339 ? 7.607 -6.448 -7.898 1.00 50.31 339 VAL A O 1
ATOM 2839 N N . LEU A 1 340 ? 6.476 -4.807 -6.875 1.00 47.81 340 LEU A N 1
ATOM 2840 C CA . LEU A 1 340 ? 7.341 -3.720 -7.360 1.00 47.81 340 LEU A CA 1
ATOM 2841 C C . LEU A 1 340 ? 8.776 -3.819 -6.810 1.00 47.81 340 LEU A C 1
ATOM 2843 O O . LEU A 1 340 ? 9.736 -3.637 -7.561 1.00 47.81 340 LEU A O 1
ATOM 2847 N N . ASN A 1 341 ? 8.941 -4.185 -5.537 1.00 46.38 341 ASN A N 1
ATOM 2848 C CA . ASN A 1 341 ? 10.260 -4.394 -4.925 1.00 46.38 341 ASN A CA 1
ATOM 2849 C C . ASN A 1 341 ? 10.998 -5.618 -5.500 1.00 46.38 341 ASN A C 1
ATOM 2851 O O . ASN A 1 341 ? 12.223 -5.599 -5.605 1.00 46.38 341 ASN A O 1
ATOM 2855 N N . LEU A 1 342 ? 10.278 -6.659 -5.937 1.00 50.88 342 LEU A N 1
ATOM 2856 C CA . LEU A 1 342 ? 10.847 -7.824 -6.633 1.00 50.88 342 LEU A CA 1
ATOM 2857 C C . LEU A 1 342 ? 11.338 -7.492 -8.055 1.00 50.88 342 LEU A C 1
ATOM 2859 O O . LEU A 1 342 ? 12.215 -8.182 -8.584 1.00 50.88 342 LEU A O 1
ATOM 2863 N N . LEU A 1 343 ? 10.823 -6.423 -8.672 1.00 46.47 343 LEU A N 1
ATOM 2864 C CA . LEU A 1 343 ? 11.257 -5.977 -9.999 1.00 46.47 343 LEU A CA 1
ATOM 2865 C C . LEU A 1 343 ? 12.605 -5.249 -9.955 1.00 46.47 343 LEU A C 1
ATOM 2867 O O . LEU A 1 343 ? 13.398 -5.378 -10.888 1.00 46.47 343 LEU A O 1
ATOM 2871 N N . GLU A 1 344 ? 12.920 -4.523 -8.879 1.00 52.88 344 GLU A N 1
ATOM 2872 C CA . GLU A 1 344 ? 14.179 -3.778 -8.750 1.00 52.88 344 GLU A CA 1
ATOM 2873 C C . GLU A 1 344 ? 15.450 -4.646 -8.920 1.00 52.88 344 GLU A C 1
ATOM 2875 O O . GLU A 1 344 ? 16.297 -4.296 -9.758 1.00 52.88 344 GLU A O 1
ATOM 2880 N N . PRO A 1 345 ? 15.619 -5.790 -8.222 1.00 52.22 345 PRO A N 1
ATOM 2881 C CA . PRO A 1 345 ? 16.776 -6.659 -8.421 1.00 52.22 345 PRO A CA 1
ATOM 2882 C C . PRO A 1 345 ? 16.804 -7.266 -9.829 1.00 52.22 345 PRO A C 1
ATOM 2884 O O . PRO A 1 345 ? 17.881 -7.388 -10.415 1.00 52.22 345 PRO A O 1
ATOM 2887 N N . LYS A 1 346 ? 15.642 -7.552 -10.432 1.00 50.34 346 LYS A N 1
ATOM 2888 C CA . LYS A 1 346 ? 15.548 -8.055 -11.812 1.00 50.34 346 LYS A CA 1
ATOM 2889 C C . LYS A 1 346 ? 15.942 -6.999 -12.846 1.00 50.34 346 LYS A C 1
ATOM 2891 O O . LYS A 1 346 ? 16.640 -7.312 -13.809 1.00 50.34 346 LYS A O 1
ATOM 2896 N N . PHE A 1 347 ? 15.624 -5.726 -12.614 1.00 47.75 347 PHE A N 1
ATOM 2897 C CA . PHE A 1 347 ? 16.123 -4.616 -13.430 1.00 47.75 347 PHE A CA 1
ATOM 2898 C C . PHE A 1 347 ? 17.634 -4.391 -13.278 1.00 47.75 347 PHE A C 1
ATOM 2900 O O . PHE A 1 347 ? 18.285 -3.953 -14.234 1.00 47.75 347 PHE A O 1
ATOM 2907 N N . ARG A 1 348 ? 18.211 -4.664 -12.098 1.00 54.09 348 ARG A N 1
ATOM 2908 C CA . ARG A 1 348 ? 19.672 -4.641 -11.888 1.00 54.09 348 ARG A CA 1
ATOM 2909 C C . ARG A 1 348 ? 20.350 -5.790 -12.637 1.00 54.09 348 ARG A C 1
ATOM 2911 O O . ARG A 1 348 ? 21.336 -5.553 -13.332 1.00 54.09 348 ARG A O 1
ATOM 2918 N N . GLU A 1 349 ? 19.782 -6.992 -12.562 1.00 51.03 349 GLU A N 1
ATOM 2919 C CA . GLU A 1 349 ? 20.231 -8.178 -13.299 1.00 51.03 349 GLU A CA 1
ATOM 2920 C C . GLU A 1 349 ? 20.194 -7.940 -14.818 1.00 51.03 349 GLU A C 1
ATOM 2922 O O . GLU A 1 349 ? 21.199 -8.126 -15.503 1.00 51.03 349 GLU A O 1
ATOM 2927 N N . LEU A 1 350 ? 19.087 -7.400 -15.336 1.00 45.44 350 LEU A N 1
ATOM 2928 C CA . LEU A 1 350 ? 18.934 -7.052 -16.751 1.00 45.44 350 LEU A CA 1
ATOM 2929 C C . LEU A 1 350 ? 19.973 -6.018 -17.210 1.00 45.44 350 LEU A C 1
ATOM 2931 O O . LEU A 1 350 ? 20.547 -6.150 -18.292 1.00 45.44 350 LEU A O 1
ATOM 2935 N N . LYS A 1 351 ? 20.255 -4.998 -16.387 1.00 48.44 351 LYS A N 1
ATOM 2936 C CA . LYS A 1 351 ? 21.285 -3.988 -16.683 1.00 48.44 351 LYS A CA 1
ATOM 2937 C C . LYS A 1 351 ? 22.679 -4.616 -16.755 1.00 48.44 351 LYS A C 1
ATOM 2939 O O . LYS A 1 351 ? 23.429 -4.304 -17.680 1.00 48.44 351 LYS A O 1
ATOM 2944 N N . LYS A 1 352 ? 23.010 -5.497 -15.807 1.00 62.19 352 LYS A N 1
ATOM 2945 C CA . LYS A 1 352 ? 24.293 -6.209 -15.775 1.00 62.19 352 LYS A CA 1
ATOM 2946 C C . LYS A 1 352 ? 24.462 -7.078 -17.024 1.00 62.19 352 LYS A C 1
ATOM 2948 O O . LYS A 1 352 ? 25.454 -6.933 -17.729 1.00 62.19 352 LYS A O 1
ATOM 2953 N N . LEU A 1 353 ? 23.444 -7.872 -17.363 1.00 51.31 353 LEU A N 1
ATOM 2954 C CA . LEU A 1 353 ? 23.449 -8.727 -18.552 1.00 51.31 353 LEU A CA 1
ATOM 2955 C C . LEU A 1 353 ? 23.553 -7.922 -19.860 1.00 51.31 353 LEU A C 1
ATOM 2957 O O . LEU A 1 353 ? 24.284 -8.332 -20.759 1.00 51.31 353 LEU A O 1
ATOM 2961 N N . LYS A 1 354 ? 22.890 -6.757 -19.975 1.00 49.34 354 LYS A N 1
ATOM 2962 C CA . LYS A 1 354 ? 23.032 -5.868 -21.150 1.00 49.34 354 LYS A CA 1
ATOM 2963 C C . LYS A 1 354 ? 24.454 -5.316 -21.294 1.00 49.34 354 LYS A C 1
ATOM 2965 O O . LYS A 1 354 ? 24.983 -5.315 -22.404 1.00 49.34 354 LYS A O 1
ATOM 2970 N N . GLY A 1 355 ? 25.082 -4.900 -20.193 1.00 59.34 355 GLY A N 1
ATOM 2971 C CA . GLY A 1 355 ? 26.475 -4.435 -20.198 1.00 59.34 355 GLY A CA 1
ATOM 2972 C C . GLY A 1 355 ? 27.476 -5.544 -20.545 1.00 59.34 355 GLY A C 1
ATOM 2973 O O . GLY A 1 355 ? 28.363 -5.354 -21.380 1.00 59.34 355 GLY A O 1
ATOM 2974 N N . GLU A 1 356 ? 27.300 -6.735 -19.972 1.00 63.59 356 GLU A N 1
ATOM 2975 C CA . GLU A 1 356 ? 28.107 -7.919 -20.300 1.00 63.59 356 GLU A CA 1
ATOM 2976 C C . GLU A 1 356 ? 27.956 -8.320 -21.773 1.00 63.59 356 GLU A C 1
ATOM 2978 O O . GLU A 1 356 ? 28.938 -8.632 -22.445 1.00 63.59 356 GLU A O 1
ATOM 2983 N N . LEU A 1 357 ? 26.737 -8.265 -22.312 1.00 57.56 357 LEU A N 1
ATOM 2984 C CA . LEU A 1 357 ? 26.484 -8.567 -23.717 1.00 57.56 357 LEU A CA 1
ATOM 2985 C C . LEU A 1 357 ? 27.176 -7.566 -24.649 1.00 57.56 357 LEU A C 1
ATOM 2987 O O . LEU A 1 357 ? 27.777 -7.968 -25.646 1.00 57.56 357 LEU A O 1
ATOM 2991 N N . GLN A 1 358 ? 27.107 -6.273 -24.329 1.00 62.25 358 GLN A N 1
ATOM 2992 C CA . GLN A 1 358 ? 27.727 -5.224 -25.133 1.00 62.25 358 GLN A CA 1
ATOM 2993 C C . GLN A 1 358 ? 29.255 -5.363 -25.156 1.00 62.25 358 GLN A C 1
ATOM 2995 O O . GLN A 1 358 ? 29.847 -5.441 -26.232 1.00 62.25 358 GLN A O 1
ATOM 3000 N N . THR A 1 359 ? 29.880 -5.507 -23.986 1.00 70.56 359 THR A N 1
ATOM 3001 C CA . THR A 1 359 ? 31.337 -5.702 -23.874 1.00 70.56 359 THR A CA 1
ATOM 3002 C C . THR A 1 359 ? 31.809 -6.970 -24.594 1.00 70.56 359 THR A C 1
ATOM 3004 O O . THR A 1 359 ? 32.844 -6.962 -25.263 1.00 70.56 359 THR A O 1
ATOM 3007 N N . ARG A 1 360 ? 31.037 -8.066 -24.532 1.00 73.00 360 ARG A N 1
ATOM 3008 C CA . ARG A 1 360 ? 31.326 -9.295 -25.292 1.00 73.00 360 ARG A CA 1
ATOM 3009 C C . ARG A 1 360 ? 31.202 -9.094 -26.804 1.00 73.00 360 ARG A C 1
ATOM 3011 O O . ARG A 1 360 ? 32.061 -9.581 -27.540 1.00 73.00 360 ARG A O 1
ATOM 3018 N N . LYS A 1 361 ? 30.190 -8.358 -27.280 1.00 59.12 361 LYS A N 1
ATOM 3019 C CA . LYS A 1 361 ? 30.024 -8.026 -28.710 1.00 59.12 361 LYS A CA 1
ATOM 3020 C C . LYS A 1 361 ? 31.163 -7.149 -29.233 1.00 59.12 361 LYS A C 1
ATOM 3022 O O . LYS A 1 361 ? 31.651 -7.395 -30.333 1.00 59.12 361 LYS A O 1
ATOM 3027 N N . GLU A 1 362 ? 31.633 -6.188 -28.443 1.00 71.69 362 GLU A N 1
ATOM 3028 C CA . GLU A 1 362 ? 32.785 -5.343 -28.787 1.00 71.69 362 GLU A CA 1
ATOM 3029 C C . GLU A 1 362 ? 34.083 -6.159 -28.877 1.00 71.69 362 GLU A C 1
ATOM 3031 O O . GLU A 1 362 ? 34.789 -6.074 -29.884 1.00 71.69 362 GLU A O 1
ATOM 3036 N N . LYS A 1 363 ? 34.355 -7.037 -27.899 1.00 70.94 363 LYS A N 1
ATOM 3037 C CA . LYS A 1 363 ? 35.503 -7.965 -27.942 1.00 70.94 363 LYS A CA 1
ATOM 3038 C C . LYS A 1 363 ? 35.451 -8.904 -29.148 1.00 70.94 363 LYS A C 1
ATOM 3040 O O . LYS A 1 363 ? 36.472 -9.141 -29.790 1.00 70.94 363 LYS A O 1
ATOM 3045 N N . LEU A 1 364 ? 34.268 -9.431 -29.469 1.00 66.81 364 LEU A N 1
ATOM 3046 C CA . LEU A 1 364 ? 34.066 -10.280 -30.642 1.00 66.81 364 LEU A CA 1
ATOM 3047 C C . LEU A 1 364 ? 34.351 -9.510 -31.939 1.00 66.81 364 LEU A C 1
ATOM 3049 O O . LEU A 1 364 ? 35.030 -10.031 -32.820 1.00 66.81 364 LEU A O 1
ATOM 3053 N N . LYS A 1 365 ? 33.879 -8.263 -32.042 1.00 70.00 365 LYS A N 1
ATOM 3054 C CA . LYS A 1 365 ? 34.130 -7.393 -33.197 1.00 70.00 365 LYS A CA 1
ATOM 3055 C C . LYS A 1 365 ? 35.622 -7.090 -33.362 1.00 70.00 365 LYS A C 1
ATOM 3057 O O . LYS A 1 365 ? 36.130 -7.199 -34.473 1.00 70.00 365 LYS A O 1
ATOM 3062 N N . ALA A 1 366 ? 36.329 -6.796 -32.270 1.00 74.06 366 ALA A N 1
ATOM 3063 C CA . ALA A 1 366 ? 37.774 -6.570 -32.286 1.00 74.06 366 ALA A CA 1
ATOM 3064 C C . ALA A 1 366 ? 38.547 -7.805 -32.783 1.00 74.06 366 ALA A C 1
ATOM 3066 O O . ALA A 1 366 ? 39.363 -7.682 -33.693 1.00 74.06 366 ALA A O 1
ATOM 3067 N N . LYS A 1 367 ? 38.228 -9.006 -32.272 1.00 69.62 367 LYS A N 1
ATOM 3068 C CA . LYS A 1 367 ? 38.855 -10.256 -32.742 1.00 69.62 367 LYS A CA 1
ATOM 3069 C C . LYS A 1 367 ? 38.532 -10.586 -34.201 1.00 69.62 367 LYS A C 1
ATOM 3071 O O . LYS A 1 367 ? 39.372 -11.148 -34.891 1.00 69.62 367 LYS A O 1
ATOM 3076 N N . LEU A 1 368 ? 37.332 -10.254 -34.684 1.00 67.00 368 LEU A N 1
ATOM 3077 C CA . LEU A 1 368 ? 36.970 -10.433 -36.096 1.00 67.00 368 LEU A CA 1
ATOM 3078 C C . LEU A 1 368 ? 37.770 -9.501 -37.016 1.00 67.00 368 LEU A C 1
ATOM 3080 O O . LEU A 1 368 ? 38.173 -9.920 -38.097 1.00 67.00 368 LEU A O 1
ATOM 3084 N N . GLU A 1 369 ? 38.026 -8.262 -36.596 1.00 75.94 369 GLU A N 1
ATOM 3085 C CA . GLU A 1 369 ? 38.904 -7.342 -37.331 1.00 75.94 369 GLU A CA 1
ATOM 3086 C C . GLU A 1 369 ? 40.370 -7.794 -37.293 1.00 75.94 369 GLU A C 1
ATOM 3088 O O . GLU A 1 369 ? 41.066 -7.732 -38.305 1.00 75.94 369 GLU A O 1
ATOM 3093 N N . GLU A 1 370 ? 40.834 -8.319 -36.160 1.00 74.75 370 GLU A N 1
ATOM 3094 C CA . GLU A 1 370 ? 42.167 -8.917 -36.042 1.00 74.75 370 GLU A CA 1
ATOM 3095 C C . GLU A 1 370 ? 42.325 -10.137 -36.964 1.00 74.75 370 GLU A C 1
ATOM 3097 O O . GLU A 1 370 ? 43.300 -10.226 -37.708 1.00 74.75 370 GLU A O 1
ATOM 3102 N N . LEU A 1 371 ? 41.319 -11.018 -37.016 1.00 72.62 371 LEU A N 1
ATOM 3103 C CA . LEU A 1 371 ? 41.286 -12.156 -37.937 1.00 72.62 371 LEU A CA 1
ATOM 3104 C C . LEU A 1 371 ? 41.368 -11.703 -39.404 1.00 72.62 371 LEU A C 1
ATOM 3106 O O . LEU A 1 371 ? 42.105 -12.300 -40.188 1.00 72.62 371 LEU A O 1
ATOM 3110 N N . LYS A 1 372 ? 40.657 -10.633 -39.790 1.00 72.94 372 LYS A N 1
ATOM 3111 C CA . LYS A 1 372 ? 40.745 -10.058 -41.146 1.00 72.94 372 LYS A CA 1
ATOM 3112 C C . LYS A 1 372 ? 42.152 -9.551 -41.470 1.00 72.94 372 LYS A C 1
ATOM 3114 O O . LYS A 1 372 ? 42.644 -9.782 -42.572 1.00 72.94 372 LYS A O 1
ATOM 3119 N N . LYS A 1 373 ? 42.817 -8.885 -40.520 1.00 76.62 373 LYS A N 1
ATOM 3120 C CA . LYS A 1 373 ? 44.199 -8.413 -40.701 1.00 76.62 373 LYS A CA 1
ATOM 3121 C C . LYS A 1 373 ? 45.156 -9.586 -40.879 1.00 76.62 373 LYS A C 1
ATOM 3123 O O . LYS A 1 373 ? 45.838 -9.646 -41.899 1.00 76.62 373 LYS A O 1
ATOM 3128 N N . VAL A 1 374 ? 45.123 -10.556 -39.963 1.00 74.19 374 VAL A N 1
ATOM 3129 C CA . VAL A 1 374 ? 45.987 -11.746 -40.005 1.00 74.19 374 VAL A CA 1
ATOM 3130 C C . VAL A 1 374 ? 45.765 -12.543 -41.291 1.00 74.19 374 VAL A C 1
ATOM 3132 O O . VAL A 1 374 ? 46.732 -12.892 -41.955 1.00 74.19 374 VAL A O 1
ATOM 3135 N N . THR A 1 375 ? 44.516 -12.769 -41.709 1.00 67.69 375 THR A N 1
ATOM 3136 C CA . THR A 1 375 ? 44.220 -13.464 -42.979 1.00 67.69 375 THR A CA 1
ATOM 3137 C C . THR A 1 375 ? 44.724 -12.699 -44.204 1.00 67.69 375 THR A C 1
ATOM 3139 O O . THR A 1 375 ? 45.231 -13.317 -45.138 1.00 67.69 375 THR A O 1
ATOM 3142 N N . SER A 1 376 ? 44.634 -11.365 -44.216 1.00 74.75 376 SER A N 1
ATOM 3143 C CA . SER A 1 376 ? 45.171 -10.548 -45.312 1.00 74.75 376 SER A CA 1
ATOM 3144 C C . SER A 1 376 ? 46.704 -10.555 -45.369 1.00 74.75 376 SER A C 1
ATOM 3146 O O . SER A 1 376 ? 47.280 -10.620 -46.454 1.00 74.75 376 SER A O 1
ATOM 3148 N N . GLU A 1 377 ? 47.373 -10.539 -44.214 1.00 74.44 377 GLU A N 1
ATOM 3149 C CA . GLU A 1 377 ? 48.831 -10.641 -44.125 1.00 74.44 377 GLU A CA 1
ATOM 3150 C C . GLU A 1 377 ? 49.322 -12.029 -44.525 1.00 74.44 377 GLU A C 1
ATOM 3152 O O . GLU A 1 377 ? 50.313 -12.143 -45.242 1.00 74.44 377 GLU A O 1
ATOM 3157 N N . LEU A 1 378 ? 48.605 -13.074 -44.115 1.00 72.12 378 LEU A N 1
ATOM 3158 C CA . LEU A 1 378 ? 48.919 -14.458 -44.444 1.00 72.12 378 LEU A CA 1
ATOM 3159 C C . LEU A 1 378 ? 48.840 -14.678 -45.965 1.00 72.12 378 LEU A C 1
ATOM 3161 O O . LEU A 1 378 ? 49.801 -15.184 -46.537 1.00 72.12 378 LEU A O 1
ATOM 3165 N N . LYS A 1 379 ? 47.807 -14.147 -46.639 1.00 72.56 379 LYS A N 1
ATOM 3166 C CA . LYS A 1 379 ? 47.719 -14.132 -48.115 1.00 72.56 379 LYS A CA 1
ATOM 3167 C C . LYS A 1 379 ? 48.897 -13.414 -48.783 1.00 72.56 379 LYS A C 1
ATOM 3169 O O . LYS A 1 379 ? 49.460 -13.921 -49.745 1.00 72.56 379 LYS A O 1
ATOM 3174 N N . ARG A 1 380 ? 49.313 -12.251 -48.264 1.00 77.00 380 ARG A N 1
ATOM 3175 C CA . ARG A 1 380 ? 50.477 -11.513 -48.799 1.00 77.00 380 ARG A CA 1
ATOM 3176 C C . ARG A 1 380 ? 51.779 -12.299 -48.645 1.00 77.00 380 ARG A C 1
ATOM 3178 O O . ARG A 1 380 ? 52.620 -12.280 -49.539 1.00 77.00 380 ARG A O 1
ATOM 3185 N N . VAL A 1 381 ? 51.963 -12.966 -47.505 1.00 73.69 381 VAL A N 1
ATOM 3186 C CA . VAL A 1 381 ? 53.143 -13.802 -47.246 1.00 73.69 381 VAL A CA 1
ATOM 3187 C C . VAL A 1 381 ? 53.141 -15.033 -48.158 1.00 73.69 381 VAL A C 1
ATOM 3189 O O . VAL A 1 381 ? 54.184 -15.339 -48.728 1.00 73.69 381 VAL A O 1
ATOM 3192 N N . GLU A 1 382 ? 51.989 -15.678 -48.373 1.00 69.00 382 GLU A N 1
ATOM 3193 C CA . GLU A 1 382 ? 51.829 -16.774 -49.344 1.00 69.00 382 GLU A CA 1
ATOM 3194 C C . GLU 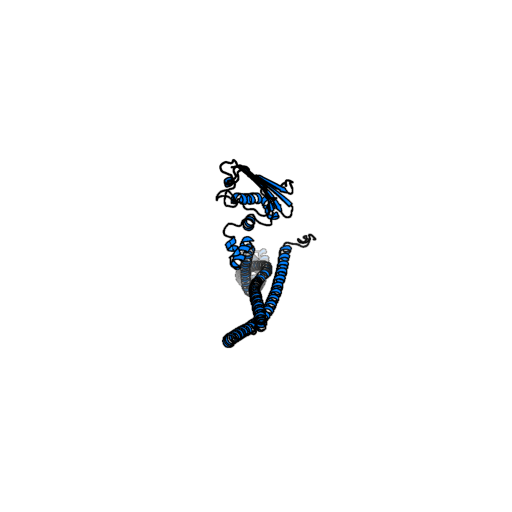A 1 382 ? 52.165 -16.337 -50.776 1.00 69.00 382 GLU A C 1
ATOM 3196 O O . GLU A 1 382 ? 52.942 -17.004 -51.460 1.00 69.00 382 GLU A O 1
ATOM 3201 N N . GLU A 1 383 ? 51.647 -15.192 -51.229 1.00 74.94 383 GLU A N 1
ATOM 3202 C CA . GLU A 1 383 ? 51.956 -14.639 -52.554 1.00 74.94 383 GLU A CA 1
ATOM 3203 C C . GLU A 1 383 ? 53.449 -14.331 -52.725 1.00 74.94 383 GLU A C 1
ATOM 3205 O O . GLU A 1 383 ? 54.028 -14.597 -53.781 1.00 74.94 383 GLU A O 1
ATOM 3210 N N . ASN A 1 384 ? 54.096 -13.789 -51.691 1.00 73.06 384 ASN A N 1
ATOM 3211 C CA . ASN A 1 384 ? 55.528 -13.500 -51.717 1.00 73.06 384 ASN A CA 1
ATOM 3212 C C . ASN A 1 384 ? 56.376 -14.779 -51.713 1.00 73.06 384 ASN A C 1
ATOM 3214 O O . ASN A 1 384 ? 57.357 -14.841 -52.449 1.00 73.06 384 ASN A O 1
ATOM 3218 N N . LEU A 1 385 ? 55.972 -15.811 -50.962 1.00 70.50 385 LEU A N 1
ATOM 3219 C CA . LEU A 1 385 ? 56.575 -17.150 -51.007 1.00 70.50 385 LEU A CA 1
ATOM 3220 C C . LEU A 1 385 ? 56.461 -17.777 -52.407 1.00 70.50 385 LEU A C 1
ATOM 3222 O O . LEU A 1 385 ? 57.419 -18.363 -52.908 1.00 70.50 385 LEU A O 1
ATOM 3226 N N . LEU A 1 386 ? 55.318 -17.622 -53.081 1.00 70.06 386 LEU A N 1
ATOM 3227 C CA . LEU A 1 386 ? 55.125 -18.090 -54.459 1.00 70.06 386 LEU A CA 1
ATOM 3228 C C . LEU A 1 386 ? 56.018 -17.336 -55.460 1.00 70.06 386 LEU A C 1
ATOM 3230 O O . LEU A 1 386 ? 56.580 -17.951 -56.368 1.00 70.06 386 LEU A O 1
ATOM 3234 N N . LYS A 1 387 ? 56.181 -16.016 -55.298 1.00 71.31 387 LYS A N 1
ATOM 3235 C CA . LYS A 1 387 ? 57.049 -15.185 -56.154 1.00 71.31 387 LYS A CA 1
ATOM 3236 C C . LYS A 1 387 ? 58.529 -15.528 -55.995 1.00 71.31 387 LYS A C 1
ATOM 3238 O O . LYS A 1 387 ? 59.215 -15.674 -57.005 1.00 71.31 387 LYS A O 1
ATOM 3243 N N . THR A 1 388 ? 59.017 -15.691 -54.763 1.00 65.44 388 THR A N 1
ATOM 3244 C CA . THR A 1 388 ? 60.411 -16.096 -54.513 1.00 65.44 388 THR A CA 1
ATOM 3245 C C . THR A 1 388 ? 60.700 -17.484 -55.079 1.00 65.44 388 THR A C 1
ATOM 3247 O O . THR A 1 388 ? 61.752 -17.676 -55.679 1.00 65.44 388 THR A O 1
ATOM 3250 N N . SER A 1 389 ? 59.733 -18.403 -55.008 1.00 62.44 389 SER A N 1
ATOM 3251 C CA . SER A 1 389 ? 59.840 -19.750 -55.590 1.00 62.44 389 SER A CA 1
ATOM 3252 C C . SER A 1 389 ? 59.872 -19.753 -57.130 1.00 62.44 389 SER A C 1
ATOM 3254 O O . SER A 1 389 ? 60.600 -20.535 -57.730 1.00 62.44 389 SER A O 1
ATOM 3256 N N . ARG A 1 390 ? 59.119 -18.868 -57.805 1.00 60.28 390 ARG A N 1
ATOM 3257 C CA . ARG A 1 390 ? 59.129 -18.750 -59.284 1.00 60.28 390 ARG A CA 1
ATOM 3258 C C . ARG A 1 390 ? 60.416 -18.129 -59.832 1.00 60.28 390 ARG A C 1
ATOM 3260 O O . ARG A 1 390 ? 60.851 -18.477 -60.923 1.00 60.28 390 ARG A O 1
ATOM 3267 N N . LEU A 1 391 ? 61.033 -17.218 -59.081 1.00 53.09 391 LEU A N 1
ATOM 3268 C CA . LEU A 1 391 ? 62.281 -16.555 -59.469 1.00 53.09 391 LEU A CA 1
ATOM 3269 C C . LEU A 1 391 ? 63.531 -17.437 -59.275 1.00 53.09 391 LEU A C 1
ATOM 3271 O O . LEU A 1 391 ? 64.612 -17.014 -59.675 1.00 53.09 391 LEU A O 1
ATOM 3275 N N . GLU A 1 392 ? 63.413 -18.620 -58.660 1.00 54.47 392 GLU A N 1
ATOM 3276 C CA . GLU A 1 392 ? 64.466 -19.654 -58.625 1.00 54.47 392 GLU A CA 1
ATOM 3277 C C . GLU A 1 392 ? 64.621 -20.365 -59.993 1.00 54.47 392 GLU A C 1
ATOM 3279 O O . GLU A 1 392 ? 65.647 -20.989 -60.237 1.00 54.47 392 GLU A O 1
ATOM 3284 N N . GLN A 1 393 ? 63.642 -20.248 -60.906 1.00 52.53 393 GLN A N 1
ATOM 3285 C CA . GLN A 1 393 ? 63.615 -20.960 -62.199 1.00 52.53 393 GLN A CA 1
ATOM 3286 C C . GLN A 1 393 ? 64.172 -20.158 -63.394 1.00 52.53 393 GLN A C 1
ATOM 3288 O O . GLN A 1 393 ? 64.267 -20.696 -64.495 1.00 52.53 393 GLN A O 1
ATOM 3293 N N . LEU A 1 394 ? 64.538 -18.883 -63.212 1.00 52.09 394 LEU A N 1
ATOM 3294 C CA . LEU A 1 394 ? 64.983 -17.989 -64.289 1.00 52.09 394 LEU A CA 1
ATOM 3295 C C . LEU A 1 394 ? 66.388 -17.427 -63.999 1.00 52.09 394 LEU A C 1
ATOM 3297 O O . LEU A 1 394 ? 66.570 -16.716 -63.013 1.00 52.09 394 LEU A O 1
ATOM 3301 N N . ASN A 1 395 ? 67.316 -17.717 -64.924 1.00 49.56 395 ASN A N 1
ATOM 3302 C CA . ASN A 1 395 ? 68.701 -17.232 -65.114 1.00 49.56 395 ASN A CA 1
ATOM 3303 C C . ASN A 1 395 ? 69.845 -18.195 -64.729 1.00 49.56 395 ASN A C 1
ATOM 3305 O O . ASN A 1 395 ? 70.251 -18.304 -63.575 1.00 49.56 395 ASN A O 1
ATOM 3309 N N . TYR A 1 396 ? 70.429 -18.802 -65.771 1.00 50.59 396 TYR A N 1
ATOM 3310 C CA . TYR A 1 396 ? 71.701 -19.534 -65.780 1.00 50.59 396 TYR A CA 1
ATOM 3311 C C . TYR A 1 396 ? 72.722 -18.770 -66.649 1.00 50.59 396 TYR A C 1
ATOM 3313 O O . TYR A 1 396 ? 72.591 -18.794 -67.871 1.00 50.59 396 TYR A O 1
ATOM 3321 N N . SER A 1 397 ? 73.722 -18.098 -66.051 1.00 46.88 397 SER A N 1
ATOM 3322 C CA . SER A 1 397 ? 74.991 -17.678 -66.699 1.00 46.88 397 SER A CA 1
ATOM 3323 C C . SER A 1 397 ? 76.039 -17.179 -65.649 1.00 46.88 397 SER A C 1
ATOM 3325 O O . SER A 1 397 ? 75.673 -17.044 -64.479 1.00 46.88 397 SER A O 1
ATOM 3327 N N . PRO A 1 398 ? 77.347 -17.026 -65.984 1.00 51.34 398 PRO A N 1
ATOM 3328 C CA . PRO A 1 398 ? 78.469 -17.404 -65.105 1.00 51.34 398 PRO A CA 1
ATOM 3329 C C . PRO A 1 398 ? 79.165 -16.266 -64.315 1.00 51.34 398 PRO A C 1
ATOM 3331 O O . PRO A 1 398 ? 80.210 -15.779 -64.729 1.00 51.34 398 PRO A O 1
ATOM 3334 N N . GLU A 1 399 ? 78.692 -15.951 -63.102 1.00 55.19 399 GLU A N 1
ATOM 3335 C CA . GLU A 1 399 ? 79.430 -15.165 -62.081 1.00 55.19 399 GLU A CA 1
ATOM 3336 C C . GLU A 1 399 ? 79.206 -15.771 -60.674 1.00 55.19 399 GLU A C 1
ATOM 3338 O O . GLU A 1 399 ? 78.317 -15.378 -59.916 1.00 55.19 399 GLU A O 1
ATOM 3343 N N . ARG A 1 400 ? 79.990 -16.804 -60.324 1.00 55.81 400 ARG A N 1
ATOM 3344 C CA . ARG A 1 400 ? 79.688 -17.736 -59.212 1.00 55.81 400 ARG A CA 1
ATOM 3345 C C . ARG A 1 400 ? 79.610 -17.097 -57.814 1.00 55.81 400 ARG A C 1
ATOM 3347 O O . ARG A 1 400 ? 78.776 -17.517 -57.018 1.00 55.81 400 ARG A O 1
ATOM 3354 N N . GLU A 1 401 ? 80.424 -16.095 -57.483 1.00 55.22 401 GLU A N 1
ATOM 3355 C CA . GLU A 1 401 ? 80.412 -15.494 -56.133 1.00 55.22 401 GLU A CA 1
ATOM 3356 C C . GLU A 1 401 ? 79.219 -14.569 -55.876 1.00 55.22 401 GLU A C 1
ATOM 3358 O O . GLU A 1 401 ? 78.597 -14.639 -54.811 1.00 55.22 401 GLU A O 1
ATOM 3363 N N . ALA A 1 402 ? 78.891 -13.707 -56.840 1.00 57.75 402 ALA A N 1
ATOM 3364 C CA . ALA A 1 402 ? 77.714 -12.847 -56.761 1.00 57.75 402 ALA A CA 1
ATOM 3365 C C . ALA A 1 402 ? 76.438 -13.703 -56.699 1.00 57.75 402 ALA A C 1
ATOM 3367 O O . ALA A 1 402 ? 75.530 -13.422 -55.916 1.00 57.75 402 ALA A O 1
ATOM 3368 N N . GLN A 1 403 ? 76.423 -14.817 -57.438 1.00 63.81 403 GLN A N 1
ATOM 3369 C CA . GLN A 1 403 ? 75.322 -15.772 -57.457 1.00 63.81 403 GLN A CA 1
ATOM 3370 C C . GLN A 1 403 ? 75.154 -16.524 -56.129 1.00 63.81 403 GLN A C 1
ATOM 3372 O O . GLN A 1 403 ? 74.035 -16.632 -55.634 1.00 63.81 403 GLN A O 1
ATOM 3377 N N . VAL A 1 404 ? 76.236 -16.999 -55.502 1.00 59.62 404 VAL A N 1
ATOM 3378 C CA . VAL A 1 404 ? 76.154 -17.666 -54.188 1.00 59.62 404 VAL A CA 1
ATOM 3379 C C . VAL A 1 404 ? 75.675 -16.696 -53.104 1.00 59.62 404 VAL A C 1
ATOM 3381 O O . VAL A 1 404 ? 74.808 -17.062 -52.310 1.00 59.62 404 VAL A O 1
ATOM 3384 N N . ARG A 1 405 ? 76.156 -15.443 -53.091 1.00 65.19 405 ARG A N 1
ATOM 3385 C CA . ARG A 1 405 ? 75.662 -14.416 -52.152 1.00 65.19 405 ARG A CA 1
ATOM 3386 C C . ARG A 1 405 ? 74.179 -14.110 -52.374 1.00 65.19 405 ARG A C 1
ATOM 3388 O O . ARG A 1 405 ? 73.426 -14.038 -51.406 1.00 65.19 405 ARG A O 1
ATOM 3395 N N . PHE A 1 406 ? 73.751 -14.008 -53.631 1.00 66.12 406 PHE A N 1
ATOM 3396 C CA . PHE A 1 406 ? 72.354 -13.790 -54.005 1.00 66.12 406 PHE A CA 1
ATOM 3397 C C . PHE A 1 406 ? 71.437 -14.958 -53.602 1.00 66.12 406 PHE A C 1
ATOM 3399 O O . PHE A 1 406 ? 70.369 -14.743 -53.027 1.00 66.12 406 PHE A O 1
ATOM 3406 N N . LEU A 1 407 ? 71.864 -16.204 -53.837 1.00 63.25 407 LEU A N 1
ATOM 3407 C CA . LEU A 1 407 ? 71.124 -17.406 -53.437 1.00 63.25 407 LEU A CA 1
ATOM 3408 C C . LEU A 1 407 ? 71.047 -17.551 -51.912 1.00 63.25 407 LEU A C 1
ATOM 3410 O O . LEU A 1 407 ? 69.983 -17.875 -51.387 1.00 63.25 407 LEU A O 1
ATOM 3414 N N . LEU A 1 408 ? 72.131 -17.257 -51.185 1.00 64.19 408 LEU A N 1
ATOM 3415 C CA . LEU A 1 408 ? 72.138 -17.247 -49.718 1.00 64.19 408 LEU A CA 1
ATOM 3416 C C . LEU A 1 408 ? 71.218 -16.165 -49.147 1.00 64.19 408 LEU A C 1
ATOM 3418 O O . LEU A 1 408 ? 70.501 -16.422 -48.180 1.00 64.19 408 LEU A O 1
ATOM 3422 N N . GLN A 1 409 ? 71.211 -14.969 -49.740 1.00 73.44 409 GLN A N 1
ATOM 3423 C CA . GLN A 1 409 ? 70.304 -13.894 -49.345 1.00 73.44 409 GLN A CA 1
ATOM 3424 C C . GLN A 1 409 ? 68.839 -14.305 -49.552 1.00 73.44 409 GLN A C 1
ATOM 3426 O O . GLN A 1 409 ? 68.034 -14.176 -48.633 1.00 73.44 409 GLN A O 1
ATOM 3431 N N . ARG A 1 410 ? 68.503 -14.909 -50.696 1.00 69.38 410 ARG A N 1
ATOM 3432 C CA . ARG A 1 410 ? 67.145 -15.411 -50.955 1.00 69.38 410 ARG A CA 1
ATOM 3433 C C . ARG A 1 410 ? 66.737 -16.575 -50.061 1.00 69.38 410 ARG A C 1
ATOM 3435 O O . ARG A 1 410 ? 65.590 -16.631 -49.625 1.00 69.38 410 ARG A O 1
ATOM 3442 N N . ALA A 1 411 ? 67.651 -17.496 -49.765 1.00 63.25 411 ALA A N 1
ATOM 3443 C CA . ALA A 1 411 ? 67.387 -18.591 -48.837 1.00 63.25 411 ALA A CA 1
ATOM 3444 C C . ALA A 1 411 ? 67.082 -18.062 -47.424 1.00 63.25 411 ALA A C 1
ATOM 3446 O O . ALA A 1 411 ? 66.157 -18.555 -46.774 1.00 63.25 411 ALA A O 1
ATOM 3447 N N . LYS A 1 412 ? 67.794 -17.014 -46.978 1.00 71.62 412 LYS A N 1
ATOM 3448 C CA . LYS A 1 412 ? 67.492 -16.298 -45.727 1.00 71.62 412 LYS A CA 1
ATOM 3449 C C . LYS A 1 412 ? 66.115 -15.632 -45.773 1.00 71.62 412 LYS A C 1
ATOM 3451 O O . LYS A 1 412 ? 65.302 -15.893 -44.891 1.00 71.62 412 LYS A O 1
ATOM 3456 N N . GLU A 1 413 ? 65.810 -14.877 -46.829 1.00 73.81 413 GLU A N 1
ATOM 3457 C CA . GLU A 1 413 ? 64.499 -14.231 -47.021 1.00 73.81 413 GLU A CA 1
ATOM 3458 C C . GLU A 1 413 ? 63.342 -15.252 -47.027 1.00 73.81 413 GLU A C 1
ATOM 3460 O O . GLU A 1 413 ? 62.301 -15.042 -46.401 1.00 73.81 413 GLU A O 1
ATOM 3465 N N . LYS A 1 414 ? 63.525 -16.408 -47.679 1.00 69.19 414 LYS A N 1
ATOM 3466 C CA . LYS A 1 414 ? 62.552 -17.514 -47.700 1.00 69.19 414 LYS A CA 1
ATOM 3467 C C . LYS A 1 414 ? 62.364 -18.131 -46.311 1.00 69.19 414 LYS A C 1
ATOM 3469 O O . LYS A 1 414 ? 61.227 -18.381 -45.910 1.00 69.19 414 LYS A O 1
ATOM 3474 N N . GLY A 1 415 ? 63.446 -18.342 -45.559 1.00 69.31 415 GLY A N 1
ATOM 3475 C CA . GLY A 1 415 ? 63.394 -18.833 -44.177 1.00 69.31 415 GLY A CA 1
ATOM 3476 C C . GLY A 1 415 ? 62.660 -17.875 -43.230 1.00 69.31 415 GLY A C 1
ATOM 3477 O O . GLY A 1 415 ? 61.814 -18.295 -42.436 1.00 69.31 415 GLY A O 1
ATOM 3478 N N . GLU A 1 416 ? 62.905 -16.572 -43.359 1.00 76.62 416 GLU A N 1
ATOM 3479 C CA . GLU A 1 416 ? 62.195 -15.532 -42.606 1.00 76.62 416 GLU A CA 1
ATOM 3480 C C . GLU A 1 416 ? 60.697 -15.491 -42.950 1.00 76.62 416 GLU A C 1
ATOM 3482 O O . GLU A 1 416 ? 59.847 -15.409 -42.059 1.00 76.62 416 GLU A O 1
ATOM 3487 N N . LEU A 1 417 ? 60.339 -15.630 -44.231 1.00 69.56 417 LEU A N 1
ATOM 3488 C CA . LEU A 1 417 ? 58.938 -15.705 -44.655 1.00 69.56 417 LEU A CA 1
ATOM 3489 C C . LEU A 1 417 ? 58.232 -16.965 -44.133 1.00 69.56 417 LEU A C 1
ATOM 3491 O O . LEU A 1 417 ? 57.086 -16.870 -43.691 1.00 69.56 417 LEU A O 1
ATOM 3495 N N . LEU A 1 418 ? 58.898 -18.124 -44.123 1.00 69.69 418 LEU A N 1
ATOM 3496 C CA . LEU A 1 418 ? 58.339 -19.378 -43.601 1.00 69.69 418 LEU A CA 1
ATOM 3497 C C . LEU A 1 418 ? 58.088 -19.323 -42.089 1.00 69.69 418 LEU A C 1
ATOM 3499 O O . LEU A 1 418 ? 57.021 -19.728 -41.621 1.00 69.69 418 LEU A O 1
ATOM 3503 N N . THR A 1 419 ? 59.029 -18.770 -41.320 1.00 74.56 419 THR A N 1
ATOM 3504 C CA . THR A 1 419 ? 58.847 -18.586 -39.869 1.00 74.56 419 THR A CA 1
ATOM 3505 C C . THR A 1 419 ? 57.728 -17.589 -39.563 1.00 74.56 419 THR A C 1
ATOM 3507 O O . THR A 1 419 ? 56.910 -17.825 -38.669 1.00 74.56 419 THR A O 1
ATOM 3510 N N . LYS A 1 420 ? 57.618 -16.502 -40.341 1.00 73.62 420 LYS A N 1
ATOM 3511 C CA . LYS A 1 420 ? 56.500 -15.553 -40.245 1.00 73.62 420 LYS A CA 1
ATOM 3512 C C . LYS A 1 420 ? 55.159 -16.206 -40.600 1.00 73.62 420 LYS A C 1
ATOM 3514 O O . LYS A 1 420 ? 54.175 -15.978 -39.899 1.00 73.62 420 LYS A O 1
ATOM 3519 N N . PHE A 1 421 ? 55.119 -17.045 -41.634 1.00 68.38 421 PHE A N 1
ATOM 3520 C CA . PHE A 1 421 ? 53.928 -17.787 -42.049 1.00 68.38 421 PHE A CA 1
ATOM 3521 C C . PHE A 1 421 ? 53.421 -18.735 -40.952 1.00 68.38 421 PHE A C 1
ATOM 3523 O O . PHE A 1 421 ? 52.239 -18.696 -40.605 1.00 68.38 421 PHE A O 1
ATOM 3530 N N . GLN A 1 422 ? 54.310 -19.529 -40.343 1.00 70.31 422 GLN A N 1
ATOM 3531 C CA . GLN A 1 422 ? 53.953 -20.415 -39.225 1.00 70.31 422 GLN A CA 1
ATOM 3532 C C . GLN A 1 422 ? 53.387 -19.631 -38.032 1.00 70.31 422 GLN A C 1
ATOM 3534 O O . GLN A 1 422 ? 52.322 -19.977 -37.523 1.00 70.31 422 GLN A O 1
ATOM 3539 N N . ARG A 1 423 ? 54.021 -18.512 -37.651 1.00 77.06 423 ARG A N 1
ATOM 3540 C CA . ARG A 1 423 ? 53.525 -17.638 -36.570 1.00 77.06 423 ARG A CA 1
ATOM 3541 C C . ARG A 1 423 ? 52.127 -17.082 -36.858 1.00 77.06 423 ARG A C 1
ATOM 3543 O O . ARG A 1 423 ? 51.278 -17.065 -35.965 1.00 77.06 423 ARG A O 1
ATOM 3550 N N . LEU A 1 424 ? 51.865 -16.637 -38.089 1.00 69.56 424 LEU A N 1
ATOM 3551 C CA . LEU A 1 424 ? 50.547 -16.127 -38.486 1.00 69.56 424 LEU A CA 1
ATOM 3552 C C . LEU A 1 424 ? 49.483 -17.234 -38.470 1.00 69.56 424 LEU A C 1
ATOM 3554 O O . LEU A 1 424 ? 48.370 -16.995 -38.003 1.00 69.56 424 LEU A O 1
ATOM 3558 N N . LYS A 1 425 ? 49.831 -18.454 -38.897 1.00 69.00 425 LYS A N 1
ATOM 3559 C CA . LYS A 1 425 ? 48.937 -19.621 -38.864 1.00 69.00 425 LYS A CA 1
ATOM 3560 C C . LYS A 1 425 ? 48.566 -20.033 -37.434 1.00 69.00 425 LYS A C 1
ATOM 3562 O O . LYS A 1 425 ? 47.392 -20.270 -37.148 1.00 69.00 425 LYS A O 1
ATOM 3567 N N . ASP A 1 426 ? 49.531 -20.039 -36.517 1.00 75.88 426 ASP A N 1
ATOM 3568 C CA . ASP A 1 426 ? 49.277 -20.316 -35.097 1.00 75.88 426 ASP A CA 1
ATOM 3569 C C . ASP A 1 426 ? 48.399 -19.238 -34.452 1.00 75.88 426 ASP A C 1
ATOM 3571 O O . ASP A 1 426 ? 47.501 -19.534 -33.656 1.00 75.88 426 ASP A O 1
ATOM 3575 N N . THR A 1 427 ? 48.627 -17.976 -34.822 1.00 72.25 427 THR A N 1
ATOM 3576 C CA . THR A 1 427 ? 47.820 -16.839 -34.359 1.00 72.25 427 THR A CA 1
ATOM 3577 C C . THR A 1 427 ? 46.381 -16.948 -34.868 1.00 72.25 427 THR A C 1
ATOM 3579 O O . THR A 1 427 ? 45.440 -16.755 -34.097 1.00 72.25 427 THR A O 1
ATOM 3582 N N . LEU A 1 428 ? 46.194 -17.350 -36.128 1.00 69.19 428 LEU A N 1
ATOM 3583 C CA . LEU A 1 428 ? 44.883 -17.584 -36.733 1.00 69.19 428 LEU A CA 1
ATOM 3584 C C . LEU A 1 428 ? 44.098 -18.680 -35.993 1.00 69.19 428 LEU A C 1
ATOM 3586 O O . LEU A 1 428 ? 42.974 -18.434 -35.557 1.00 69.19 428 LEU A O 1
ATOM 3590 N N . LEU A 1 429 ? 44.720 -19.832 -35.724 1.00 70.81 429 LEU A N 1
ATOM 3591 C CA . LEU A 1 429 ? 44.099 -20.932 -34.969 1.00 70.81 429 LEU A CA 1
ATOM 3592 C C . LEU A 1 429 ? 43.705 -20.540 -33.533 1.00 70.81 429 LEU A C 1
ATOM 3594 O O . LEU A 1 429 ? 42.726 -21.055 -32.982 1.00 70.81 429 LEU A O 1
ATOM 3598 N N . ARG A 1 430 ? 44.473 -19.650 -32.888 1.00 75.31 430 ARG A N 1
ATOM 3599 C CA . ARG A 1 430 ? 44.141 -19.110 -31.556 1.00 75.31 430 ARG A CA 1
ATOM 3600 C C . ARG A 1 430 ? 42.967 -18.133 -31.621 1.00 75.31 430 ARG A C 1
ATOM 3602 O O . ARG A 1 430 ? 42.086 -18.179 -30.756 1.00 75.31 430 ARG A O 1
ATOM 3609 N N . LEU A 1 431 ? 42.933 -17.271 -32.638 1.00 68.56 431 LEU A N 1
ATOM 3610 C CA . LEU A 1 431 ? 41.846 -16.315 -32.852 1.00 68.56 431 LEU A CA 1
ATOM 3611 C C . LEU A 1 431 ? 40.525 -17.020 -33.155 1.00 68.56 431 LEU A C 1
ATOM 3613 O O . LEU A 1 431 ? 39.517 -16.690 -32.530 1.00 68.56 431 LEU A O 1
ATOM 3617 N N . GLU A 1 432 ? 40.534 -18.029 -34.028 1.00 63.66 432 GLU A N 1
ATOM 3618 C CA . GLU A 1 432 ? 39.352 -18.828 -34.363 1.00 63.66 432 GLU A CA 1
ATOM 3619 C C . GLU A 1 432 ? 38.746 -19.488 -33.123 1.00 63.66 432 GLU A C 1
ATOM 3621 O O . GLU A 1 432 ? 37.568 -19.265 -32.831 1.00 63.66 432 GLU A O 1
ATOM 3626 N N . ARG A 1 433 ? 39.565 -20.182 -32.315 1.00 74.50 433 ARG A N 1
ATOM 3627 C CA . ARG A 1 433 ? 39.131 -20.772 -31.035 1.00 74.50 433 ARG A CA 1
ATOM 3628 C C . ARG A 1 433 ? 38.527 -19.728 -30.095 1.00 74.50 433 ARG A C 1
ATOM 3630 O O . ARG A 1 433 ? 37.457 -19.944 -29.514 1.00 74.50 433 ARG A O 1
ATOM 3637 N N . GLY A 1 434 ? 39.178 -18.570 -29.980 1.00 66.19 434 GLY A N 1
ATOM 3638 C CA . GLY A 1 434 ? 38.706 -17.454 -29.165 1.00 66.19 434 GLY A CA 1
ATOM 3639 C C . GLY A 1 434 ? 37.378 -16.852 -29.641 1.00 66.19 434 GLY A C 1
ATOM 3640 O O . GLY A 1 434 ? 36.566 -16.448 -28.809 1.00 66.19 434 GLY A O 1
ATOM 3641 N N . ILE A 1 435 ? 37.143 -16.800 -30.954 1.00 68.69 435 ILE A N 1
ATOM 3642 C CA . ILE A 1 435 ? 35.895 -16.321 -31.564 1.00 68.69 435 ILE A CA 1
ATOM 3643 C C . ILE A 1 435 ? 34.754 -17.309 -31.304 1.00 68.69 435 ILE A C 1
ATOM 3645 O O . ILE A 1 435 ? 33.665 -16.878 -30.922 1.00 68.69 435 ILE A O 1
ATOM 3649 N N . THR A 1 436 ? 34.980 -18.618 -31.456 1.00 68.94 436 THR A N 1
ATOM 3650 C CA . THR A 1 436 ? 33.968 -19.644 -31.140 1.00 68.94 436 THR A CA 1
ATOM 3651 C C . THR A 1 436 ? 33.536 -19.605 -29.678 1.00 68.94 436 THR A C 1
ATOM 3653 O O . THR A 1 436 ? 32.336 -19.630 -29.403 1.00 68.94 436 THR A O 1
ATOM 3656 N N . SER A 1 437 ? 34.485 -19.462 -28.746 1.00 72.06 437 SER A N 1
ATOM 3657 C CA . SER A 1 437 ? 34.173 -19.339 -27.316 1.00 72.06 437 SER A CA 1
ATOM 3658 C C . SER A 1 437 ? 33.315 -18.098 -27.025 1.00 72.06 437 SER A C 1
ATOM 3660 O O . SER A 1 437 ? 32.233 -18.203 -26.443 1.00 72.06 437 SER A O 1
ATOM 3662 N N . LEU A 1 438 ? 33.721 -16.927 -27.539 1.00 66.06 438 LEU A N 1
ATOM 3663 C CA . LEU A 1 438 ? 32.969 -15.678 -27.368 1.00 66.06 438 LEU A CA 1
ATOM 3664 C C . LEU A 1 438 ? 31.569 -15.735 -27.994 1.00 66.06 438 LEU A C 1
ATOM 3666 O O . LEU A 1 438 ? 30.623 -15.218 -27.403 1.00 66.06 438 LEU A O 1
ATOM 3670 N N . LYS A 1 439 ? 31.401 -16.380 -29.158 1.00 61.88 439 LYS A N 1
ATOM 3671 C CA . LYS A 1 439 ? 30.074 -16.603 -29.759 1.00 61.88 439 LYS A CA 1
ATOM 3672 C C . LYS A 1 439 ? 29.167 -17.426 -28.835 1.00 61.88 439 LYS A C 1
ATOM 3674 O O . LYS A 1 439 ? 27.996 -17.081 -28.675 1.00 61.88 439 LYS A O 1
ATOM 3679 N N . GLY A 1 440 ? 29.700 -18.470 -28.197 1.00 69.06 440 GLY A N 1
ATOM 3680 C CA . GLY A 1 440 ? 28.965 -19.274 -27.215 1.00 69.06 440 GLY A CA 1
ATOM 3681 C C . GLY A 1 440 ? 28.575 -18.481 -25.963 1.00 69.06 440 GLY A C 1
ATOM 3682 O O . GLY A 1 440 ? 27.440 -18.572 -25.493 1.00 69.06 440 GLY A O 1
ATOM 3683 N N . GLU A 1 441 ? 29.484 -17.652 -25.449 1.00 65.62 441 GLU A N 1
ATOM 3684 C CA . GLU A 1 441 ? 29.221 -16.760 -24.315 1.00 65.62 441 GLU A CA 1
ATOM 3685 C C . GLU A 1 441 ? 28.157 -15.697 -24.616 1.00 65.62 441 GLU A C 1
ATOM 3687 O O . GLU A 1 441 ? 27.303 -15.428 -23.769 1.00 65.62 441 GLU A O 1
ATOM 3692 N N . VAL A 1 442 ? 28.185 -15.107 -25.817 1.00 64.75 442 VAL A N 1
ATOM 3693 C CA . VAL A 1 442 ? 27.170 -14.153 -26.289 1.00 64.75 442 VAL A CA 1
ATOM 3694 C C . VAL A 1 442 ? 25.796 -14.818 -26.326 1.00 64.75 442 VAL A C 1
ATOM 3696 O O . VAL A 1 442 ? 24.855 -14.282 -25.742 1.00 64.75 442 VAL A O 1
ATOM 3699 N N . LYS A 1 443 ? 25.692 -16.014 -26.919 1.00 69.19 443 LYS A N 1
ATOM 3700 C CA . LYS A 1 443 ? 24.426 -16.755 -27.018 1.00 69.19 443 LYS A CA 1
ATOM 3701 C C . LYS A 1 443 ? 23.830 -17.073 -25.639 1.00 69.19 443 LYS A C 1
ATOM 3703 O O . LYS A 1 443 ? 22.657 -16.798 -25.403 1.00 69.19 443 LYS A O 1
ATOM 3708 N N . LYS A 1 444 ? 24.649 -17.552 -24.693 1.00 70.00 444 LYS A N 1
ATOM 3709 C CA . LYS A 1 444 ? 24.212 -17.823 -23.307 1.00 70.00 444 LYS A CA 1
ATOM 3710 C C . LYS A 1 444 ? 23.705 -16.565 -22.591 1.00 70.00 444 LYS A C 1
ATOM 3712 O O . LYS A 1 444 ? 22.735 -16.631 -21.839 1.00 70.00 444 LYS A O 1
ATOM 3717 N N . THR A 1 445 ? 24.354 -15.416 -22.791 1.00 57.22 445 THR A N 1
ATOM 3718 C CA . THR A 1 445 ? 23.896 -14.145 -22.203 1.00 57.22 445 THR A CA 1
ATOM 3719 C C . THR A 1 445 ? 22.593 -13.663 -22.842 1.00 57.22 445 THR A C 1
ATOM 3721 O O . THR A 1 445 ? 21.725 -13.172 -22.124 1.00 57.22 445 THR A O 1
ATOM 3724 N N . GLU A 1 446 ? 22.416 -13.836 -24.156 1.00 57.53 446 GLU A N 1
ATOM 3725 C CA . GLU A 1 446 ? 21.168 -13.498 -24.860 1.00 57.53 446 GLU A CA 1
ATOM 3726 C C . GLU A 1 446 ? 19.980 -14.351 -24.387 1.00 57.53 446 GLU A C 1
ATOM 3728 O O . GLU A 1 446 ? 18.886 -13.822 -24.189 1.00 57.53 446 GLU A O 1
ATOM 3733 N N . GLU A 1 447 ? 20.191 -15.645 -24.134 1.00 70.00 447 GLU A N 1
ATOM 3734 C CA . GLU A 1 447 ? 19.167 -16.544 -23.580 1.00 70.00 447 GLU A CA 1
ATOM 3735 C C . GLU A 1 447 ? 18.750 -16.137 -22.159 1.00 70.00 447 GLU A C 1
ATOM 3737 O O . GLU A 1 447 ? 17.556 -16.005 -21.877 1.00 70.00 447 GLU A O 1
ATOM 3742 N N . LYS A 1 448 ? 19.718 -15.845 -21.278 1.00 60.16 448 LYS A N 1
ATOM 3743 C CA . LYS A 1 448 ? 19.437 -15.331 -19.923 1.00 60.16 448 LYS A CA 1
ATOM 3744 C C . LYS A 1 448 ? 18.672 -14.010 -19.960 1.00 60.16 448 LYS A C 1
ATOM 3746 O O . LYS A 1 448 ? 17.728 -13.815 -19.197 1.00 60.16 448 LYS A O 1
ATOM 3751 N N . LEU A 1 449 ? 19.054 -13.115 -20.868 1.00 52.88 449 LEU A N 1
ATOM 3752 C CA . LEU A 1 449 ? 18.414 -11.816 -21.037 1.00 52.88 449 LEU A CA 1
ATOM 3753 C C . LEU A 1 449 ? 16.957 -11.953 -21.502 1.00 52.88 449 LEU A C 1
ATOM 3755 O O . LEU A 1 449 ? 16.082 -11.317 -20.918 1.00 52.88 449 LEU A O 1
ATOM 3759 N N . LYS A 1 450 ? 16.681 -12.841 -22.467 1.00 59.75 450 LYS A N 1
ATOM 3760 C CA . LYS A 1 450 ? 15.308 -13.192 -22.870 1.00 59.75 450 LYS A CA 1
ATOM 3761 C C . LYS A 1 450 ? 14.482 -13.735 -21.705 1.00 59.75 450 LYS A C 1
ATOM 3763 O O . LYS A 1 450 ? 13.322 -13.357 -21.560 1.00 59.75 450 LYS A O 1
ATOM 3768 N N . GLY A 1 451 ? 15.069 -14.597 -20.872 1.00 61.69 451 GLY A N 1
ATOM 3769 C CA . GLY A 1 451 ? 14.404 -15.140 -19.686 1.00 61.69 451 GLY A CA 1
ATOM 3770 C C . GLY A 1 451 ? 13.947 -14.044 -18.721 1.00 61.69 451 GLY A C 1
ATOM 3771 O O . GLY A 1 451 ? 12.779 -14.005 -18.339 1.00 61.69 451 GLY A O 1
ATOM 3772 N N . VAL A 1 452 ? 14.838 -13.105 -18.389 1.00 54.06 452 VAL A N 1
ATOM 3773 C CA . VAL A 1 452 ? 14.516 -11.975 -17.499 1.00 54.06 452 VAL A CA 1
ATOM 3774 C C . VAL A 1 452 ? 13.495 -11.025 -18.137 1.00 54.06 452 VAL A C 1
ATOM 3776 O O . VAL A 1 452 ? 12.562 -10.602 -17.460 1.00 54.06 452 VAL A O 1
ATOM 3779 N N . GLU A 1 453 ? 13.609 -10.719 -19.435 1.00 50.72 453 GLU A N 1
ATOM 3780 C CA . GLU A 1 453 ? 12.651 -9.853 -20.146 1.00 50.72 453 GLU A CA 1
ATOM 3781 C C . GLU A 1 453 ? 11.235 -10.451 -20.201 1.00 50.72 453 GLU A C 1
ATOM 3783 O O . GLU A 1 453 ? 10.255 -9.725 -20.031 1.00 50.72 453 GLU A O 1
ATOM 3788 N N . ASN A 1 454 ? 11.105 -11.766 -20.385 1.00 61.06 454 ASN A N 1
ATOM 3789 C CA . ASN A 1 454 ? 9.806 -12.444 -20.361 1.00 61.06 454 ASN A CA 1
ATOM 3790 C C . ASN A 1 454 ? 9.170 -12.426 -18.966 1.00 61.06 454 ASN A C 1
ATOM 3792 O O . ASN A 1 454 ? 7.966 -12.206 -18.838 1.00 61.06 454 ASN A O 1
ATOM 3796 N N . LEU A 1 455 ? 9.979 -12.614 -17.923 1.00 57.38 455 LEU A N 1
ATOM 3797 C CA . LEU A 1 455 ? 9.523 -12.615 -16.535 1.00 57.38 455 LEU A CA 1
ATOM 3798 C C . LEU A 1 455 ? 9.041 -11.217 -16.104 1.00 57.38 455 LEU A C 1
ATOM 3800 O O . LEU A 1 455 ? 7.989 -11.094 -15.479 1.00 57.38 455 LEU A O 1
ATOM 3804 N N . LEU A 1 456 ? 9.753 -10.162 -16.521 1.00 48.62 456 LEU A N 1
ATOM 3805 C CA . LEU A 1 456 ? 9.334 -8.770 -16.320 1.00 48.62 456 LEU A CA 1
ATOM 3806 C C . LEU A 1 456 ? 8.014 -8.462 -17.039 1.00 48.62 456 LEU A C 1
ATOM 3808 O O . LEU A 1 456 ? 7.100 -7.943 -16.409 1.00 48.62 456 LEU A O 1
ATOM 3812 N N . LYS A 1 457 ? 7.863 -8.862 -18.311 1.00 53.12 457 LYS A N 1
ATOM 3813 C CA . LYS A 1 457 ? 6.599 -8.697 -19.056 1.00 53.12 457 LYS A CA 1
ATOM 3814 C C . LYS A 1 457 ? 5.426 -9.431 -18.404 1.00 53.12 457 LYS A C 1
ATOM 3816 O O . LYS A 1 457 ? 4.303 -8.935 -18.437 1.00 53.12 457 LYS A O 1
ATOM 3821 N N . GLY A 1 458 ? 5.665 -10.612 -17.833 1.00 52.62 458 GLY A N 1
ATOM 3822 C CA . GLY A 1 458 ? 4.651 -11.357 -17.083 1.00 52.62 458 GLY A CA 1
ATOM 3823 C C . GLY A 1 458 ? 4.187 -10.599 -15.838 1.00 52.62 458 GLY A C 1
ATOM 3824 O O . GLY A 1 458 ? 2.989 -10.427 -15.634 1.00 52.62 458 GLY A O 1
ATOM 3825 N N . LYS A 1 459 ? 5.131 -10.065 -15.054 1.00 52.41 459 LYS A N 1
ATOM 3826 C CA . LYS A 1 459 ? 4.829 -9.288 -13.842 1.00 52.41 459 LYS A CA 1
ATOM 3827 C C . LYS A 1 459 ? 4.198 -7.923 -14.139 1.00 52.41 459 LYS A C 1
ATOM 3829 O O . LYS A 1 459 ? 3.292 -7.511 -13.425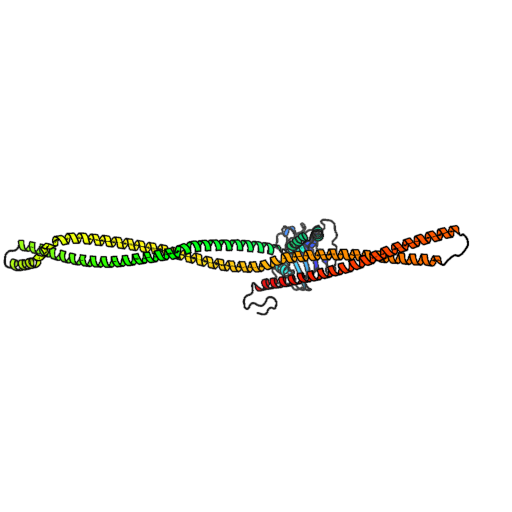 1.00 52.41 459 LYS A O 1
ATOM 3834 N N . GLU A 1 460 ? 4.604 -7.254 -15.219 1.00 47.78 460 GLU A N 1
ATOM 3835 C CA . GLU A 1 460 ? 3.950 -6.035 -15.719 1.00 47.78 460 GLU A CA 1
ATOM 3836 C C . GLU A 1 460 ? 2.483 -6.288 -16.090 1.00 47.78 460 GLU A C 1
ATOM 3838 O O . GLU A 1 460 ? 1.626 -5.462 -15.782 1.00 47.78 460 GLU A O 1
ATOM 3843 N N . ARG A 1 461 ? 2.175 -7.434 -16.713 1.00 52.78 461 ARG A N 1
ATOM 3844 C CA . ARG A 1 461 ? 0.795 -7.838 -17.030 1.00 52.78 461 ARG A CA 1
ATOM 3845 C C . ARG A 1 461 ? -0.029 -8.127 -15.781 1.00 52.78 461 ARG A C 1
ATOM 3847 O O . ARG A 1 461 ? -1.131 -7.603 -15.692 1.00 52.78 461 ARG A O 1
ATOM 3854 N N . GLU A 1 462 ? 0.493 -8.903 -14.828 1.00 52.72 462 GLU A N 1
ATOM 3855 C CA . GLU A 1 462 ? -0.187 -9.149 -13.541 1.00 52.72 462 GLU A CA 1
ATOM 3856 C C . GLU A 1 462 ? -0.495 -7.834 -12.814 1.00 52.72 462 GLU A C 1
ATOM 3858 O O . GLU A 1 462 ? -1.614 -7.614 -12.360 1.00 52.72 462 GLU A O 1
ATOM 3863 N N . PHE A 1 463 ? 0.478 -6.922 -12.760 1.00 47.03 463 PHE A N 1
ATOM 3864 C CA . PHE A 1 463 ? 0.311 -5.636 -12.089 1.00 47.03 463 PHE A CA 1
ATOM 3865 C C . PHE A 1 463 ? -0.661 -4.699 -12.825 1.00 47.03 463 PHE A C 1
ATOM 3867 O O . PHE A 1 463 ? -1.452 -4.001 -12.193 1.00 47.03 463 PHE A O 1
ATOM 3874 N N . SER A 1 464 ? -0.645 -4.708 -14.162 1.00 46.12 464 SER A N 1
ATOM 3875 C CA . SER A 1 464 ? -1.597 -3.950 -14.986 1.00 46.12 464 SER A CA 1
ATOM 3876 C C . SER A 1 464 ? -3.021 -4.490 -14.852 1.00 46.12 464 SER A C 1
ATOM 3878 O O . SER A 1 464 ? -3.957 -3.703 -14.797 1.00 46.12 464 SER A O 1
ATOM 3880 N N . LEU A 1 465 ? -3.188 -5.814 -14.763 1.00 52.06 465 LEU A N 1
ATOM 3881 C CA . LEU A 1 465 ? -4.475 -6.453 -14.484 1.00 52.06 465 LEU A CA 1
ATOM 3882 C C . LEU A 1 465 ? -5.015 -6.020 -13.123 1.00 52.06 465 LEU A C 1
ATOM 3884 O O . LEU A 1 465 ? -6.140 -5.547 -13.065 1.00 52.06 465 LEU A O 1
ATOM 3888 N N . TYR A 1 466 ? -4.197 -6.070 -12.070 1.00 52.72 466 TYR A N 1
ATOM 3889 C CA . TYR A 1 466 ? -4.595 -5.603 -10.740 1.00 52.72 466 TYR A CA 1
ATOM 3890 C C . TYR A 1 466 ? -5.048 -4.132 -10.731 1.00 52.72 466 TYR A C 1
ATOM 3892 O O . TYR A 1 466 ? -6.091 -3.804 -10.170 1.00 52.72 466 TYR A O 1
ATOM 3900 N N . LEU A 1 467 ? -4.298 -3.238 -11.387 1.00 48.62 467 LEU A N 1
ATOM 3901 C CA . LEU A 1 467 ? -4.668 -1.822 -11.511 1.00 48.62 467 LEU A CA 1
ATOM 3902 C C . LEU A 1 467 ? -5.998 -1.615 -12.241 1.00 48.62 467 LEU A C 1
ATOM 3904 O O . LEU A 1 467 ? -6.724 -0.680 -11.924 1.00 48.62 467 LEU A O 1
ATOM 3908 N N . LEU A 1 468 ? -6.295 -2.464 -13.224 1.00 52.19 468 LEU A N 1
ATOM 3909 C CA . LEU A 1 468 ? -7.534 -2.404 -13.991 1.00 52.19 468 LEU A CA 1
ATOM 3910 C C . LEU A 1 468 ? -8.718 -3.020 -13.237 1.00 52.19 468 LEU A C 1
ATOM 3912 O O . LEU A 1 468 ? -9.849 -2.640 -13.515 1.00 52.19 468 LEU A O 1
ATOM 3916 N N . THR A 1 469 ? -8.480 -3.947 -12.304 1.00 51.16 469 THR A N 1
ATOM 3917 C CA . THR A 1 469 ? -9.540 -4.653 -11.568 1.00 51.16 469 THR A CA 1
ATOM 3918 C C . THR A 1 469 ? -9.828 -4.097 -10.181 1.00 51.16 469 THR A C 1
ATOM 3920 O O . THR A 1 469 ? -10.896 -4.372 -9.650 1.00 51.16 469 THR A O 1
ATOM 3923 N N . LYS A 1 470 ? -8.914 -3.323 -9.584 1.00 52.72 470 LYS A N 1
ATOM 3924 C CA . LYS A 1 470 ? -9.042 -2.814 -8.207 1.00 52.72 470 LYS A CA 1
ATOM 3925 C C . LYS A 1 470 ? -10.338 -2.028 -7.951 1.00 52.72 470 LYS A C 1
ATOM 3927 O O . LYS A 1 470 ? -10.860 -2.078 -6.843 1.00 52.72 470 LYS A O 1
ATOM 3932 N N . ASP A 1 471 ? -10.828 -1.310 -8.957 1.00 56.38 471 ASP A N 1
ATOM 3933 C CA . ASP A 1 471 ? -12.007 -0.447 -8.834 1.00 56.38 471 ASP A CA 1
ATOM 3934 C C . ASP A 1 471 ? -13.278 -1.072 -9.456 1.00 56.38 471 ASP A C 1
ATOM 3936 O O . ASP A 1 471 ? -14.305 -0.400 -9.522 1.00 56.38 471 ASP A O 1
ATOM 3940 N N . LEU A 1 472 ? -13.222 -2.335 -9.916 1.00 59.78 472 LEU A N 1
ATOM 3941 C CA . LEU A 1 472 ? -14.363 -3.048 -10.512 1.00 59.78 472 LEU A CA 1
ATOM 3942 C C . LEU A 1 472 ? -15.176 -3.793 -9.448 1.00 59.78 472 LEU A C 1
ATOM 3944 O O . LEU A 1 472 ? -14.619 -4.495 -8.603 1.00 59.78 472 LEU A O 1
ATOM 3948 N N . LYS A 1 473 ? -16.502 -3.689 -9.532 1.00 65.56 473 LYS A N 1
ATOM 3949 C CA . LYS A 1 473 ? -17.475 -4.463 -8.749 1.00 65.56 473 LYS A CA 1
ATOM 3950 C C . LYS A 1 473 ? -18.098 -5.572 -9.604 1.00 65.56 473 LYS A C 1
ATOM 3952 O O . LYS A 1 473 ? -18.038 -5.528 -10.831 1.00 65.56 473 LYS A O 1
ATOM 3957 N N . GLU A 1 474 ? -18.708 -6.574 -8.968 1.00 58.72 474 GLU A N 1
ATOM 3958 C CA . GLU A 1 474 ? -19.473 -7.606 -9.687 1.00 58.72 474 GLU A CA 1
ATOM 3959 C C . GLU A 1 474 ? -20.565 -6.965 -10.563 1.00 58.72 474 GLU A C 1
ATOM 3961 O O . GLU A 1 474 ? -21.401 -6.208 -10.068 1.00 58.72 474 GLU A O 1
ATOM 3966 N N . GLY A 1 475 ? -20.537 -7.265 -11.867 1.00 67.88 475 GLY A N 1
ATOM 3967 C CA . GLY A 1 475 ? -21.432 -6.699 -12.883 1.00 67.88 475 GLY A CA 1
ATOM 3968 C C . GLY A 1 475 ? -20.879 -5.485 -13.643 1.00 67.88 475 GLY A C 1
ATOM 3969 O O . GLY A 1 475 ? -21.522 -5.040 -14.598 1.00 67.88 475 GLY A O 1
ATOM 3970 N N . ASP A 1 476 ? -19.708 -4.957 -13.266 1.00 66.00 476 ASP A N 1
ATOM 3971 C CA . ASP A 1 476 ? -19.056 -3.887 -14.024 1.00 66.00 476 ASP A CA 1
ATOM 3972 C C . ASP A 1 476 ? -18.434 -4.422 -15.329 1.00 66.00 476 ASP A C 1
ATOM 3974 O O . ASP A 1 476 ? -17.726 -5.432 -15.320 1.00 66.00 476 ASP A O 1
ATOM 3978 N N . PRO A 1 477 ? -18.612 -3.723 -16.467 1.00 64.00 477 PRO A N 1
ATOM 3979 C CA . PRO A 1 477 ? -18.037 -4.142 -17.734 1.00 64.00 477 PRO A CA 1
ATOM 3980 C C . PRO A 1 477 ? -16.508 -4.150 -17.677 1.00 64.00 477 PRO A C 1
ATOM 3982 O O . PRO A 1 477 ? -15.864 -3.149 -17.358 1.00 64.00 477 PRO A O 1
ATOM 3985 N N . CYS A 1 478 ? -15.920 -5.282 -18.063 1.00 62.03 478 CYS A N 1
ATOM 3986 C CA . CYS A 1 478 ? -14.483 -5.490 -18.112 1.00 62.03 478 CYS A CA 1
ATOM 3987 C C . CYS A 1 478 ? -13.793 -4.352 -18.895 1.00 62.03 478 CYS A C 1
ATOM 3989 O O . CYS A 1 478 ? -14.067 -4.175 -20.084 1.00 62.03 478 CYS A O 1
ATOM 3991 N N . PRO A 1 479 ? -12.821 -3.630 -18.313 1.00 53.41 479 PRO A N 1
ATOM 3992 C CA . PRO A 1 479 ? -12.175 -2.473 -18.940 1.00 53.41 479 PRO A CA 1
ATOM 3993 C C . PRO A 1 479 ? -11.293 -2.836 -20.145 1.00 53.41 479 PRO A C 1
ATOM 3995 O O . PRO A 1 479 ? -10.789 -1.953 -20.837 1.00 53.41 479 PRO A O 1
ATOM 3998 N N . ILE A 1 480 ? -11.097 -4.134 -20.406 1.00 51.50 480 ILE A N 1
ATOM 3999 C CA . ILE A 1 480 ? -10.320 -4.647 -21.538 1.00 51.50 480 ILE A CA 1
ATOM 4000 C C . ILE A 1 480 ? -11.226 -5.033 -22.715 1.00 51.50 480 ILE A C 1
ATOM 4002 O O . ILE A 1 480 ? -10.874 -4.757 -23.861 1.00 51.50 480 ILE A O 1
ATOM 4006 N N . CYS A 1 481 ? -12.373 -5.674 -22.467 1.00 65.25 481 CYS A N 1
ATOM 4007 C CA . CYS A 1 481 ? -13.230 -6.217 -23.531 1.00 65.25 481 CYS A CA 1
ATOM 4008 C C . CYS A 1 481 ? -14.683 -5.711 -23.520 1.00 65.25 481 CYS A C 1
ATOM 4010 O O . CYS A 1 481 ? -15.432 -6.029 -24.440 1.00 65.25 481 CYS A O 1
ATOM 4012 N N . GLY A 1 482 ? -15.079 -4.923 -22.519 1.00 49.81 482 GLY A N 1
ATOM 4013 C CA . GLY A 1 482 ? -16.388 -4.272 -22.412 1.00 49.81 482 GLY A CA 1
ATOM 4014 C C . GLY A 1 482 ? -17.562 -5.199 -22.090 1.00 49.81 482 GLY A C 1
ATOM 4015 O O . GLY A 1 482 ? -18.702 -4.747 -22.142 1.00 49.81 482 GLY A O 1
ATOM 4016 N N . LYS A 1 483 ? -17.311 -6.480 -21.792 1.00 57.72 483 LYS A N 1
ATOM 4017 C CA . LYS A 1 483 ? -18.349 -7.432 -21.367 1.00 57.72 483 LYS A CA 1
ATOM 4018 C C . LYS A 1 483 ? -18.555 -7.359 -19.847 1.00 57.72 483 LYS A C 1
ATOM 4020 O O . LYS A 1 483 ? -17.538 -7.228 -19.167 1.00 57.72 483 LYS A O 1
ATOM 4025 N N . PRO A 1 484 ? -19.807 -7.411 -19.355 1.00 53.06 484 PRO A N 1
ATOM 4026 C CA . PRO A 1 484 ? -20.116 -7.451 -17.923 1.00 53.06 484 PRO A CA 1
ATOM 4027 C C . PRO A 1 484 ? -19.534 -8.683 -17.228 1.00 53.06 484 PRO A C 1
ATOM 4029 O O . PRO A 1 484 ? -19.269 -9.690 -17.934 1.00 53.06 484 PRO A O 1
#

Radius of gyration: 55.87 Å; Cα contacts (8 Å, |Δi|>4): 359; chains: 1; bounding box: 153×68×162 Å

Nearest PDB structures (foldseek):
  8auc-assembly3_A  TM=3.895E-01  e=2.075E-01  Corynebacterium glutamicum ATCC 13032
  8auc-assembly3_B  TM=3.590E-01  e=1.758E-01  Corynebacterium glutamicum ATCC 13032
  8to0-assembly1_GR  TM=3.356E-01  e=1.148E+00  Mus musculus
  7rro-assembly1_C8  TM=2.368E-01  e=3.603E-01  Bos taurus

Mean predicted aligned error: 20.06 Å

Solvent-accessible surface area (backbone atoms only — not comparable to full-atom values): 26822 Å² total; per-residue (Å²): 120,46,68,32,35,42,36,41,21,6,43,47,82,37,61,57,80,45,78,46,79,31,70,88,56,90,77,87,80,93,82,75,65,90,89,70,35,71,68,53,57,56,47,49,54,48,27,49,57,50,71,47,69,91,57,103,59,59,80,65,74,42,30,12,92,93,40,74,24,28,38,37,38,39,31,32,33,50,97,90,45,44,38,38,30,39,37,43,35,38,62,101,52,75,71,51,47,47,43,26,51,74,85,42,76,52,98,58,54,58,80,52,43,34,56,52,46,27,68,73,70,72,41,50,69,69,38,44,44,62,72,75,43,78,61,91,69,57,60,58,50,52,72,72,37,54,74,64,58,34,45,54,50,49,37,64,59,69,56,51,61,57,58,57,54,48,52,53,51,52,50,52,52,44,55,50,53,53,51,54,50,54,50,51,53,50,54,46,48,59,44,61,74,49,40,63,66,46,49,50,48,52,53,48,50,48,51,51,51,52,52,49,46,53,52,51,49,51,52,51,51,54,50,49,52,55,50,50,56,52,49,55,51,50,50,55,48,54,52,48,55,52,52,57,55,53,59,76,75,55,84,61,81,69,42,60,60,54,49,53,58,50,58,74,53,50,83,62,71,80,44,68,70,52,55,60,50,46,57,51,50,54,52,50,52,53,49,55,53,48,54,50,50,56,51,50,57,50,50,55,50,54,53,50,53,53,52,51,52,50,56,51,51,54,51,53,53,54,53,48,52,55,50,51,55,54,47,52,57,48,50,54,53,46,56,62,49,48,55,56,60,62,44,52,63,52,54,51,50,50,51,51,47,50,52,53,43,50,57,50,50,52,53,48,51,52,52,53,53,49,48,52,50,52,54,54,51,48,51,52,51,52,53,49,52,53,50,58,60,57,58,73,77,64,90,90,79,99,54,69,68,68,48,50,54,50,51,52,52,49,53,49,54,51,52,54,50,50,55,51,47,53,54,50,52,56,49,48,59,52,49,54,54,52,47,55,52,50,54,53,53,45,52,56,46,53,54,54,45,52,53,53,53,52,53,49,54,51,51,52,48,54,53,51,49,49,69,66,47,73,85,58,56,96,75,48,52,36,91,87,80,65,48,96

pLDDT: mean 70.8, std 13.64, range [45.44, 97.94]